Protein 2YX1 (pdb70)

Foldseek 3Di:
DKWKKAQCVCPVVVVVLCVQQVFFPQFFDFDDDDRITITRTDFADPVQVVVSDVGDIDIDDDDTHTPVPLLVVCCVPVVVVCVPQQFDSDWADAAQEIEGAGPPPDDPVVQLVSQVSCPVRPRHQFYWYAPVQGAIDTRDGDPFQWHWGDAPHAIFTDRSNQWDDGPLCSSVLLVLVVAAAAWAEEECQQLNSNNLSNLSYQAYEHEHQRVVSLVRVVVRCVRSVNVNHYDYYHDDLLPDDEATQEYEDDADCVLVCVVVVVNRHDAQGKYKDKYKALHCVVVVVSVVVVAPKDWDDKHFRAADDRSMTIIITIIHGHGD/DKWKKAFQVCVVVVVVQLVQQVWQDQFFDWDDDPRMIITDTHDADPVQVVVRDVGDIDTDDDDDDGDLLPCPQFWDSDWADAAQEIETRHAAPPDDLPCLPSQVVCPPPPRHQFYWYWNLGAIDGRDGDPAQWHWGDAPHAIFTGRNHQWDDGPLCRVVLLVVVVAAQAWEEEECQQLNSNVLSNLSYVAYEHEHQRPVSLVSVVVRCVRRVPPRHYDGDHDDLLPDDAATQEYEDDADPCLVCVVVSVNRHDAQGKYKDKYKALHCVVVVVSVVVVADWDWPDKHFRAPDDNSMTIIITMIGGHDD

Sequence (627 aa):
PLCLKINKKHGEQTRRILIENNLLNKDYKITSEGNYLYLPIKDVDEDILKSILNIEFELVDKELEEKPSFREIISKKYRKEIDEGLISLSYDVVGDLVILQISDEVDEKIRKEIGELAYKLIPCKGVFRRKRVRELEHLAGENRTLTIHKENGYRLWVDIAKVYFSPRLGGERARIKKVSLNDVVVDFAGVGPFSIACKNAKKIYAIDINPHAIELLKKNIKLNKLEHKIIPILSDVREVDVKGNRVINLPKFAHKFIDKALDIVEEGGVIHYYTIGKDFDKAIKLFEKKCDCEVLEKRIVKSYAPREYILALDFKINKKPLCLKINKKHGEQTRRILIENNLLNKDYKITSEGNYLYLPIKDVDEDILKSILNIEFELVDKELEEKFREIIGLISLSYDVVGDLVILQISDEVDEKIRKEIGELAYKLIPCKGVFRRKVRELEHLAGENRTLTIHKENGYRLWVDIAKVYFSPRLGGERARIKKVSLNDVVVDFAGVGPFSIACKNAKKIYAIDINPHAIELLKKNIKLNKLEHKIIPILSDVREVDVKGNRVINLPKFAHKFIDKALDIVEEGGVIHYYTIGKDFDKAIKLFEKKCDCEVLEKRIVKSYAPREYILALDFKINKK

Secondary structure (DSSP, 8-state):
-EEEEEEGGGHHHHHHHHHHTT-B-TTS--EEETTEEEEEB-S--HHHHTTT--S--EEEE--------SHHHHHHHTHHHHTTSSB-S--EEETTEEEE-B-S-S-HHHHHHHHHHHHHHS--SEEEEE-----EEEEEE----EEEEEETTEEEEEETTTS---GGGHHHHHH-----TT-EEE---TTSHHHHHTTTSSEEEEEES-HHHHHHHHHHHHHTT-TTTEEEEES-GGG----EEEE---TTTGGGGHHHHHHHEEEEEEEEEEEEESSSHHHHHHHHHHSEEEEEEEEEEEEEETTEEEEEEEEEEEE-/-EEEEEEGGGHHHHHHHHHHTT-B-TTS--EEETTEEEEEB-S--HHHHHHH--S--EEEE-------------B-S--EEETTEEEE-B-TT-S-S--HHHHHHHHHHTT-SEEEEE----EEEEEE----EEEEEETTEEEEEETTTS---GGGHHHHHH-----TT-EEE---TTSHHHHHTTTSSEEEEEES-HHHHHHHHHHHHHTT-TTTEEEEES-GGG----EEEE---TTTGGGGHHHHHHHEEEEEEEEEEEEESSSHHHHHHHHHHSEEEEEEEEEEEEEETTEEEEEEEEEEEE-

Structure (mmCIF, N/CA/C/O backbone):
data_2YX1
#
_entry.id   2YX1
#
_cell.length_a   62.000
_cell.length_b   69.790
_cell.length_c   87.150
_cell.angle_alpha   90.00
_cell.angle_beta   96.07
_cell.angle_gamma   90.00
#
_symmetry.space_group_name_H-M   'P 1 21 1'
#
loop_
_entity.id
_entity.type
_entity.pdbx_description
1 polymer 'Hypothetical protein MJ0883'
2 non-polymer 'ZINC ION'
3 non-polymer SINEFUNGIN
4 water water
#
loop_
_atom_site.group_PDB
_atom_site.id
_atom_site.type_symbol
_atom_site.label_atom_id
_atom_site.label_alt_id
_atom_site.label_comp_id
_atom_site.label_asym_id
_atom_site.label_entity_id
_atom_site.label_seq_id
_atom_site.pdbx_PDB_ins_code
_atom_site.Cartn_x
_atom_site.Cartn_y
_atom_site.Cartn_z
_atom_site.occupancy
_atom_site.B_iso_or_equiv
_atom_site.auth_seq_id
_atom_site.auth_comp_id
_atom_site.auth_asym_id
_atom_site.auth_atom_id
_atom_site.pdbx_PDB_model_num
ATOM 1 N N . PRO A 1 2 ? 35.026 54.822 19.266 1.00 69.54 2 PRO A N 1
ATOM 2 C CA . PRO A 1 2 ? 35.882 53.782 19.887 1.00 63.38 2 PRO A CA 1
ATOM 3 C C . PRO A 1 2 ? 37.105 54.407 20.557 1.00 59.08 2 PRO A C 1
ATOM 4 O O . PRO A 1 2 ? 37.009 55.468 21.178 1.00 58.49 2 PRO A O 1
ATOM 8 N N . LEU A 1 3 ? 38.249 53.734 20.447 1.00 48.76 3 LEU A N 1
ATOM 9 C CA . LEU A 1 3 ? 39.491 54.246 21.020 1.00 41.97 3 LEU A CA 1
ATOM 10 C C . LEU A 1 3 ? 39.975 55.346 20.069 1.00 38.71 3 LEU A C 1
ATOM 11 O O . LEU A 1 3 ? 39.995 55.165 18.849 1.00 37.86 3 LEU A O 1
ATOM 16 N N . CYS A 1 4 ? 40.319 56.496 20.635 1.00 42.18 4 CYS A N 1
ATOM 17 C CA . CYS A 1 4 ? 40.781 57.652 19.873 1.00 34.47 4 CYS A CA 1
ATOM 18 C C . CYS A 1 4 ? 42.027 58.290 20.489 1.00 35.47 4 CYS A C 1
ATOM 19 O O . CYS A 1 4 ? 42.258 58.194 21.695 1.00 44.60 4 CYS A O 1
ATOM 22 N N . LEU A 1 5 ? 42.843 58.929 19.655 1.00 37.45 5 LEU A N 1
ATOM 23 C CA . LEU A 1 5 ? 44.012 59.631 20.154 1.00 31.83 5 LEU A CA 1
ATOM 24 C C . LEU A 1 5 ? 43.590 61.088 20.172 1.00 36.33 5 LEU A C 1
ATOM 25 O O . LEU A 1 5 ? 43.260 61.667 19.123 1.00 29.75 5 LEU A O 1
ATOM 30 N N . LYS A 1 6 ? 43.570 61.675 21.360 1.00 36.68 6 LYS A N 1
ATOM 31 C CA . LYS A 1 6 ? 43.176 63.070 21.494 1.00 37.34 6 LYS A CA 1
ATOM 32 C C . LYS A 1 6 ? 44.418 63.962 21.535 1.00 30.75 6 LYS A C 1
ATOM 33 O O . LYS A 1 6 ? 45.342 63.745 22.327 1.00 39.98 6 LYS A O 1
ATOM 39 N N . ILE A 1 7 ? 44.433 64.956 20.654 1.00 25.53 7 ILE A N 1
ATOM 40 C CA . ILE A 1 7 ? 45.557 65.881 20.534 1.00 32.98 7 ILE A CA 1
ATOM 41 C C . ILE A 1 7 ? 45.060 67.290 20.189 1.00 37.55 7 ILE A C 1
ATOM 42 O O . ILE A 1 7 ? 43.921 67.472 19.710 1.00 34.35 7 ILE A O 1
ATOM 47 N N . ASN A 1 8 ? 45.911 68.291 20.423 1.00 38.67 8 ASN A N 1
ATOM 48 C CA . ASN A 1 8 ? 45.532 69.663 20.074 1.00 38.05 8 ASN A CA 1
ATOM 49 C C . ASN A 1 8 ? 45.541 69.676 18.545 1.00 38.66 8 ASN A C 1
ATOM 50 O O . ASN A 1 8 ? 46.504 69.215 17.921 1.00 34.65 8 ASN A O 1
ATOM 55 N N . LYS A 1 9 ? 44.490 70.215 17.937 1.00 38.21 9 LYS A N 1
ATOM 56 C CA . LYS A 1 9 ? 44.391 70.183 16.488 1.00 36.85 9 LYS A CA 1
ATOM 57 C C . LYS A 1 9 ? 45.442 70.920 15.663 1.00 41.99 9 LYS A C 1
ATOM 58 O O . LYS A 1 9 ? 45.421 70.853 14.420 1.00 37.72 9 LYS A O 1
ATOM 64 N N . LYS A 1 10 ? 46.356 71.628 16.321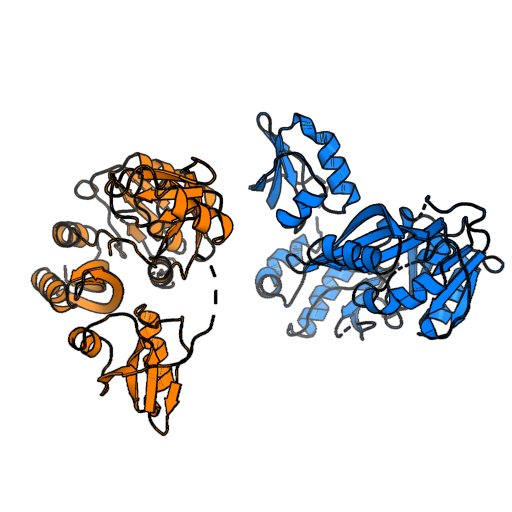 1.00 36.87 10 LYS A N 1
ATOM 65 C CA . LYS A 1 10 ? 47.398 72.322 15.571 1.00 38.06 10 LYS A CA 1
ATOM 66 C C . LYS A 1 10 ? 48.381 71.284 15.015 1.00 32.07 10 LYS A C 1
ATOM 67 O O . LYS A 1 10 ? 49.063 71.524 14.020 1.00 37.84 10 LYS A O 1
ATOM 73 N N . HIS A 1 11 ? 48.419 70.118 15.653 1.00 28.77 11 HIS A N 1
ATOM 74 C CA . HIS A 1 11 ? 49.296 69.026 15.244 1.00 31.55 11 HIS A CA 1
ATOM 75 C C . HIS A 1 11 ? 48.614 68.014 14.321 1.00 30.67 11 HIS A C 1
ATOM 76 O O . HIS A 1 11 ? 49.237 67.032 13.903 1.00 29.08 11 HIS A O 1
ATOM 83 N N . GLY A 1 12 ? 47.345 68.265 14.005 1.00 32.64 12 GLY A N 1
ATOM 84 C CA . GLY A 1 12 ? 46.548 67.386 13.159 1.00 30.39 12 GLY A CA 1
ATOM 85 C C . GLY A 1 12 ? 47.150 66.551 12.037 1.00 32.62 12 GLY A C 1
ATOM 86 O O . GLY A 1 12 ? 47.274 65.341 12.159 1.00 34.19 12 GLY A O 1
ATOM 87 N N . GLU A 1 13 ? 47.489 67.205 10.932 1.00 31.76 13 GLU A N 1
ATOM 88 C CA . GLU A 1 13 ? 48.056 66.560 9.756 1.00 26.47 13 GLU A CA 1
ATOM 89 C C . GLU A 1 13 ? 49.371 65.833 10.015 1.00 27.88 13 GLU A C 1
ATOM 90 O O . GLU A 1 13 ? 49.673 64.826 9.380 1.00 27.81 13 GLU A O 1
ATOM 96 N N . GLN A 1 14 ? 50.165 66.358 10.934 1.00 24.12 14 GLN A N 1
ATOM 97 C CA . GLN A 1 14 ? 51.438 65.745 11.243 1.00 32.92 14 GLN A CA 1
ATOM 98 C C . GLN A 1 14 ? 51.212 64.413 11.967 1.00 35.08 14 GLN A C 1
ATOM 99 O O . GLN A 1 14 ? 51.840 63.414 11.633 1.00 23.50 14 GLN A O 1
ATOM 105 N N . THR A 1 15 ? 50.312 64.422 12.953 1.00 31.49 15 THR A N 1
ATOM 106 C CA . THR A 1 15 ? 49.987 63.227 13.731 1.00 28.73 15 THR A CA 1
ATOM 107 C C . THR A 1 15 ? 49.305 62.164 12.852 1.00 28.30 15 THR A C 1
ATOM 108 O O . THR A 1 15 ? 49.587 60.980 12.978 1.00 20.88 15 THR A O 1
ATOM 112 N N . ARG A 1 16 ? 48.403 62.591 11.978 1.00 24.16 16 ARG A N 1
ATOM 113 C CA . ARG A 1 16 ? 47.699 61.673 11.093 1.00 23.08 16 ARG A CA 1
ATOM 114 C C . ARG A 1 16 ? 48.705 60.895 10.237 1.00 30.65 16 ARG A C 1
ATOM 115 O O . ARG A 1 16 ? 48.632 59.664 10.118 1.00 30.88 16 ARG A O 1
ATOM 123 N N . ARG A 1 17 ? 49.649 61.626 9.646 1.00 27.63 17 ARG A N 1
ATOM 124 C CA . ARG A 1 17 ? 50.683 61.025 8.821 1.00 22.74 17 ARG A CA 1
ATOM 125 C C . ARG A 1 17 ? 51.474 60.019 9.637 1.00 23.51 17 ARG A C 1
ATOM 126 O O . ARG A 1 17 ? 51.738 58.921 9.175 1.00 25.26 17 ARG A O 1
ATOM 134 N N . ILE A 1 18 ? 51.886 60.407 10.845 1.00 22.52 18 ILE A N 1
ATOM 135 C CA . ILE A 1 18 ? 52.661 59.478 11.671 1.00 20.32 18 ILE A CA 1
ATOM 136 C C . ILE A 1 18 ? 51.841 58.245 12.040 1.00 26.32 18 ILE A C 1
ATOM 137 O O . ILE A 1 18 ? 52.412 57.171 12.179 1.00 22.89 18 ILE A O 1
ATOM 142 N N . LEU A 1 19 ? 50.515 58.379 12.186 1.00 19.49 19 LEU A N 1
ATOM 143 C CA . LEU A 1 19 ? 49.705 57.202 12.545 1.00 27.02 19 LEU A CA 1
ATOM 144 C C . LEU A 1 19 ? 49.528 56.287 11.337 1.00 30.99 19 LEU A C 1
ATOM 145 O O . LEU A 1 19 ? 49.516 55.051 11.457 1.00 30.26 19 LEU A O 1
ATOM 150 N N . ILE A 1 20 ? 49.387 56.892 10.169 1.00 26.41 20 ILE A N 1
ATOM 151 C CA . ILE A 1 20 ? 49.251 56.111 8.962 1.00 27.80 20 ILE A CA 1
ATOM 152 C C . ILE A 1 20 ? 50.537 55.322 8.703 1.00 28.29 20 ILE A C 1
ATOM 153 O O . ILE A 1 20 ? 50.485 54.122 8.487 1.00 28.83 20 ILE A O 1
ATOM 158 N N . GLU A 1 21 ? 51.701 55.953 8.755 1.00 28.04 21 GLU A N 1
ATOM 159 C CA . GLU A 1 21 ? 52.885 55.158 8.499 1.00 30.31 21 GLU A CA 1
ATOM 160 C C . GLU A 1 21 ? 53.081 54.016 9.471 1.00 32.91 21 GLU A C 1
ATOM 161 O O . GLU A 1 21 ? 53.721 53.011 9.131 1.00 26.18 21 GLU A O 1
ATOM 167 N N . ASN A 1 22 ? 52.534 54.144 10.678 1.00 27.47 22 ASN A N 1
ATOM 168 C CA . ASN A 1 22 ? 52.678 53.065 11.646 1.00 30.56 22 ASN A CA 1
ATOM 169 C C . ASN A 1 22 ? 51.485 52.132 11.714 1.00 26.64 22 ASN A C 1
ATOM 170 O O . ASN A 1 22 ? 51.331 51.394 12.686 1.00 17.60 22 ASN A O 1
ATOM 175 N N . ASN A 1 23 ? 50.644 52.161 10.683 1.00 22.06 23 ASN A N 1
ATOM 176 C CA . ASN A 1 23 ? 49.482 51.279 10.622 1.00 22.68 23 ASN A CA 1
ATOM 177 C C . ASN A 1 23 ? 48.615 51.385 11.886 1.00 22.86 23 ASN A C 1
ATOM 178 O O . ASN A 1 23 ? 48.096 50.392 12.372 1.00 25.88 23 ASN A O 1
ATOM 183 N N . LEU A 1 24 ? 48.453 52.597 12.403 1.00 27.62 24 LEU A N 1
ATOM 184 C CA . LEU A 1 24 ? 47.676 52.815 13.623 1.00 22.25 24 LEU A CA 1
ATOM 185 C C . LEU A 1 24 ? 46.340 53.521 13.399 1.00 28.11 24 LEU A C 1
ATOM 186 O O . LEU A 1 24 ? 45.456 53.464 14.253 1.00 29.96 24 LEU A O 1
ATOM 191 N N . LEU A 1 25 ? 46.185 54.174 12.252 1.00 27.58 25 LEU A N 1
ATOM 192 C CA . LEU A 1 25 ? 44.944 54.877 11.945 1.00 33.84 25 LEU A CA 1
ATOM 193 C C . LEU A 1 25 ? 43.840 53.896 11.621 1.00 38.70 25 LEU A C 1
ATOM 194 O O . LEU A 1 25 ? 43.978 53.088 10.695 1.00 43.13 25 LEU A O 1
ATOM 199 N N . ASN A 1 26 ? 42.755 53.952 12.395 1.00 40.43 26 ASN A N 1
ATOM 200 C CA . ASN A 1 26 ? 41.593 53.093 12.164 1.00 45.05 26 ASN A CA 1
ATOM 201 C C . ASN A 1 26 ? 40.767 53.835 11.114 1.00 51.82 26 ASN A C 1
ATOM 202 O O . ASN A 1 26 ? 40.021 54.763 11.437 1.00 53.55 26 ASN A O 1
ATOM 207 N N . LYS A 1 27 ? 40.926 53.424 9.856 1.00 60.15 27 LYS A N 1
ATOM 208 C CA . LYS A 1 27 ? 40.265 54.057 8.715 1.00 63.03 27 LYS A CA 1
ATOM 209 C C . LYS A 1 27 ? 38.766 53.816 8.585 1.00 64.12 27 LYS A C 1
ATOM 210 O O . LYS A 1 27 ? 38.148 54.240 7.604 1.00 67.20 27 LYS A O 1
ATOM 216 N N . ASP A 1 28 ? 38.171 53.155 9.570 1.00 66.23 28 ASP A N 1
ATOM 217 C CA . ASP A 1 28 ? 36.740 52.885 9.514 1.00 67.67 28 ASP A CA 1
ATOM 218 C C . ASP A 1 28 ? 35.934 53.939 10.258 1.00 69.55 28 ASP A C 1
ATOM 219 O O . ASP A 1 28 ? 34.729 53.791 10.476 1.00 73.01 28 ASP A O 1
ATOM 224 N N . TYR A 1 29 ? 36.605 55.010 10.651 1.00 66.48 29 TYR A N 1
ATOM 225 C CA . TYR A 1 29 ? 35.936 56.083 11.351 1.00 64.48 29 TYR A CA 1
ATOM 226 C C . TYR A 1 29 ? 36.365 57.427 10.817 1.00 63.90 29 TYR A C 1
ATOM 227 O O . TYR A 1 29 ? 37.309 57.523 10.039 1.00 63.31 29 TYR A O 1
ATOM 236 N N . LYS A 1 30 ? 35.649 58.469 11.214 1.00 61.24 30 LYS A N 1
ATOM 237 C CA . LYS A 1 30 ? 35.976 59.795 10.749 1.00 60.67 30 LYS A CA 1
ATOM 238 C C . LYS A 1 30 ? 36.736 60.572 11.797 1.00 61.25 30 LYS A C 1
ATOM 239 O O . LYS A 1 30 ? 36.255 60.774 12.914 1.00 62.19 30 LYS A O 1
ATOM 245 N N . ILE A 1 31 ? 37.946 60.976 11.440 1.00 56.77 31 ILE A N 1
ATOM 246 C CA . ILE A 1 31 ? 38.745 61.793 12.325 1.00 48.83 31 ILE A CA 1
ATOM 247 C C . ILE A 1 31 ? 37.811 62.968 12.553 1.00 54.61 31 ILE A C 1
ATOM 248 O O . ILE A 1 31 ? 37.345 63.577 11.590 1.00 55.62 31 ILE A O 1
ATOM 253 N N . THR A 1 32 ? 37.515 63.275 13.812 1.00 53.70 32 THR A N 1
ATOM 254 C CA . THR A 1 32 ? 36.616 64.375 14.113 1.00 53.41 32 THR A CA 1
ATOM 255 C C . THR A 1 32 ? 37.247 65.473 14.955 1.00 55.48 32 THR A C 1
ATOM 256 O O . THR A 1 32 ? 38.035 65.224 15.868 1.00 53.35 32 THR A O 1
ATOM 260 N N . SER A 1 33 ? 36.883 66.703 14.620 1.00 56.93 33 SER A N 1
ATOM 261 C CA . SER A 1 33 ? 37.390 67.875 15.302 1.00 58.65 33 SER A CA 1
ATOM 262 C C . SER A 1 33 ? 36.296 68.505 16.127 1.00 60.64 33 SER A C 1
ATOM 263 O O . SER A 1 33 ? 35.221 68.832 15.621 1.00 65.51 33 SER A O 1
ATOM 266 N N . GLU A 1 34 ? 36.579 68.654 17.409 1.00 58.79 34 GLU A N 1
ATOM 267 C CA . GLU A 1 34 ? 35.645 69.262 18.326 1.00 62.63 34 GLU A CA 1
ATOM 268 C C . GLU A 1 34 ? 36.389 70.277 19.174 1.00 61.41 34 GLU A C 1
ATOM 269 O O . GLU A 1 34 ? 37.301 69.937 19.930 1.00 57.79 34 GLU A O 1
ATOM 275 N N . GLY A 1 35 ? 35.986 71.535 19.045 1.00 61.52 35 GLY A N 1
ATOM 276 C CA . GLY A 1 35 ? 36.645 72.580 19.794 1.00 61.18 35 GLY A CA 1
ATOM 277 C C . GLY A 1 35 ? 37.995 72.715 19.151 1.00 59.10 35 GLY A C 1
ATOM 278 O O . GLY A 1 35 ? 38.086 72.781 17.919 1.00 64.42 35 GLY A O 1
ATOM 279 N N . ASN A 1 36 ? 39.044 72.752 19.959 1.00 50.14 36 ASN A N 1
ATOM 280 C CA . ASN A 1 36 ? 40.376 72.865 19.395 1.00 57.90 36 ASN A CA 1
ATOM 281 C C . ASN A 1 36 ? 41.125 71.540 19.594 1.00 56.31 36 ASN A C 1
ATOM 282 O O . ASN A 1 36 ? 42.338 71.500 19.802 1.00 50.75 36 ASN A O 1
ATOM 287 N N . TYR A 1 37 ? 40.370 70.449 19.530 1.00 52.45 37 TYR A N 1
ATOM 288 C CA . TYR A 1 37 ? 40.939 69.125 19.668 1.00 46.66 37 TYR A CA 1
ATOM 289 C C . TYR A 1 37 ? 40.561 68.269 18.500 1.00 41.08 37 TYR A C 1
ATOM 290 O O . TYR A 1 37 ? 39.481 68.413 17.917 1.00 35.54 37 TYR A O 1
ATOM 299 N N . LEU A 1 38 ? 41.491 67.392 18.148 1.00 40.79 38 LEU A N 1
ATOM 300 C CA . LEU A 1 38 ? 41.310 66.481 17.054 1.00 38.61 38 LEU A CA 1
ATOM 301 C C . LEU A 1 38 ? 41.229 65.109 17.680 1.00 32.14 38 LEU A C 1
ATOM 302 O O . LEU A 1 38 ? 41.999 64.794 18.591 1.00 38.33 38 LEU A O 1
ATOM 307 N N . TYR A 1 39 ? 40.310 64.293 17.180 1.00 35.20 39 TYR A N 1
ATOM 308 C CA . TYR A 1 39 ? 40.142 62.943 17.688 1.00 41.44 39 TYR A CA 1
ATOM 309 C C . TYR A 1 39 ? 40.393 61.947 16.568 1.00 44.84 39 TYR A C 1
ATOM 310 O O . TYR A 1 39 ? 39.610 61.865 15.613 1.00 42.08 39 TYR A O 1
ATOM 319 N N . LEU A 1 40 ? 41.482 61.190 16.679 1.00 34.62 40 LEU A N 1
ATOM 320 C CA . LEU A 1 40 ? 41.792 60.223 15.635 1.00 31.49 40 LEU A CA 1
ATOM 321 C C . LEU A 1 40 ? 41.544 58.802 16.101 1.00 31.10 40 LEU A C 1
ATOM 322 O O . LEU A 1 40 ? 42.084 58.358 17.099 1.00 40.58 40 LEU A O 1
ATOM 327 N N . PRO A 1 41 ? 40.671 58.078 15.395 1.00 31.85 41 PRO A N 1
ATOM 328 C CA . PRO A 1 41 ? 40.361 56.691 15.753 1.00 28.93 41 PRO A CA 1
ATOM 329 C C . PRO A 1 41 ? 41.625 55.879 15.508 1.00 29.76 41 PRO A C 1
ATOM 330 O O . PRO A 1 41 ? 42.179 55.891 14.415 1.00 28.69 41 PRO A O 1
ATOM 334 N N . ILE A 1 42 ? 42.069 55.182 16.538 1.00 34.17 42 ILE A N 1
ATOM 335 C CA . ILE A 1 42 ? 43.302 54.442 16.490 1.00 34.40 42 ILE A CA 1
ATOM 336 C C . ILE A 1 42 ? 43.131 52.960 16.809 1.00 40.82 42 ILE A C 1
ATOM 337 O O . ILE A 1 42 ? 42.21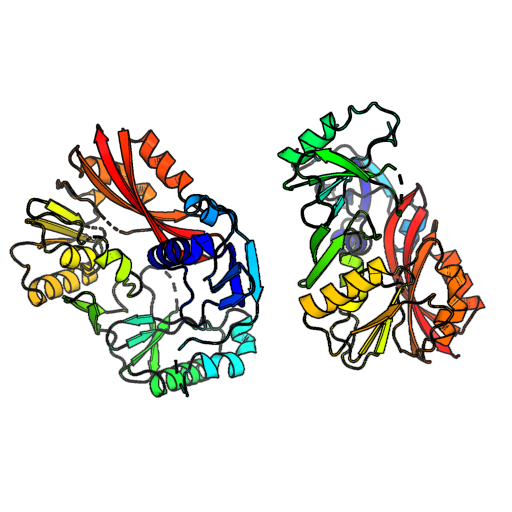6 52.568 17.535 1.00 44.23 42 ILE A O 1
ATOM 342 N N . LYS A 1 43 ? 44.009 52.141 16.239 1.00 38.05 43 LYS A N 1
ATOM 343 C CA . LYS A 1 43 ? 43.977 50.706 16.470 1.00 42.14 43 LYS A CA 1
ATOM 344 C C . LYS A 1 43 ? 44.555 50.411 17.853 1.00 48.57 43 LYS A C 1
ATOM 345 O O . LYS A 1 43 ? 45.059 51.310 18.538 1.00 47.89 43 LYS A O 1
ATOM 351 N N . ASP A 1 44 ? 44.474 49.151 18.259 1.00 53.06 44 ASP A N 1
ATOM 352 C CA . ASP A 1 44 ? 44.969 48.715 19.564 1.00 56.94 44 ASP A CA 1
ATOM 353 C C . ASP A 1 44 ? 46.400 49.152 19.793 1.00 50.50 44 ASP A C 1
ATOM 354 O O . ASP A 1 44 ? 47.305 48.688 19.107 1.00 56.42 44 ASP A O 1
ATOM 359 N N . VAL A 1 45 ? 46.609 50.037 20.759 1.00 42.11 45 VAL A N 1
ATOM 360 C CA . VAL A 1 45 ? 47.950 50.514 21.054 1.00 45.25 45 VAL A CA 1
ATOM 361 C C . VAL A 1 45 ? 47.996 51.150 22.451 1.00 38.91 45 VAL A C 1
ATOM 362 O O . VAL A 1 45 ? 46.996 51.664 22.943 1.00 46.74 45 VAL A O 1
ATOM 366 N N . ASP A 1 46 ? 49.161 51.112 23.083 1.00 40.21 46 ASP A N 1
ATOM 367 C CA . ASP A 1 46 ? 49.315 51.679 24.414 1.00 42.46 46 ASP A CA 1
ATOM 368 C C . ASP A 1 46 ? 50.057 53.011 24.379 1.00 42.47 46 ASP A C 1
ATOM 369 O O . ASP A 1 46 ? 50.793 53.308 23.438 1.00 47.07 46 ASP A O 1
ATOM 374 N N . GLU A 1 47 ? 49.857 53.808 25.423 1.00 51.59 47 GLU A N 1
ATOM 375 C CA . GLU A 1 47 ? 50.469 55.120 25.537 1.00 44.07 47 GLU A CA 1
ATOM 376 C C . GLU A 1 47 ? 51.986 55.093 25.581 1.00 39.41 47 GLU A C 1
ATOM 377 O O . GLU A 1 47 ? 52.635 56.006 25.074 1.00 40.71 47 GLU A O 1
ATOM 383 N N . ASP A 1 48 ? 52.566 54.054 26.166 1.00 30.48 48 ASP A N 1
ATOM 384 C CA . ASP A 1 48 ? 54.014 54.026 26.274 1.00 41.75 48 ASP A CA 1
ATOM 385 C C . ASP A 1 48 ? 54.756 54.008 24.947 1.00 44.18 48 ASP A C 1
ATOM 386 O O . ASP A 1 48 ? 55.666 54.826 24.742 1.00 41.50 48 ASP A O 1
ATOM 391 N N . ILE A 1 49 ? 54.363 53.114 24.036 1.00 38.93 49 ILE A N 1
ATOM 392 C CA . ILE A 1 49 ? 55.041 53.049 22.757 1.00 32.91 49 ILE A CA 1
ATOM 393 C C . ILE A 1 49 ? 54.767 54.280 21.897 1.00 36.61 49 ILE A C 1
ATOM 394 O O . ILE A 1 49 ? 55.622 54.689 21.115 1.00 34.33 49 ILE A O 1
ATOM 399 N N . LEU A 1 50 ? 53.586 54.879 22.040 1.00 36.38 50 LEU A N 1
ATOM 400 C CA . LEU A 1 50 ? 53.270 56.079 21.264 1.00 41.21 50 LEU A CA 1
ATOM 401 C C . LEU A 1 50 ? 54.294 57.174 21.574 1.00 46.17 50 LEU A C 1
ATOM 402 O O . LEU A 1 50 ? 54.649 57.968 20.706 1.00 48.75 50 LEU A O 1
ATOM 407 N N . LYS A 1 51 ? 54.760 57.216 22.818 1.00 48.26 51 LYS A N 1
ATOM 408 C CA . LYS A 1 51 ? 55.746 58.210 23.226 1.00 49.41 51 LYS A CA 1
ATOM 409 C C . LYS A 1 51 ? 57.034 58.077 22.423 1.00 46.14 51 LYS A C 1
ATOM 410 O O . LYS A 1 51 ? 57.794 59.033 22.307 1.00 50.03 51 LYS A O 1
ATOM 416 N N . SER A 1 52 ? 57.286 56.897 21.864 1.00 46.81 52 SER A N 1
ATOM 417 C CA . SER A 1 52 ? 58.497 56.715 21.074 1.00 43.74 52 SER A CA 1
ATOM 418 C C . SER A 1 52 ? 58.304 57.139 19.603 1.00 46.27 52 SER A C 1
ATOM 419 O O . SER A 1 52 ? 59.240 57.048 18.803 1.00 50.20 52 SER A O 1
ATOM 422 N N . ILE A 1 53 ? 57.096 57.576 19.236 1.00 42.78 53 ILE A N 1
ATOM 423 C CA . ILE A 1 53 ? 56.863 58.059 17.871 1.00 44.24 53 ILE A CA 1
ATOM 424 C C . ILE A 1 53 ? 56.177 59.427 17.859 1.00 42.67 53 ILE A C 1
ATOM 425 O O . ILE A 1 53 ? 55.853 59.946 16.794 1.00 41.31 53 ILE A O 1
ATOM 430 N N . LEU A 1 54 ? 55.957 60.006 19.043 1.00 39.17 54 LEU A N 1
ATOM 431 C CA . LEU A 1 54 ? 55.323 61.325 19.168 1.00 38.35 54 LEU A CA 1
ATOM 432 C C . LEU A 1 54 ? 55.996 62.097 20.298 1.00 42.08 54 LEU A C 1
ATOM 433 O O . LEU A 1 54 ? 56.330 61.519 21.333 1.00 52.64 54 LEU A O 1
ATOM 438 N N . ASN A 1 55 ? 56.191 63.399 20.099 1.00 40.58 55 ASN A N 1
ATOM 439 C CA . ASN A 1 55 ? 56.826 64.256 21.104 1.00 41.29 55 ASN A CA 1
ATOM 440 C C . ASN A 1 55 ? 55.828 65.253 21.677 1.00 43.85 55 ASN A C 1
ATOM 441 O O . ASN A 1 55 ? 56.127 65.970 22.633 1.00 46.03 55 ASN A O 1
ATOM 446 N N . ILE A 1 56 ? 54.645 65.301 21.074 1.00 38.40 56 ILE A N 1
ATOM 447 C CA . ILE A 1 56 ? 53.587 66.198 21.514 1.00 38.36 56 ILE A CA 1
ATOM 448 C C . ILE A 1 56 ? 52.810 65.492 22.619 1.00 42.52 56 ILE A C 1
ATOM 449 O O . ILE A 1 56 ? 52.989 64.293 22.832 1.00 41.21 56 ILE A O 1
ATOM 454 N N . GLU A 1 57 ? 51.958 66.227 23.329 1.00 37.68 57 GLU A N 1
ATOM 455 C CA . GLU A 1 57 ? 51.175 65.614 24.391 1.00 47.12 57 GLU A CA 1
ATOM 456 C C . GLU A 1 57 ? 49.882 65.048 23.815 1.00 42.01 57 GLU A C 1
ATOM 457 O O . GLU A 1 57 ? 49.299 65.622 22.897 1.00 38.44 57 GLU A O 1
ATOM 463 N N . PHE A 1 58 ? 49.441 63.916 24.354 1.00 39.87 58 PHE A N 1
ATOM 464 C CA . PHE A 1 58 ? 48.222 63.276 23.876 1.00 43.91 58 PHE A CA 1
ATOM 465 C C . PHE A 1 58 ? 47.481 62.491 24.960 1.00 48.26 58 PHE A C 1
ATOM 466 O O . PHE A 1 58 ? 47.990 62.237 26.057 1.00 38.41 58 PHE A O 1
ATOM 474 N N . GLU A 1 59 ? 46.284 62.061 24.601 1.00 49.74 59 GLU A N 1
ATOM 475 C CA . GLU A 1 59 ? 45.434 61.319 25.496 1.00 51.78 59 GLU A CA 1
ATOM 476 C C . GLU A 1 59 ? 44.684 60.262 24.690 1.00 45.54 59 GLU A C 1
ATOM 477 O O . GLU A 1 59 ? 44.144 60.554 23.622 1.00 40.31 59 GLU A O 1
ATOM 483 N N . LEU A 1 60 ? 44.666 59.032 25.185 1.00 45.17 60 LEU A N 1
ATOM 484 C CA . LEU A 1 60 ? 43.929 57.958 24.527 1.00 50.49 60 LEU A CA 1
ATOM 485 C C . LEU A 1 60 ? 42.567 57.971 25.224 1.00 52.13 60 LEU A C 1
ATOM 486 O O . LEU A 1 60 ? 42.506 58.068 26.444 1.00 54.93 60 LEU A O 1
ATOM 491 N N . VAL A 1 61 ? 41.478 57.895 24.465 1.00 51.05 61 VAL A N 1
ATOM 492 C CA . VAL A 1 61 ? 40.144 57.950 25.063 1.00 52.49 61 VAL A CA 1
ATOM 493 C C . VAL A 1 61 ? 39.093 57.187 24.260 1.00 57.19 61 VAL A C 1
ATOM 494 O O . VAL A 1 61 ? 39.350 56.767 23.136 1.00 49.84 61 VAL A O 1
ATOM 498 N N . ASP A 1 62 ? 37.910 57.018 24.852 1.00 60.63 62 ASP A N 1
ATOM 499 C CA . ASP A 1 62 ? 36.796 56.323 24.210 1.00 61.98 62 ASP A CA 1
ATOM 500 C C . ASP A 1 62 ? 35.831 57.378 23.670 1.00 61.60 62 ASP A C 1
ATOM 501 O O . ASP A 1 62 ? 35.652 58.414 24.300 1.00 67.40 62 ASP A O 1
ATOM 506 N N . LYS A 1 63 ? 35.221 57.141 22.510 1.00 62.05 63 LYS A N 1
ATOM 507 C CA . LYS A 1 63 ? 34.291 58.128 21.962 1.00 68.55 63 LYS A CA 1
ATOM 508 C C . LYS A 1 63 ? 33.562 57.675 20.708 1.00 74.53 63 LYS A C 1
ATOM 509 O O . LYS A 1 63 ? 34.168 57.125 19.789 1.00 80.11 63 LYS A O 1
ATOM 515 N N . GLU A 1 64 ? 32.256 57.918 20.668 1.00 77.74 64 GLU A N 1
ATOM 516 C CA . GLU A 1 64 ? 31.469 57.549 19.501 1.00 77.20 64 GLU A CA 1
ATOM 517 C C . GLU A 1 64 ? 31.940 58.446 18.372 1.00 76.28 64 GLU A C 1
ATOM 518 O O . GLU A 1 64 ? 32.252 59.617 18.590 1.00 76.33 64 GLU A O 1
ATOM 524 N N . LEU A 1 65 ? 32.010 57.886 17.174 1.00 74.48 65 LEU A N 1
ATOM 525 C CA . LEU A 1 65 ? 32.429 58.632 15.998 1.00 70.80 65 LEU A CA 1
ATOM 526 C C . LEU A 1 65 ? 31.680 57.985 14.852 1.00 73.14 65 LEU A C 1
ATOM 527 O O . LEU A 1 65 ? 31.311 56.818 14.947 1.00 73.76 65 LEU A O 1
ATOM 532 N N . GLU A 1 66 ? 31.443 58.725 13.777 1.00 76.32 66 GLU A N 1
ATOM 533 C CA . GLU A 1 66 ? 30.752 58.149 12.633 1.00 82.49 66 GLU A CA 1
ATOM 534 C C . GLU A 1 66 ? 31.771 57.462 11.732 1.00 85.04 66 GLU A C 1
ATOM 535 O O . GLU A 1 66 ? 32.974 57.660 11.893 1.00 87.73 66 GLU A O 1
ATOM 541 N N . GLU A 1 67 ? 31.291 56.657 10.789 1.00 86.22 67 GLU A N 1
ATOM 542 C CA . GLU A 1 67 ? 32.169 55.918 9.886 1.00 87.40 67 GLU A CA 1
ATOM 543 C C . GLU A 1 67 ? 32.515 56.660 8.603 1.00 87.16 67 GLU A C 1
ATOM 544 O O . GLU A 1 67 ? 31.799 57.572 8.189 1.00 84.88 67 GLU A O 1
ATOM 550 N N . LYS A 1 68 ? 33.620 56.262 7.978 1.00 86.04 68 LYS A N 1
ATOM 551 C CA . LYS A 1 68 ? 34.051 56.884 6.735 1.00 87.70 68 LYS A CA 1
ATOM 552 C C . LYS A 1 68 ? 33.091 56.509 5.621 1.00 88.48 68 LYS A C 1
ATOM 553 O O . LYS A 1 68 ? 32.478 55.442 5.663 1.00 92.73 68 LYS A O 1
ATOM 559 N N . PRO A 1 74 ? 24.845 44.923 3.567 1.00 88.99 74 PRO A N 1
ATOM 560 C CA . PRO A 1 74 ? 25.540 43.657 3.849 1.00 89.07 74 PRO A CA 1
ATOM 561 C C . PRO A 1 74 ? 26.983 43.920 4.297 1.00 90.59 74 PRO A C 1
ATOM 562 O O . PRO A 1 74 ? 27.436 45.070 4.273 1.00 94.99 74 PRO A O 1
ATOM 566 N N . SER A 1 75 ? 27.706 42.873 4.695 1.00 83.76 75 SER A N 1
ATOM 567 C CA . SER A 1 75 ? 29.094 43.049 5.130 1.00 81.26 75 SER A CA 1
ATOM 568 C C . SER A 1 75 ? 29.856 41.760 5.450 1.00 77.24 75 SER A C 1
ATOM 569 O O . SER A 1 75 ? 30.710 41.323 4.671 1.00 76.73 75 SER A O 1
ATOM 572 N N . PHE A 1 76 ? 29.544 41.192 6.613 1.00 69.92 76 PHE A N 1
ATOM 573 C CA . PHE A 1 76 ? 30.124 39.952 7.153 1.00 63.18 76 PHE A CA 1
ATOM 574 C C . PHE A 1 76 ? 30.550 40.206 8.580 1.00 60.11 76 PHE A C 1
ATOM 575 O O . PHE A 1 76 ? 30.072 39.562 9.517 1.00 52.09 76 PHE A O 1
ATOM 583 N N . ARG A 1 77 ? 31.489 41.134 8.712 1.00 64.43 77 ARG A N 1
ATOM 584 C CA . ARG A 1 77 ? 32.033 41.576 9.992 1.00 70.93 77 ARG A CA 1
ATOM 585 C C . ARG A 1 77 ? 30.851 42.170 10.743 1.00 74.84 77 ARG A C 1
ATOM 586 O O . ARG A 1 77 ? 30.719 42.047 11.964 1.00 75.93 77 ARG A O 1
ATOM 594 N N . GLU A 1 78 ? 29.997 42.816 9.962 1.00 77.39 78 GLU A N 1
ATOM 595 C CA . GLU A 1 78 ? 28.778 43.457 10.423 1.00 77.47 78 GLU A CA 1
ATOM 596 C C . GLU A 1 78 ? 27.897 42.378 11.061 1.00 74.58 78 GLU A C 1
ATOM 597 O O . GLU A 1 78 ? 27.644 42.382 12.268 1.00 72.38 78 GLU A O 1
ATOM 603 N N . ILE A 1 79 ? 27.470 41.433 10.232 1.00 71.53 79 ILE A N 1
ATOM 604 C CA . ILE A 1 79 ? 26.606 40.342 10.656 1.00 69.55 79 ILE A CA 1
ATOM 605 C C . ILE A 1 79 ? 27.188 39.401 11.713 1.00 75.55 79 ILE A C 1
ATOM 606 O O . ILE A 1 79 ? 26.572 39.171 12.751 1.00 82.43 79 ILE A O 1
ATOM 611 N N . ILE A 1 80 ? 28.361 38.844 11.463 1.00 76.30 80 ILE A N 1
ATOM 612 C CA . ILE A 1 80 ? 28.949 37.927 12.427 1.00 71.85 80 ILE A CA 1
ATOM 613 C C . ILE A 1 80 ? 29.069 38.574 13.803 1.00 70.02 80 ILE A C 1
ATOM 614 O O . ILE A 1 80 ? 28.799 37.945 14.826 1.00 69.61 80 ILE A O 1
ATOM 619 N N . SER A 1 81 ? 29.455 39.844 13.810 1.00 70.71 81 SER A N 1
ATOM 620 C CA . SER A 1 81 ? 29.644 40.599 15.042 1.00 71.19 81 SER A CA 1
ATOM 621 C C . SER A 1 81 ? 28.465 40.566 16.006 1.00 69.19 81 SER A C 1
ATOM 622 O O . SER A 1 81 ? 28.652 40.609 17.219 1.00 68.23 81 SER A O 1
ATOM 625 N N . LYS A 1 82 ? 27.251 40.500 15.480 1.00 71.30 82 LYS A N 1
ATOM 626 C CA . LYS A 1 82 ? 26.077 40.478 16.344 1.00 75.90 82 LYS A CA 1
ATOM 627 C C . LYS A 1 82 ? 25.628 39.050 16.631 1.00 75.65 82 LYS A C 1
ATOM 628 O O . LYS A 1 82 ? 25.482 38.654 17.791 1.00 75.97 82 LYS A O 1
ATOM 634 N N . LYS A 1 83 ? 25.426 38.282 15.565 1.00 76.45 83 LYS A N 1
ATOM 635 C CA . LYS A 1 83 ? 24.976 36.902 15.670 1.00 78.81 83 LYS A CA 1
ATOM 636 C C . LYS A 1 83 ? 25.817 36.061 16.628 1.00 78.28 83 LYS A C 1
ATOM 637 O O . LYS A 1 83 ? 25.281 35.428 17.540 1.00 81.51 83 LYS A O 1
ATOM 643 N N . TYR A 1 84 ? 27.131 36.068 16.436 1.00 78.42 84 TYR A N 1
ATOM 644 C CA . TYR A 1 84 ? 28.015 35.265 17.276 1.00 81.11 84 TYR A CA 1
ATOM 645 C C . TYR A 1 84 ? 28.763 36.052 18.350 1.00 82.60 84 TYR A C 1
ATOM 646 O O . TYR A 1 84 ? 29.663 35.518 19.005 1.00 80.91 84 TYR A O 1
ATOM 655 N N . ARG A 1 85 ? 28.376 37.312 18.539 1.00 85.11 85 ARG A N 1
ATOM 656 C CA . ARG A 1 85 ? 29.009 38.170 19.536 1.00 85.59 85 ARG A CA 1
ATOM 657 C C . ARG A 1 85 ? 29.236 37.414 20.831 1.00 86.37 85 ARG A C 1
ATOM 658 O O . ARG A 1 85 ? 30.143 37.728 21.589 1.00 86.42 85 ARG A O 1
ATOM 666 N N . LYS A 1 86 ? 28.402 36.416 21.081 1.00 86.08 86 LYS A N 1
ATOM 667 C CA . LYS A 1 86 ? 28.528 35.612 22.284 1.00 84.91 86 LYS A CA 1
ATOM 668 C C . LYS A 1 86 ? 29.950 35.064 22.350 1.00 84.46 86 LYS A C 1
ATOM 669 O O . LYS A 1 86 ? 30.761 35.486 23.177 1.00 82.90 86 LYS A O 1
ATOM 675 N N . GLU A 1 87 ? 30.248 34.138 21.444 1.00 85.00 87 GLU A N 1
ATOM 676 C CA . GLU A 1 87 ? 31.556 33.503 21.382 1.00 84.78 87 GLU A CA 1
ATOM 677 C C . GLU A 1 87 ? 32.647 34.433 20.880 1.00 87.84 87 GLU A C 1
ATOM 678 O O . GLU A 1 87 ? 33.777 34.384 21.366 1.00 89.32 87 GLU A O 1
ATOM 684 N N . ILE A 1 88 ? 32.324 35.267 19.896 1.00 88.21 88 ILE A N 1
ATOM 685 C CA . ILE A 1 88 ? 33.310 36.210 19.377 1.00 87.88 88 ILE A CA 1
ATOM 686 C C . ILE A 1 88 ? 33.837 36.956 20.588 1.00 89.33 88 ILE A C 1
ATOM 687 O O . ILE A 1 88 ? 35.041 37.038 20.831 1.00 88.75 88 ILE A O 1
ATOM 692 N N . ASP A 1 89 ? 32.889 37.486 21.348 1.00 90.82 89 ASP A N 1
ATOM 693 C CA . ASP A 1 89 ? 33.164 38.262 22.541 1.00 90.60 89 ASP A CA 1
ATOM 694 C C . ASP A 1 89 ? 34.159 37.572 23.451 1.00 90.24 89 ASP A C 1
ATOM 695 O O . ASP A 1 89 ? 34.822 38.217 24.262 1.00 87.49 89 ASP A O 1
ATOM 700 N N . GLU A 1 90 ? 34.279 36.260 23.307 1.00 88.60 90 GLU A N 1
ATOM 701 C CA . GLU A 1 90 ? 35.182 35.513 24.164 1.00 87.89 90 GLU A CA 1
ATOM 702 C C . GLU A 1 90 ? 36.270 34.705 23.465 1.00 86.90 90 GLU A C 1
ATOM 703 O O . GLU A 1 90 ? 36.725 33.692 23.999 1.00 84.96 90 GLU A O 1
ATOM 709 N N . GLY A 1 91 ? 36.689 35.145 22.281 1.00 84.19 91 GLY A N 1
ATOM 710 C CA . GLY A 1 91 ? 37.747 34.435 21.580 1.00 83.76 91 GLY A CA 1
ATOM 711 C C . GLY A 1 91 ? 37.307 33.578 20.411 1.00 83.25 91 GLY A C 1
ATOM 712 O O . GLY A 1 91 ? 37.488 33.978 19.260 1.00 88.04 91 GLY A O 1
ATOM 713 N N . LEU A 1 92 ? 36.751 32.403 20.714 1.00 79.07 92 LEU A N 1
ATOM 714 C CA . LEU A 1 92 ? 36.258 31.433 19.722 1.00 78.39 92 LEU A CA 1
ATOM 715 C C . LEU A 1 92 ? 36.290 31.899 18.275 1.00 72.97 92 LEU A C 1
ATOM 716 O O . LEU A 1 92 ? 36.751 31.186 17.377 1.00 67.67 92 LEU A O 1
ATOM 721 N N . ILE A 1 93 ? 35.759 33.095 18.061 1.00 67.17 93 ILE A N 1
ATOM 722 C CA . ILE A 1 93 ? 35.712 33.679 16.745 1.00 61.16 93 ILE A CA 1
ATOM 723 C C . ILE A 1 93 ? 36.330 35.064 16.796 1.00 61.94 93 ILE A C 1
ATOM 724 O O . ILE A 1 93 ? 36.197 35.785 17.785 1.00 62.88 93 ILE A O 1
ATOM 729 N N . SER A 1 94 ? 37.031 35.415 15.724 1.00 60.51 94 SER A N 1
ATOM 730 C CA . SER A 1 94 ? 37.664 36.717 15.603 1.00 58.37 94 SER A CA 1
ATOM 731 C C . SER A 1 94 ? 37.005 37.427 14.434 1.00 56.36 94 SER A C 1
ATOM 732 O O . SER A 1 94 ? 36.530 36.781 13.510 1.00 57.17 94 SER A O 1
ATOM 735 N N . LEU A 1 95 ? 36.965 38.752 14.470 1.00 57.57 95 LEU A N 1
ATOM 736 C CA . LEU A 1 95 ? 36.363 39.497 13.373 1.00 62.07 95 LEU A CA 1
ATOM 737 C C . LEU A 1 95 ? 37.401 39.710 12.281 1.00 57.88 95 LEU A C 1
ATOM 738 O O . LEU A 1 95 ? 37.068 40.074 11.155 1.00 63.22 95 LEU A O 1
ATOM 743 N N . SER A 1 96 ? 38.662 39.463 12.620 1.00 56.61 96 SER A N 1
ATOM 744 C CA . SER A 1 96 ? 39.754 39.627 11.673 1.00 53.67 96 SER A CA 1
ATOM 745 C C . SER A 1 96 ? 39.991 38.391 10.818 1.00 51.85 96 SER A C 1
ATOM 746 O O . SER A 1 96 ? 39.986 37.252 11.311 1.00 48.86 96 SER A O 1
ATOM 749 N N . TYR A 1 97 ? 40.199 38.629 9.527 1.00 46.21 97 TYR A N 1
ATOM 750 C CA . TYR A 1 97 ? 40.469 37.558 8.586 1.00 46.22 97 TYR A CA 1
ATOM 751 C C . TYR A 1 97 ? 41.444 38.048 7.516 1.00 38.86 97 TYR A C 1
ATOM 752 O O . TYR A 1 97 ? 41.637 39.246 7.350 1.00 40.15 97 TYR A O 1
ATOM 761 N N . ASP A 1 98 ? 42.049 37.113 6.793 1.00 41.60 98 ASP A N 1
ATOM 762 C CA . ASP A 1 98 ? 42.979 37.451 5.727 1.00 41.93 98 ASP A CA 1
ATOM 763 C C . ASP A 1 98 ? 42.464 37.012 4.377 1.00 36.92 98 ASP A C 1
ATOM 764 O O . ASP A 1 98 ? 41.756 36.011 4.256 1.00 38.91 98 ASP A O 1
ATOM 769 N N . VAL A 1 99 ? 42.837 37.777 3.364 1.00 34.52 99 VAL A N 1
ATOM 770 C CA . VAL A 1 99 ? 42.502 37.448 2.000 1.00 30.14 99 VAL A CA 1
ATOM 771 C C . VAL A 1 99 ? 43.834 37.342 1.258 1.00 31.17 99 VAL A C 1
ATOM 772 O O . VAL A 1 99 ? 44.546 38.343 1.064 1.00 29.37 99 VAL A O 1
ATOM 776 N N . VAL A 1 100 ? 44.185 36.116 0.889 1.00 28.13 100 VAL A N 1
ATOM 777 C CA . VAL A 1 100 ? 45.415 35.857 0.144 1.00 30.97 100 VAL A CA 1
ATOM 778 C C . VAL A 1 100 ? 44.912 35.540 -1.249 1.00 33.56 100 VAL A C 1
ATOM 779 O O . VAL A 1 100 ? 44.207 34.546 -1.452 1.00 31.53 100 VAL A O 1
ATOM 783 N N . GLY A 1 101 ? 45.249 36.400 -2.198 1.00 33.24 101 GLY A N 1
ATOM 784 C CA . GLY A 1 101 ? 44.793 36.192 -3.551 1.00 32.55 101 GLY A CA 1
ATOM 785 C C . GLY A 1 101 ? 43.293 35.939 -3.653 1.00 39.82 101 GLY A C 1
ATOM 786 O O . GLY A 1 101 ? 42.462 36.816 -3.411 1.00 39.48 101 GLY A O 1
ATOM 787 N N . ASP A 1 102 ? 42.981 34.689 -3.967 1.00 42.40 102 ASP A N 1
ATOM 788 C CA . ASP A 1 102 ? 41.647 34.159 -4.217 1.00 43.62 102 ASP A CA 1
ATOM 789 C C . ASP A 1 102 ? 40.931 33.543 -2.997 1.00 41.80 102 ASP A C 1
ATOM 790 O O . ASP A 1 102 ? 39.729 33.285 -3.019 1.00 37.51 102 ASP A O 1
ATOM 795 N N . LEU A 1 103 ? 41.676 33.293 -1.936 1.00 35.86 103 LEU A N 1
ATOM 796 C CA . LEU A 1 103 ? 41.106 32.639 -0.776 1.00 31.41 103 LEU A CA 1
ATOM 797 C C . LEU A 1 103 ? 40.965 33.496 0.457 1.00 31.49 103 LEU A C 1
ATOM 798 O O . LEU A 1 103 ? 41.690 34.466 0.643 1.00 34.95 103 LEU A O 1
ATOM 803 N N . VAL A 1 104 ? 40.023 33.111 1.310 1.00 36.14 104 VAL A N 1
ATOM 804 C CA . VAL A 1 104 ? 39.750 33.811 2.546 1.00 37.22 104 VAL A CA 1
ATOM 805 C C . VAL A 1 104 ? 40.106 32.866 3.665 1.00 36.07 104 VAL A C 1
ATOM 806 O O . VAL A 1 104 ? 39.841 31.676 3.573 1.00 34.69 104 VAL A O 1
ATOM 810 N N . ILE A 1 105 ? 40.717 33.389 4.718 1.00 37.65 105 ILE A N 1
ATOM 811 C CA . ILE A 1 105 ? 41.089 32.556 5.852 1.00 38.92 105 ILE A CA 1
ATOM 812 C C . ILE A 1 105 ? 40.529 33.173 7.108 1.00 37.50 105 ILE A C 1
ATOM 813 O O . ILE A 1 105 ? 41.021 34.197 7.573 1.00 38.03 105 ILE A O 1
ATOM 818 N N . LEU A 1 106 ? 39.501 32.545 7.663 1.00 41.43 106 LEU A N 1
ATOM 819 C CA . LEU A 1 106 ? 38.891 33.075 8.864 1.00 43.27 106 LEU A CA 1
ATOM 820 C C . LEU A 1 106 ? 39.701 32.643 10.056 1.00 47.41 106 LEU A C 1
ATOM 821 O O . LEU A 1 106 ? 40.527 31.723 9.979 1.00 47.44 106 LEU A O 1
ATOM 826 N N . GLN A 1 107 ? 39.442 33.316 11.163 1.00 50.81 107 GLN A N 1
ATOM 827 C CA . GLN A 1 107 ? 40.119 33.041 12.400 1.00 54.51 107 GLN A CA 1
ATOM 828 C C . GLN A 1 107 ? 39.051 32.473 13.333 1.00 56.88 107 GLN A C 1
ATOM 829 O O . GLN A 1 107 ? 38.439 33.187 14.129 1.00 52.22 107 GLN A O 1
ATOM 835 N N . ILE A 1 108 ? 38.803 31.180 13.193 1.00 60.14 108 ILE A N 1
ATOM 836 C CA . ILE A 1 108 ? 37.822 30.518 14.025 1.00 64.08 108 ILE A CA 1
ATOM 837 C C . ILE A 1 108 ? 38.567 29.519 14.874 1.00 69.64 108 ILE A C 1
ATOM 838 O O . ILE A 1 108 ? 38.899 28.422 14.426 1.00 71.73 108 ILE A O 1
ATOM 843 N N . SER A 1 109 ? 38.862 29.922 16.096 1.00 78.49 109 SER A N 1
ATOM 844 C CA . SER A 1 109 ? 39.564 29.050 17.011 1.00 87.42 109 SER A CA 1
ATOM 845 C C . SER A 1 109 ? 38.516 28.018 17.403 1.00 89.43 109 SER A C 1
ATOM 846 O O . SER A 1 109 ? 37.854 28.134 18.431 1.00 92.39 109 SER A O 1
ATOM 849 N N . ASP A 1 110 ? 38.365 27.014 16.547 1.00 92.92 110 ASP A N 1
ATOM 850 C CA . ASP A 1 110 ? 37.377 25.969 16.745 1.00 94.74 110 ASP A CA 1
ATOM 851 C C . ASP A 1 110 ? 37.216 25.458 18.166 1.00 95.40 110 ASP A C 1
ATOM 852 O O . ASP A 1 110 ? 38.176 25.239 18.901 1.00 94.28 110 ASP A O 1
ATOM 857 N N . GLU A 1 111 ? 35.949 25.282 18.504 1.00 95.32 111 GLU A N 1
ATOM 858 C CA . GLU A 1 111 ? 35.420 24.802 19.774 1.00 93.19 111 GLU A CA 1
ATOM 859 C C . GLU A 1 111 ? 33.981 25.061 19.406 1.00 90.07 111 GLU A C 1
ATOM 860 O O . GLU A 1 111 ? 33.041 24.600 20.053 1.00 92.61 111 GLU A O 1
ATOM 866 N N . VAL A 1 112 ? 33.847 25.855 18.349 1.00 82.13 112 VAL A N 1
ATOM 867 C CA . VAL A 1 112 ? 32.559 26.201 17.800 1.00 78.71 112 VAL A CA 1
ATOM 868 C C . VAL A 1 112 ? 32.238 24.951 16.988 1.00 77.42 112 VAL A C 1
ATOM 869 O O . VAL A 1 112 ? 33.133 24.368 16.375 1.00 74.82 112 VAL A O 1
ATOM 873 N N . ASP A 1 113 ? 30.982 24.518 17.012 1.00 78.37 113 ASP A N 1
ATOM 874 C CA . ASP A 1 113 ? 30.586 23.312 16.290 1.00 79.08 113 ASP A CA 1
ATOM 875 C C . ASP A 1 113 ? 31.143 23.291 14.881 1.00 75.99 113 ASP A C 1
ATOM 876 O O . ASP A 1 113 ? 31.633 24.298 14.387 1.00 73.06 113 ASP A O 1
ATOM 881 N N . GLU A 1 114 ? 31.075 22.139 14.229 1.00 74.84 114 GLU A N 1
ATOM 882 C CA . GLU A 1 114 ? 31.603 22.052 12.887 1.00 77.22 114 GLU A CA 1
ATOM 883 C C . GLU A 1 114 ? 30.641 22.683 11.896 1.00 74.11 114 GLU A C 1
ATOM 884 O O . GLU A 1 114 ? 31.054 23.459 11.036 1.00 70.93 114 GLU A O 1
ATOM 890 N N . LYS A 1 115 ? 29.359 22.362 12.010 1.00 72.31 115 LYS A N 1
ATOM 891 C CA . LYS A 1 115 ? 28.401 22.929 11.078 1.00 71.86 115 LYS A CA 1
ATOM 892 C C . LYS A 1 115 ? 28.222 24.415 11.357 1.00 67.72 115 LYS A C 1
ATOM 893 O O . LYS A 1 115 ? 27.678 25.146 10.533 1.00 68.97 115 LYS A O 1
ATOM 899 N N . ILE A 1 116 ? 28.694 24.861 12.517 1.00 61.18 116 ILE A N 1
ATOM 900 C CA . ILE A 1 116 ? 28.604 26.271 12.865 1.00 62.32 116 ILE A CA 1
ATOM 901 C C . ILE A 1 116 ? 29.752 26.951 12.106 1.00 68.93 116 ILE A C 1
ATOM 902 O O . ILE A 1 116 ? 29.624 28.079 11.616 1.00 69.84 116 ILE A O 1
ATOM 907 N N . ARG A 1 117 ? 30.871 26.236 12.002 1.00 70.55 117 ARG A N 1
ATOM 908 C CA . ARG A 1 117 ? 32.042 26.718 11.278 1.00 67.17 117 ARG A CA 1
ATOM 909 C C . ARG A 1 117 ? 31.748 26.758 9.778 1.00 60.76 117 ARG A C 1
ATOM 910 O O . ARG A 1 117 ? 32.226 27.645 9.074 1.00 59.99 117 ARG A O 1
ATOM 918 N N . LYS A 1 118 ? 30.958 25.806 9.287 1.00 55.76 118 LYS A N 1
ATOM 919 C CA . LYS A 1 118 ? 30.622 25.789 7.869 1.00 61.21 118 LYS A CA 1
ATOM 920 C C . LYS A 1 118 ? 29.660 26.926 7.553 1.00 59.11 118 LYS A C 1
ATOM 921 O O . LYS A 1 118 ? 29.640 27.450 6.435 1.00 59.34 118 LYS A O 1
ATOM 927 N N . GLU A 1 119 ? 28.868 27.312 8.547 1.00 61.22 119 GLU A N 1
ATOM 928 C CA . GLU A 1 119 ? 27.909 28.397 8.372 1.00 61.68 119 GLU A CA 1
ATOM 929 C C . GLU A 1 119 ? 28.634 29.717 8.231 1.00 58.15 119 GLU A C 1
ATOM 930 O O . GLU A 1 119 ? 28.344 30.510 7.335 1.00 54.27 119 GLU A O 1
ATOM 936 N N . ILE A 1 120 ? 29.568 29.961 9.137 1.00 55.96 120 ILE A N 1
ATOM 937 C CA . ILE A 1 120 ? 30.351 31.181 9.069 1.00 56.67 120 ILE A CA 1
ATOM 938 C C . ILE A 1 120 ? 31.112 31.199 7.737 1.00 55.78 120 ILE A C 1
ATOM 939 O O . ILE A 1 120 ? 31.030 32.160 6.974 1.00 55.77 120 ILE A O 1
ATOM 944 N N . GLY A 1 121 ? 31.835 30.119 7.453 1.00 54.74 121 GLY A N 1
ATOM 945 C CA . GLY A 1 121 ? 32.572 30.050 6.207 1.00 50.32 121 GLY A CA 1
ATOM 946 C C . GLY A 1 121 ? 31.653 30.304 5.034 1.00 51.05 121 GLY A C 1
ATOM 947 O O . GLY A 1 121 ? 32.023 31.001 4.072 1.00 47.69 121 GLY A O 1
ATOM 948 N N . GLU A 1 122 ? 30.447 29.738 5.113 1.00 55.49 122 GLU A N 1
ATOM 949 C CA . GLU A 1 122 ? 29.446 29.891 4.050 1.00 53.39 122 GLU A CA 1
ATOM 950 C C . GLU A 1 122 ? 29.015 31.339 3.922 1.00 43.30 122 GLU A C 1
ATOM 951 O O . GLU A 1 122 ? 28.827 31.864 2.819 1.00 46.23 122 GLU A O 1
ATOM 957 N N . LEU A 1 123 ? 28.854 31.988 5.062 1.00 34.64 123 LEU A N 1
ATOM 958 C CA . LEU A 1 123 ? 28.465 33.386 5.060 1.00 44.52 123 LEU A CA 1
ATOM 959 C C . LEU A 1 123 ? 29.587 34.178 4.376 1.00 46.77 123 LEU A C 1
ATOM 960 O O . LEU A 1 123 ? 29.342 34.975 3.459 1.00 48.66 123 LEU A O 1
ATOM 965 N N . ALA A 1 124 ? 30.813 33.936 4.841 1.00 46.78 124 ALA A N 1
ATOM 966 C CA . ALA A 1 124 ? 32.019 34.580 4.312 1.00 48.38 124 ALA A CA 1
ATOM 967 C C . ALA A 1 124 ? 32.101 34.370 2.809 1.00 44.76 124 ALA A C 1
ATOM 968 O O . ALA A 1 124 ? 32.348 35.314 2.047 1.00 43.92 124 ALA A O 1
ATOM 970 N N . TYR A 1 125 ? 31.901 33.115 2.403 1.00 43.28 125 TYR A N 1
ATOM 971 C CA . TYR A 1 125 ? 31.933 32.734 0.999 1.00 50.29 125 TYR A CA 1
ATOM 972 C C . TYR A 1 125 ? 30.894 33.518 0.208 1.00 55.89 125 TYR A C 1
ATOM 973 O O . TYR A 1 125 ? 31.106 33.882 -0.950 1.00 55.13 125 TYR A O 1
ATOM 982 N N . LYS A 1 126 ? 29.777 33.796 0.862 1.00 57.19 126 LYS A N 1
ATOM 983 C CA . LYS A 1 126 ? 28.687 34.517 0.237 1.00 60.34 126 LYS A CA 1
ATOM 984 C C . LYS A 1 126 ? 28.890 36.021 0.172 1.00 56.62 126 LYS A C 1
ATOM 985 O O . LYS A 1 126 ? 28.627 36.640 -0.854 1.00 55.38 126 LYS A O 1
ATOM 991 N N . LEU A 1 127 ? 29.370 36.607 1.261 1.00 50.15 127 LEU A N 1
ATOM 992 C CA . LEU A 1 127 ? 29.550 38.048 1.311 1.00 50.02 127 LEU A CA 1
ATOM 993 C C . LEU A 1 127 ? 30.917 38.564 0.873 1.00 55.87 127 LEU A C 1
ATOM 994 O O . LEU A 1 127 ? 31.062 39.752 0.556 1.00 53.42 127 LEU A O 1
ATOM 999 N N . ILE A 1 128 ? 31.914 37.681 0.848 1.00 52.17 128 ILE A N 1
ATOM 1000 C CA . ILE A 1 128 ? 33.264 38.078 0.451 1.00 49.07 128 ILE A CA 1
ATOM 1001 C C . ILE A 1 128 ? 33.677 37.465 -0.874 1.00 47.98 128 ILE A C 1
ATOM 1002 O O . ILE A 1 128 ? 33.717 36.243 -1.010 1.00 56.33 128 ILE A O 1
ATOM 1007 N N . PRO A 1 129 ? 34.000 38.311 -1.869 1.00 46.99 129 PRO A N 1
ATOM 1008 C CA . PRO A 1 129 ? 34.412 37.816 -3.188 1.00 46.17 129 PRO A CA 1
ATOM 1009 C C . PRO A 1 129 ? 35.653 36.956 -3.034 1.00 47.12 129 PRO A C 1
ATOM 1010 O O . PRO A 1 129 ? 36.715 37.449 -2.679 1.00 51.44 129 PRO A O 1
ATOM 1014 N N . CYS A 1 130 ? 35.494 35.663 -3.283 1.00 47.40 130 CYS A N 1
ATOM 1015 C CA . CYS A 1 130 ? 36.578 34.702 -3.162 1.00 47.10 130 CYS A CA 1
ATOM 1016 C C . CYS A 1 130 ? 36.106 33.405 -3.782 1.00 40.66 130 CYS A C 1
ATOM 1017 O O . CYS A 1 130 ? 34.941 33.266 -4.116 1.00 50.66 130 CYS A O 1
ATOM 1020 N N . LYS A 1 131 ? 37.004 32.448 -3.927 1.00 43.65 131 LYS A N 1
ATOM 1021 C CA . LYS A 1 131 ? 36.641 31.174 -4.509 1.00 39.94 131 LYS A CA 1
ATOM 1022 C C . LYS A 1 131 ? 36.726 30.074 -3.471 1.00 42.35 131 LYS A C 1
ATOM 1023 O O . LYS A 1 131 ? 36.234 28.967 -3.690 1.00 42.00 131 LYS A O 1
ATOM 1029 N N . GLY A 1 132 ? 37.345 30.381 -2.339 1.00 31.77 132 GLY A N 1
ATOM 1030 C CA . GLY A 1 132 ? 37.479 29.395 -1.290 1.00 37.64 132 GLY A CA 1
ATOM 1031 C C . GLY A 1 132 ? 37.599 30.051 0.075 1.00 42.21 132 GLY A C 1
ATOM 1032 O O . GLY A 1 132 ? 38.057 31.191 0.175 1.00 38.61 132 GLY A O 1
ATOM 1033 N N . VAL A 1 133 ? 37.192 29.330 1.119 1.00 40.15 133 VAL A N 1
ATOM 1034 C CA . VAL A 1 133 ? 37.248 29.837 2.482 1.00 37.06 133 VAL A CA 1
ATOM 1035 C C . VAL A 1 133 ? 37.762 28.738 3.370 1.00 42.11 133 VAL A C 1
ATOM 1036 O O . VAL A 1 133 ? 37.348 27.590 3.238 1.00 44.91 133 VAL A O 1
ATOM 1040 N N . PHE A 1 134 ? 38.663 29.102 4.277 1.00 40.83 134 PHE A N 1
ATOM 1041 C CA . PHE A 1 134 ? 39.266 28.156 5.207 1.00 40.75 134 PHE A CA 1
ATOM 1042 C C . PHE A 1 134 ? 39.406 28.850 6.542 1.00 36.14 134 PHE A C 1
ATOM 1043 O O . PHE A 1 134 ? 39.104 30.035 6.685 1.00 36.60 134 PHE A O 1
ATOM 1051 N N . ARG A 1 135 ? 39.873 28.103 7.522 1.00 36.35 135 ARG A N 1
ATOM 1052 C CA . ARG A 1 135 ? 40.122 28.664 8.835 1.00 47.11 135 ARG A CA 1
ATOM 1053 C C . ARG A 1 135 ? 41.326 27.840 9.270 1.00 56.80 135 ARG A C 1
ATOM 1054 O O . ARG A 1 135 ? 41.649 26.852 8.603 1.00 56.01 135 ARG A O 1
ATOM 1062 N N . ARG A 1 136 ? 42.017 28.228 10.339 1.00 65.88 136 ARG A N 1
ATOM 1063 C CA . ARG A 1 136 ? 43.193 27.459 10.745 1.00 73.31 136 ARG A CA 1
ATOM 1064 C C . ARG A 1 136 ? 43.080 26.672 12.053 1.00 77.26 136 ARG A C 1
ATOM 1065 O O . ARG A 1 136 ? 42.143 26.858 12.832 1.00 83.86 136 ARG A O 1
ATOM 1073 N N . LYS A 1 137 ? 44.070 25.802 12.267 1.00 79.87 137 LYS A N 1
ATOM 1074 C CA . LYS A 1 137 ? 44.215 24.928 13.439 1.00 77.03 137 LYS A CA 1
ATOM 1075 C C . LYS A 1 137 ? 42.985 24.144 13.863 1.00 78.12 137 LYS A C 1
ATOM 1076 O O . LYS A 1 137 ? 43.110 23.149 14.581 1.00 79.26 137 LYS A O 1
ATOM 1082 N N . ARG A 1 145 ? 54.602 29.967 11.811 1.00 77.21 145 ARG A N 1
ATOM 1083 C CA . ARG A 1 145 ? 54.455 28.529 11.620 1.00 78.96 145 ARG A CA 1
ATOM 1084 C C . ARG A 1 145 ? 53.356 28.210 10.609 1.00 77.00 145 ARG A C 1
ATOM 1085 O O . ARG A 1 145 ? 52.284 28.821 10.623 1.00 76.67 145 ARG A O 1
ATOM 1093 N N . VAL A 1 146 ? 53.620 27.252 9.730 1.00 73.49 146 VAL A N 1
ATOM 1094 C CA . VAL A 1 146 ? 52.625 26.870 8.742 1.00 72.03 146 VAL A CA 1
ATOM 1095 C C . VAL A 1 146 ? 51.699 25.834 9.375 1.00 73.33 146 VAL A C 1
ATOM 1096 O O . VAL A 1 146 ? 52.135 24.738 9.735 1.00 74.28 146 VAL A O 1
ATOM 1100 N N . ARG A 1 147 ? 50.424 26.192 9.531 1.00 73.54 147 ARG A N 1
ATOM 1101 C CA . ARG A 1 147 ? 49.445 25.286 10.132 1.00 72.46 147 ARG A CA 1
ATOM 1102 C C . ARG A 1 147 ? 48.424 24.716 9.160 1.00 72.36 147 ARG A C 1
ATOM 1103 O O . ARG A 1 147 ? 48.142 25.304 8.114 1.00 74.35 147 ARG A O 1
ATOM 1111 N N . GLU A 1 148 ? 47.889 23.551 9.526 1.00 70.22 148 GLU A N 1
ATOM 1112 C CA . GLU A 1 148 ? 46.893 22.840 8.734 1.00 67.04 148 GLU A CA 1
ATOM 1113 C C . GLU A 1 148 ? 45.599 23.640 8.626 1.00 62.10 148 GLU A C 1
ATOM 1114 O O . GLU A 1 148 ? 45.176 24.323 9.562 1.00 55.36 148 GLU A O 1
ATOM 1120 N N . LEU A 1 149 ? 44.971 23.542 7.465 1.00 58.12 149 LEU A N 1
ATOM 1121 C CA . LEU A 1 149 ? 43.760 24.287 7.206 1.00 54.59 149 LEU A CA 1
ATOM 1122 C C . LEU A 1 149 ? 42.509 23.446 7.148 1.00 54.89 149 LEU A C 1
ATOM 1123 O O . LEU A 1 149 ? 42.549 22.285 6.734 1.00 46.58 149 LEU A O 1
ATOM 1128 N N . GLU A 1 150 ? 41.393 24.045 7.555 1.00 52.10 150 GLU A N 1
ATOM 1129 C CA . GLU A 1 150 ? 40.127 23.353 7.462 1.00 53.04 150 GLU A CA 1
ATOM 1130 C C . GLU A 1 150 ? 39.312 24.077 6.420 1.00 43.59 150 GLU A C 1
ATOM 1131 O O . GLU A 1 150 ? 39.073 25.283 6.520 1.00 48.73 150 GLU A O 1
ATOM 1137 N N . HIS A 1 151 ? 38.918 23.337 5.398 1.00 42.27 151 HIS A N 1
ATOM 1138 C CA . HIS A 1 151 ? 38.101 23.893 4.342 1.00 47.03 151 HIS A CA 1
ATOM 1139 C C . HIS A 1 151 ? 36.693 24.155 4.906 1.00 49.20 151 HIS A C 1
ATOM 1140 O O . HIS A 1 151 ? 36.206 23.401 5.754 1.00 49.41 151 HIS A O 1
ATOM 1147 N N . LEU A 1 152 ? 36.047 25.220 4.429 1.00 51.06 152 LEU A N 1
ATOM 1148 C CA . LEU A 1 152 ? 34.719 25.586 4.911 1.00 50.06 152 LEU A CA 1
ATOM 1149 C C . LEU A 1 152 ? 33.742 26.065 3.826 1.00 54.72 152 LEU A C 1
ATOM 1150 O O . LEU A 1 152 ? 32.565 26.277 4.120 1.00 62.55 152 LEU A O 1
ATOM 1155 N N . ALA A 1 153 ? 34.199 26.252 2.589 1.00 52.39 153 ALA A N 1
ATOM 1156 C CA . ALA A 1 153 ? 33.283 26.692 1.527 1.00 54.35 153 ALA A CA 1
ATOM 1157 C C . ALA A 1 153 ? 33.983 27.043 0.226 1.00 54.75 153 ALA A C 1
ATOM 1158 O O . ALA A 1 153 ? 35.167 27.349 0.218 1.00 55.51 153 ALA A O 1
ATOM 1160 N N . GLY A 1 154 ? 33.231 27.016 -0.871 1.00 56.32 154 GLY A N 1
ATOM 1161 C CA . GLY A 1 154 ? 33.797 27.338 -2.169 1.00 52.95 154 GLY A CA 1
ATOM 1162 C C . GLY A 1 154 ? 34.837 26.326 -2.611 1.00 57.39 154 GLY A C 1
ATOM 1163 O O . GLY A 1 154 ? 34.892 25.214 -2.077 1.00 46.03 154 GLY A O 1
ATOM 1164 N N . GLU A 1 155 ? 35.659 26.705 -3.591 1.00 60.40 155 GLU A N 1
ATOM 1165 C CA . GLU A 1 155 ? 36.704 25.826 -4.105 1.00 61.35 155 GLU A CA 1
ATOM 1166 C C . GLU A 1 155 ? 37.599 25.396 -2.949 1.00 61.96 155 GLU A C 1
ATOM 1167 O O . GLU A 1 155 ? 37.829 26.154 -2.005 1.00 60.76 155 GLU A O 1
ATOM 1173 N N . ASN A 1 156 ? 38.098 24.171 -3.021 1.00 58.57 156 ASN A N 1
ATOM 1174 C CA . ASN A 1 156 ? 38.959 23.660 -1.972 1.00 60.91 156 ASN A CA 1
ATOM 1175 C C . ASN A 1 156 ? 40.442 23.733 -2.360 1.00 60.30 156 ASN A C 1
ATOM 1176 O O . ASN A 1 156 ? 41.245 22.930 -1.898 1.00 65.87 156 ASN A O 1
ATOM 1181 N N . ARG A 1 157 ? 40.812 24.689 -3.203 1.00 50.96 157 ARG A N 1
ATOM 1182 C CA . ARG A 1 157 ? 42.203 24.798 -3.601 1.00 49.44 157 ARG A CA 1
ATOM 1183 C C . ARG A 1 157 ? 42.918 25.803 -2.712 1.00 48.24 157 ARG A C 1
ATOM 1184 O O . ARG A 1 157 ? 42.396 26.877 -2.447 1.00 50.17 157 ARG A O 1
ATOM 1192 N N . THR A 1 158 ? 44.101 25.430 -2.233 1.00 41.03 158 THR A N 1
ATOM 1193 C CA . THR A 1 158 ? 44.874 26.298 -1.363 1.00 43.32 158 THR A CA 1
ATOM 1194 C C . THR A 1 158 ? 45.965 27.066 -2.122 1.00 46.38 158 THR A C 1
ATOM 1195 O O . THR A 1 158 ? 46.610 27.957 -1.577 1.00 45.12 158 THR A O 1
ATOM 1199 N N . LEU A 1 159 ? 46.153 26.727 -3.391 1.00 37.59 159 LEU A N 1
ATOM 1200 C CA . LEU A 1 159 ? 47.143 27.391 -4.212 1.00 39.81 159 LEU A CA 1
ATOM 1201 C C . LEU A 1 159 ? 46.464 28.546 -4.957 1.00 42.56 159 LEU A C 1
ATOM 1202 O O . LEU A 1 159 ? 45.412 28.368 -5.582 1.00 43.78 159 LEU A O 1
ATOM 1207 N N . THR A 1 160 ? 47.058 29.733 -4.890 1.00 37.60 160 THR A N 1
ATOM 1208 C CA . THR A 1 160 ? 46.476 30.907 -5.537 1.00 28.94 160 THR A CA 1
ATOM 1209 C C . THR A 1 160 ? 47.556 31.921 -5.856 1.00 27.03 160 THR A C 1
ATOM 1210 O O . THR A 1 160 ? 48.704 31.755 -5.470 1.00 40.28 160 THR A O 1
ATOM 1214 N N . ILE A 1 161 ? 47.184 32.980 -6.558 1.00 30.16 161 ILE A N 1
ATOM 1215 C CA . ILE A 1 161 ? 48.124 34.038 -6.847 1.00 27.36 161 ILE A CA 1
ATOM 1216 C C . ILE A 1 161 ? 47.628 35.305 -6.170 1.00 30.60 161 ILE A C 1
ATOM 1217 O O . ILE A 1 161 ? 46.452 35.652 -6.254 1.00 35.59 161 ILE A O 1
ATOM 1222 N N . HIS A 1 162 ? 48.547 35.992 -5.501 1.00 31.30 162 HIS A N 1
ATOM 1223 C CA . HIS A 1 162 ? 48.246 37.210 -4.771 1.00 23.67 162 HIS A CA 1
ATOM 1224 C C . HIS A 1 162 ? 48.931 38.384 -5.466 1.00 30.38 162 HIS A C 1
ATOM 1225 O O . HIS A 1 162 ? 50.098 38.294 -5.848 1.00 30.41 162 HIS A O 1
ATOM 1232 N N . LYS A 1 163 ? 48.197 39.478 -5.633 1.00 30.28 163 LYS A N 1
ATOM 1233 C CA . LYS A 1 163 ? 48.734 40.650 -6.283 1.00 33.75 163 LYS A CA 1
ATOM 1234 C C . LYS A 1 163 ? 49.025 41.683 -5.208 1.00 28.58 163 LYS A C 1
ATOM 1235 O O . LYS A 1 163 ? 48.270 41.803 -4.270 1.00 32.57 163 LYS A O 1
ATOM 1241 N N . GLU A 1 164 ? 50.141 42.398 -5.335 1.00 28.24 164 GLU A N 1
ATOM 1242 C CA . GLU A 1 164 ? 50.495 43.458 -4.385 1.00 25.03 164 GLU A CA 1
ATOM 1243 C C . GLU A 1 164 ? 51.640 44.265 -4.983 1.00 23.49 164 GLU A C 1
ATOM 1244 O O . GLU A 1 164 ? 52.553 43.711 -5.614 1.00 27.71 164 GLU A O 1
ATOM 1250 N N . ASN A 1 165 ? 51.556 45.581 -4.808 1.00 22.23 165 ASN A N 1
ATOM 1251 C CA . ASN A 1 165 ? 52.588 46.508 -5.254 1.00 26.11 165 ASN A CA 1
ATOM 1252 C C . ASN A 1 165 ? 53.058 46.327 -6.692 1.00 30.74 165 ASN A C 1
ATOM 1253 O O . ASN A 1 165 ? 54.249 46.539 -6.997 1.00 32.67 165 ASN A O 1
ATOM 1258 N N . GLY A 1 166 ? 52.148 45.915 -7.572 1.00 26.21 166 GLY A N 1
ATOM 1259 C CA . GLY A 1 166 ? 52.518 45.759 -8.968 1.00 29.86 166 GLY A CA 1
ATOM 1260 C C . GLY A 1 166 ? 53.188 44.456 -9.358 1.00 26.91 166 GLY A C 1
ATOM 1261 O O . GLY A 1 166 ? 53.708 44.344 -10.470 1.00 26.50 166 GLY A O 1
ATOM 1262 N N . TYR A 1 167 ? 53.222 43.475 -8.460 1.00 26.30 167 TYR A N 1
ATOM 1263 C CA . TYR A 1 167 ? 53.823 42.201 -8.828 1.00 16.23 167 TYR A CA 1
ATOM 1264 C C . TYR A 1 167 ? 52.895 41.084 -8.448 1.00 18.12 167 TYR A C 1
ATOM 1265 O O . TYR A 1 167 ? 51.894 41.320 -7.791 1.00 21.76 167 TYR A O 1
ATOM 1274 N N . ARG A 1 168 ? 53.222 39.864 -8.857 1.00 24.17 168 ARG A N 1
ATOM 1275 C CA . ARG A 1 168 ? 52.357 38.724 -8.574 1.00 22.06 168 ARG A CA 1
ATOM 1276 C C . ARG A 1 168 ? 53.092 37.627 -7.819 1.00 22.47 168 ARG A C 1
ATOM 1277 O O . ARG A 1 168 ? 54.281 37.388 -8.052 1.00 27.52 168 ARG A O 1
ATOM 1285 N N . LEU A 1 169 ? 52.378 36.952 -6.915 1.00 24.28 169 LEU A N 1
ATOM 1286 C CA . LEU A 1 169 ? 52.973 35.915 -6.070 1.00 20.60 169 LEU A CA 1
ATOM 1287 C C . LEU A 1 169 ? 52.175 34.643 -5.917 1.00 28.11 169 LEU A C 1
ATOM 1288 O O . LEU A 1 169 ? 51.074 34.688 -5.371 1.00 25.56 169 LEU A O 1
ATOM 1293 N N . TRP A 1 170 ? 52.716 33.511 -6.369 1.00 30.27 170 TRP A N 1
ATOM 1294 C CA . TRP A 1 170 ? 52.030 32.243 -6.187 1.00 27.22 170 TRP A CA 1
ATOM 1295 C C . TRP A 1 170 ? 52.204 31.950 -4.703 1.00 24.65 170 TRP A C 1
ATOM 1296 O O . TRP A 1 170 ? 53.280 32.178 -4.133 1.00 29.76 170 TRP A O 1
ATOM 1307 N N . VAL A 1 171 ? 51.143 31.457 -4.079 1.00 25.98 171 VAL A N 1
ATOM 1308 C CA . VAL A 1 171 ? 51.180 31.113 -2.667 1.00 20.36 171 VAL A CA 1
ATOM 1309 C C . VAL A 1 171 ? 50.282 29.899 -2.459 1.00 31.42 171 VAL A C 1
ATOM 1310 O O . VAL A 1 171 ? 49.202 29.804 -3.024 1.00 37.40 171 VAL A O 1
ATOM 1314 N N . ASP A 1 172 ? 50.752 28.964 -1.656 1.00 27.58 172 ASP A N 1
ATOM 1315 C CA . ASP A 1 172 ? 49.956 27.816 -1.318 1.00 31.88 172 ASP A CA 1
ATOM 1316 C C . ASP A 1 172 ? 49.894 27.994 0.169 1.00 29.48 172 ASP A C 1
ATOM 1317 O O . ASP A 1 172 ? 50.873 27.740 0.869 1.00 32.32 172 ASP A O 1
ATOM 1322 N N . ILE A 1 173 ? 48.730 28.426 0.641 1.00 27.33 173 ILE A N 1
ATOM 1323 C CA . ILE A 1 173 ? 48.500 28.720 2.058 1.00 31.49 173 ILE A CA 1
ATOM 1324 C C . ILE A 1 173 ? 48.562 27.569 3.017 1.00 32.21 173 ILE A C 1
ATOM 1325 O O . ILE A 1 173 ? 48.556 27.774 4.219 1.00 32.99 173 ILE A O 1
ATOM 1330 N N . ALA A 1 174 ? 48.597 26.352 2.493 1.00 29.77 174 ALA A N 1
ATOM 1331 C CA . ALA A 1 174 ? 48.692 25.192 3.355 1.00 34.90 174 ALA A CA 1
ATOM 1332 C C . ALA A 1 174 ? 50.154 24.790 3.483 1.00 38.56 174 ALA A C 1
ATOM 1333 O O . ALA A 1 174 ? 50.524 24.070 4.402 1.00 39.28 174 ALA A O 1
ATOM 1335 N N . LYS A 1 175 ? 50.982 25.261 2.554 1.00 39.72 175 LYS A N 1
ATOM 1336 C CA . LYS A 1 175 ? 52.393 24.887 2.529 1.00 42.90 175 LYS A CA 1
ATOM 1337 C C . LYS A 1 175 ? 53.413 25.856 3.122 1.00 41.65 175 LYS A C 1
ATOM 1338 O O . LYS A 1 175 ? 54.380 25.432 3.759 1.00 45.06 175 LYS A O 1
ATOM 1344 N N . VAL A 1 176 ? 53.199 27.151 2.931 1.00 31.75 176 VAL A N 1
ATOM 1345 C CA . VAL A 1 176 ? 54.158 28.136 3.411 1.00 38.52 176 VAL A CA 1
ATOM 1346 C C . VAL A 1 176 ? 53.493 29.260 4.178 1.00 41.84 176 VAL A C 1
ATOM 1347 O O . VAL A 1 176 ? 52.283 29.442 4.102 1.00 46.16 176 VAL A O 1
ATOM 1351 N N . TYR A 1 177 ? 54.286 30.035 4.903 1.00 36.22 177 TYR A N 1
ATOM 1352 C CA . TYR A 1 177 ? 53.704 31.154 5.620 1.00 41.33 177 TYR A CA 1
ATOM 1353 C C . TYR A 1 177 ? 53.682 32.403 4.729 1.00 33.28 177 TYR A C 1
ATOM 1354 O O . TYR A 1 177 ? 54.637 32.690 4.001 1.00 37.31 177 TYR A O 1
ATOM 1363 N N . PHE A 1 178 ? 52.583 33.132 4.762 1.00 23.33 178 PHE A N 1
ATOM 1364 C CA . PHE A 1 178 ? 52.492 34.350 3.976 1.00 32.78 178 PHE A CA 1
ATOM 1365 C C . PHE A 1 178 ? 51.458 35.286 4.573 1.00 36.31 178 PHE A C 1
ATOM 1366 O O . PHE A 1 178 ? 50.322 34.891 4.787 1.00 34.62 178 PHE A O 1
ATOM 1374 N N . SER A 1 179 ? 51.852 36.535 4.827 1.00 29.70 179 SER A N 1
ATOM 1375 C CA . SER A 1 179 ? 50.929 37.527 5.366 1.00 30.23 179 SER A CA 1
ATOM 1376 C C . SER A 1 179 ? 50.663 38.663 4.354 1.00 32.02 179 SER A C 1
ATOM 1377 O O . SER A 1 179 ? 51.555 39.418 3.996 1.00 32.68 179 SER A O 1
ATOM 1380 N N . PRO A 1 180 ? 49.428 38.787 3.872 1.00 31.60 180 PRO A N 1
ATOM 1381 C CA . PRO A 1 180 ? 49.182 39.871 2.915 1.00 29.12 180 PRO A CA 1
ATOM 1382 C C . PRO A 1 180 ? 49.257 41.237 3.600 1.00 27.23 180 PRO A C 1
ATOM 1383 O O . PRO A 1 180 ? 49.390 42.267 2.949 1.00 24.84 180 PRO A O 1
ATOM 1387 N N . ARG A 1 181 ? 49.171 41.237 4.917 1.00 27.58 181 ARG A N 1
ATOM 1388 C CA . ARG A 1 181 ? 49.221 42.480 5.669 1.00 27.99 181 ARG A CA 1
ATOM 1389 C C . ARG A 1 181 ? 50.555 43.200 5.608 1.00 28.40 181 ARG A C 1
ATOM 1390 O O . ARG A 1 181 ? 50.619 44.391 5.903 1.00 29.99 181 ARG A O 1
ATOM 1398 N N . LEU A 1 182 ? 51.604 42.480 5.204 1.00 27.39 182 LEU A N 1
ATOM 1399 C CA . LEU A 1 182 ? 52.947 43.033 5.085 1.00 30.18 182 LEU A CA 1
ATOM 1400 C C . LEU A 1 182 ? 53.233 43.699 3.733 1.00 29.90 182 LEU A C 1
ATOM 1401 O O . LEU A 1 182 ? 54.374 44.075 3.442 1.00 31.32 182 LEU A O 1
ATOM 1406 N N . GLY A 1 183 ? 52.202 43.849 2.910 1.00 20.09 183 GLY A N 1
ATOM 1407 C CA . GLY A 1 183 ? 52.395 44.471 1.612 1.00 23.90 183 GLY A CA 1
ATOM 1408 C C . GLY A 1 183 ? 52.910 45.884 1.766 1.00 18.78 183 GLY A C 1
ATOM 1409 O O . GLY A 1 183 ? 53.782 46.324 1.015 1.00 31.88 183 GLY A O 1
ATOM 1410 N N . GLY A 1 184 ? 52.363 46.597 2.746 1.00 19.84 184 GLY A N 1
ATOM 1411 C CA . GLY A 1 184 ? 52.780 47.980 2.990 1.00 23.79 184 GLY A CA 1
ATOM 1412 C C . GLY A 1 184 ? 54.250 48.077 3.387 1.00 20.97 184 GLY A C 1
ATOM 1413 O O . GLY A 1 184 ? 54.994 48.906 2.888 1.00 21.69 184 GLY A O 1
ATOM 1414 N N . GLU A 1 185 ? 54.663 47.224 4.311 1.00 16.77 185 GLU A N 1
ATOM 1415 C CA . GLU A 1 185 ? 56.043 47.192 4.739 1.00 24.42 185 GLU A CA 1
ATOM 1416 C C . GLU A 1 185 ? 56.931 46.809 3.525 1.00 24.69 185 GLU A C 1
ATOM 1417 O O . GLU A 1 185 ? 58.022 47.361 3.343 1.00 26.15 185 GLU A O 1
ATOM 1423 N N . ARG A 1 186 ? 56.469 45.881 2.680 1.00 20.26 186 ARG A N 1
ATOM 1424 C CA . ARG A 1 186 ? 57.278 45.499 1.519 1.00 23.10 186 ARG A CA 1
ATOM 1425 C C . ARG A 1 186 ? 57.408 46.635 0.524 1.00 19.44 186 ARG A C 1
ATOM 1426 O O . ARG A 1 186 ? 58.432 46.762 -0.139 1.00 23.75 186 ARG A O 1
ATOM 1434 N N . ALA A 1 187 ? 56.352 47.439 0.391 1.00 20.67 187 ALA A N 1
ATOM 1435 C CA . ALA A 1 187 ? 56.397 48.552 -0.537 1.00 23.78 187 ALA A CA 1
ATOM 1436 C C . ALA A 1 187 ? 57.367 49.601 0.016 1.00 22.25 187 ALA A C 1
ATOM 1437 O O . ALA A 1 187 ? 58.035 50.291 -0.744 1.00 29.60 187 ALA A O 1
ATOM 1439 N N . ARG A 1 188 ? 57.452 49.710 1.337 1.00 25.54 188 ARG A N 1
ATOM 1440 C CA . ARG A 1 188 ? 58.342 50.701 1.958 1.00 23.93 188 ARG A CA 1
ATOM 1441 C C . ARG A 1 188 ? 59.786 50.368 1.601 1.00 32.43 188 ARG A C 1
ATOM 1442 O O . ARG A 1 188 ? 60.576 51.235 1.216 1.00 33.63 188 ARG A O 1
ATOM 1450 N N . ILE A 1 189 ? 60.132 49.097 1.735 1.00 33.39 189 ILE A N 1
ATOM 1451 C CA . ILE A 1 189 ? 61.476 48.657 1.437 1.00 26.44 189 ILE A CA 1
ATOM 1452 C C . ILE A 1 189 ? 61.781 48.727 -0.051 1.00 27.76 189 ILE A C 1
ATOM 1453 O O . ILE A 1 189 ? 62.846 49.181 -0.463 1.00 23.98 189 ILE A O 1
ATOM 1466 N N . LYS A 1 191 ? 61.005 50.737 -2.316 1.00 20.92 191 LYS A N 1
ATOM 1467 C CA . LYS A 1 191 ? 61.410 52.056 -2.787 1.00 24.93 191 LYS A CA 1
ATOM 1468 C C . LYS A 1 191 ? 62.791 52.515 -2.319 1.00 27.81 191 LYS A C 1
ATOM 1469 O O . LYS A 1 191 ? 63.378 53.406 -2.921 1.00 23.07 191 LYS A O 1
ATOM 1475 N N . LYS A 1 192 ? 63.311 51.911 -1.254 1.00 26.67 192 LYS A N 1
ATOM 1476 C CA . LYS A 1 192 ? 64.613 52.318 -0.732 1.00 17.90 192 LYS A CA 1
ATOM 1477 C C . LYS A 1 192 ? 65.740 51.625 -1.448 1.00 18.38 192 LYS A C 1
ATOM 1478 O O . LYS A 1 192 ? 66.891 52.030 -1.335 1.00 22.80 192 LYS A O 1
ATOM 1484 N N . VAL A 1 193 ? 65.414 50.592 -2.218 1.00 20.05 193 VAL A N 1
ATOM 1485 C CA . VAL A 1 193 ? 66.442 49.806 -2.888 1.00 20.96 193 VAL A CA 1
ATOM 1486 C C . VAL A 1 193 ? 67.146 50.504 -4.048 1.00 22.70 193 VAL A C 1
ATOM 1487 O O . VAL A 1 193 ? 66.493 51.007 -4.953 1.00 29.22 193 VAL A O 1
ATOM 1491 N N . SER A 1 194 ? 68.480 50.513 -4.025 1.00 23.89 194 SER A N 1
ATOM 1492 C CA . SER A 1 194 ? 69.246 51.162 -5.092 1.00 26.47 194 SER A CA 1
ATOM 1493 C C . SER A 1 194 ? 69.763 50.162 -6.128 1.00 27.42 194 SER A C 1
ATOM 1494 O O . SER A 1 194 ? 69.938 48.972 -5.845 1.00 19.42 194 SER A O 1
ATOM 1497 N N . LEU A 1 195 ? 69.983 50.666 -7.338 1.00 32.93 195 LEU A N 1
ATOM 1498 C CA . LEU A 1 195 ? 70.420 49.855 -8.465 1.00 32.27 195 LEU A CA 1
ATOM 1499 C C . LEU A 1 195 ? 71.649 48.995 -8.254 1.00 31.54 195 LEU A C 1
ATOM 1500 O O . LEU A 1 195 ? 71.758 47.905 -8.804 1.00 29.58 195 LEU A O 1
ATOM 1505 N N . ASN A 1 196 ? 72.575 49.463 -7.440 1.00 26.20 196 ASN A N 1
ATOM 1506 C CA . ASN A 1 196 ? 73.784 48.691 -7.255 1.00 31.40 196 ASN A CA 1
ATOM 1507 C C . ASN A 1 196 ? 73.720 47.769 -6.050 1.00 28.35 196 ASN A C 1
ATOM 1508 O O . ASN A 1 196 ? 74.690 47.078 -5.745 1.00 31.59 196 ASN A O 1
ATOM 1513 N N . ASP A 1 197 ? 72.585 47.759 -5.358 1.00 26.13 197 ASP A N 1
ATOM 1514 C CA . ASP A 1 197 ? 72.461 46.898 -4.188 1.00 24.17 197 ASP A CA 1
ATOM 1515 C C . ASP A 1 197 ? 72.501 45.405 -4.529 1.00 22.65 197 ASP A C 1
ATOM 1516 O O . ASP A 1 197 ? 72.105 44.983 -5.630 1.00 21.94 197 ASP A O 1
ATOM 1521 N N . VAL A 1 198 ? 73.027 44.632 -3.581 1.00 22.14 198 VAL A N 1
ATOM 1522 C CA . VAL A 1 198 ? 73.019 43.180 -3.632 1.00 19.84 198 VAL A CA 1
ATOM 1523 C C . VAL A 1 198 ? 72.282 42.879 -2.317 1.00 18.84 198 VAL A C 1
ATOM 1524 O O . VAL A 1 198 ? 72.777 43.195 -1.240 1.00 24.76 198 VAL A O 1
ATOM 1528 N N . VAL A 1 199 ? 71.095 42.286 -2.434 1.00 21.18 199 VAL A N 1
ATOM 1529 C CA . VAL A 1 199 ? 70.224 41.961 -1.320 1.00 15.54 199 VAL A CA 1
ATOM 1530 C C . VAL A 1 199 ? 70.264 40.503 -0.881 1.00 21.83 199 VAL A C 1
ATOM 1531 O O . VAL A 1 199 ? 70.306 39.594 -1.709 1.00 22.71 199 VAL A O 1
ATOM 1535 N N . VAL A 1 200 ? 70.234 40.287 0.437 1.00 23.16 200 VAL A N 1
ATOM 1536 C CA . VAL A 1 200 ? 70.179 38.941 0.979 1.00 22.28 200 VAL A CA 1
ATOM 1537 C C . VAL A 1 200 ? 68.884 38.865 1.782 1.00 17.81 200 VAL A C 1
ATOM 1538 O O . VAL A 1 200 ? 68.724 39.532 2.807 1.00 24.79 200 VAL A O 1
ATOM 1542 N N . ASP A 1 201 ? 67.934 38.090 1.271 1.00 17.54 201 ASP A N 1
ATOM 1543 C CA . ASP A 1 201 ? 66.624 37.912 1.898 1.00 18.89 201 ASP A CA 1
ATOM 1544 C C . ASP A 1 201 ? 66.810 36.634 2.703 1.00 26.46 201 ASP A C 1
ATOM 1545 O O . ASP A 1 201 ? 66.643 35.523 2.179 1.00 22.51 201 ASP A O 1
ATOM 1558 N N . PHE A 1 203 ? 65.122 35.039 5.137 1.00 17.62 203 PHE A N 1
ATOM 1559 C CA . PHE A 1 203 ? 63.962 34.141 5.333 1.00 25.02 203 PHE A CA 1
ATOM 1560 C C . PHE A 1 203 ? 62.944 34.551 4.281 1.00 27.70 203 PHE A C 1
ATOM 1561 O O . PHE A 1 203 ? 61.956 35.223 4.583 1.00 26.25 203 PHE A O 1
ATOM 1569 N N . ALA A 1 204 ? 63.171 34.110 3.049 1.00 22.16 204 ALA A N 1
ATOM 1570 C CA . ALA A 1 204 ? 62.344 34.548 1.934 1.00 21.82 204 ALA A CA 1
ATOM 1571 C C . ALA A 1 204 ? 60.930 34.043 1.698 1.00 23.95 204 ALA A C 1
ATOM 1572 O O . ALA A 1 204 ? 60.180 34.686 0.942 1.00 15.87 204 ALA A O 1
ATOM 1574 N N . GLY A 1 205 ? 60.540 32.937 2.331 1.00 19.73 205 GLY A N 1
ATOM 1575 C CA . GLY A 1 205 ? 59.211 32.393 2.049 1.00 22.64 205 GLY A CA 1
ATOM 1576 C C . GLY A 1 205 ? 59.102 32.195 0.527 1.00 22.01 205 GLY A C 1
ATOM 1577 O O . GLY A 1 205 ? 60.042 31.719 -0.144 1.00 21.80 205 GLY A O 1
ATOM 1578 N N . VAL A 1 206 ? 57.991 32.609 -0.053 1.00 20.57 206 VAL A N 1
ATOM 1579 C CA . VAL A 1 206 ? 57.831 32.448 -1.490 1.00 21.35 206 VAL A CA 1
ATOM 1580 C C . VAL A 1 206 ? 58.458 33.612 -2.262 1.00 31.42 206 VAL A C 1
ATOM 1581 O O . VAL A 1 206 ? 58.234 33.774 -3.474 1.00 23.85 206 VAL A O 1
ATOM 1585 N N . GLY A 1 207 ? 59.237 34.432 -1.554 1.00 24.80 207 GLY A N 1
ATOM 1586 C CA . GLY A 1 207 ? 59.919 35.552 -2.204 1.00 22.25 207 GLY A CA 1
ATOM 1587 C C . GLY A 1 207 ? 59.319 36.967 -2.211 1.00 15.81 207 GLY A C 1
ATOM 1588 O O . GLY A 1 207 ? 59.774 37.789 -3.014 1.00 22.77 207 GLY A O 1
ATOM 1589 N N . PRO A 1 208 ? 58.353 37.314 -1.336 1.00 18.83 208 PRO A N 1
ATOM 1590 C CA . PRO A 1 208 ? 57.777 38.672 -1.359 1.00 19.21 208 PRO A CA 1
ATOM 1591 C C . PRO A 1 208 ? 58.774 39.850 -1.268 1.00 22.82 208 PRO A C 1
ATOM 1592 O O . PRO A 1 208 ? 58.687 40.788 -2.064 1.00 20.94 208 PRO A O 1
ATOM 1596 N N . PHE A 1 209 ? 59.721 39.811 -0.320 1.00 12.48 209 PHE A N 1
ATOM 1597 C CA . PHE A 1 209 ? 60.674 40.912 -0.208 1.00 14.59 209 PHE A CA 1
ATOM 1598 C C . PHE A 1 209 ? 61.642 40.884 -1.377 1.00 18.99 209 PHE A C 1
ATOM 1599 O O . PHE A 1 209 ? 62.066 41.930 -1.901 1.00 20.09 209 PHE A O 1
ATOM 1607 N N . SER A 1 210 ? 61.965 39.673 -1.818 1.00 18.56 210 SER A N 1
ATOM 1608 C CA . SER A 1 210 ? 62.877 39.515 -2.933 1.00 16.22 210 SER A CA 1
ATOM 1609 C C . SER A 1 210 ? 62.316 40.100 -4.233 1.00 24.19 210 SER A C 1
ATOM 1610 O O . SER A 1 210 ? 63.041 40.802 -4.933 1.00 20.83 210 SER A O 1
ATOM 1613 N N . ILE A 1 211 ? 61.043 39.822 -4.549 1.00 18.96 211 ILE A N 1
ATOM 1614 C CA . ILE A 1 211 ? 60.438 40.356 -5.759 1.00 18.93 211 ILE A CA 1
ATOM 1615 C C . ILE A 1 211 ? 60.380 41.879 -5.556 1.00 25.58 211 ILE A C 1
ATOM 1616 O O . ILE A 1 211 ? 60.727 42.655 -6.452 1.00 25.31 211 ILE A O 1
ATOM 1621 N N . ALA A 1 212 ? 59.967 42.296 -4.365 1.00 23.91 212 ALA A N 1
ATOM 1622 C CA . ALA A 1 212 ? 59.870 43.727 -4.036 1.00 29.86 212 ALA A CA 1
ATOM 1623 C C . ALA A 1 212 ? 61.167 44.495 -4.242 1.00 28.17 212 ALA A C 1
ATOM 1624 O O . ALA A 1 212 ? 61.140 45.686 -4.582 1.00 23.15 212 ALA A O 1
ATOM 1626 N N . CYS A 1 213 ? 62.293 43.827 -4.000 1.00 18.79 213 CYS A N 1
ATOM 1627 C CA . CYS A 1 213 ? 63.632 44.423 -4.149 1.00 29.09 213 CYS A CA 1
ATOM 1628 C C . CYS A 1 213 ? 64.197 44.329 -5.572 1.00 24.53 213 CYS A C 1
ATOM 1629 O O . CYS A 1 213 ? 65.411 44.447 -5.762 1.00 22.77 213 CYS A O 1
ATOM 1632 N N . LYS A 1 214 ? 63.325 44.136 -6.563 1.00 27.23 214 LYS A N 1
ATOM 1633 C CA . LYS A 1 214 ? 63.743 43.988 -7.956 1.00 31.82 214 LYS A CA 1
ATOM 1634 C C . LYS A 1 214 ? 64.633 45.085 -8.553 1.00 33.76 214 LYS A C 1
ATOM 1635 O O . LYS A 1 214 ? 65.206 44.900 -9.616 1.00 35.16 214 LYS A O 1
ATOM 1641 N N . ASN A 1 215 ? 64.753 46.221 -7.887 1.00 32.62 215 ASN A N 1
ATOM 1642 C CA . ASN A 1 215 ? 65.604 47.305 -8.391 1.00 28.99 215 ASN A CA 1
ATOM 1643 C C . ASN A 1 215 ? 67.095 46.998 -8.191 1.00 25.66 215 ASN A C 1
ATOM 1644 O O . ASN A 1 215 ? 67.964 47.629 -8.817 1.00 26.48 215 ASN A O 1
ATOM 1649 N N . ALA A 1 216 ? 67.387 46.040 -7.309 1.00 20.89 216 ALA A N 1
ATOM 1650 C CA . ALA A 1 216 ? 68.764 45.666 -7.023 1.00 19.96 216 ALA A CA 1
ATOM 1651 C C . ALA A 1 216 ? 69.357 44.891 -8.185 1.00 22.07 216 ALA A C 1
ATOM 1652 O O . ALA A 1 216 ? 68.639 44.389 -9.042 1.00 31.13 216 ALA A O 1
ATOM 1654 N N . LYS A 1 217 ? 70.672 44.774 -8.216 1.00 21.71 217 LYS A N 1
ATOM 1655 C CA . LYS A 1 217 ? 71.278 44.069 -9.327 1.00 26.44 217 LYS A CA 1
ATOM 1656 C C . LYS A 1 217 ? 71.360 42.595 -9.056 1.00 20.66 217 LYS A C 1
ATOM 1657 O O . LYS A 1 217 ? 71.434 41.809 -9.980 1.00 23.28 217 LYS A O 1
ATOM 1663 N N . LYS A 1 218 ? 71.350 42.209 -7.789 1.00 28.42 218 LYS A N 1
ATOM 1664 C CA . LYS A 1 218 ? 71.383 40.793 -7.453 1.00 23.02 218 LYS A CA 1
ATOM 1665 C C . LYS A 1 218 ? 70.705 40.594 -6.121 1.00 21.90 218 LYS A C 1
ATOM 1666 O O . LYS A 1 218 ? 70.848 41.423 -5.216 1.00 21.18 218 LYS A O 1
ATOM 1672 N N . ILE A 1 219 ? 69.946 39.509 -6.010 1.00 22.63 219 ILE A N 1
ATOM 1673 C CA . ILE A 1 219 ? 69.242 39.172 -4.779 1.00 16.98 219 ILE A CA 1
ATOM 1674 C C . ILE A 1 219 ? 69.413 37.674 -4.464 1.00 24.74 219 ILE A C 1
ATOM 1675 O O . ILE A 1 219 ? 69.256 36.833 -5.356 1.00 23.61 219 ILE A O 1
ATOM 1680 N N . TYR A 1 220 ? 69.743 37.358 -3.208 1.00 19.20 220 TYR A N 1
ATOM 1681 C CA . TYR A 1 220 ? 69.856 35.963 -2.749 1.00 21.64 220 TYR A CA 1
ATOM 1682 C C . TYR A 1 220 ? 68.610 35.696 -1.886 1.00 24.64 220 TYR A C 1
ATOM 1683 O O . TYR A 1 220 ? 68.450 36.313 -0.828 1.00 23.89 220 TYR A O 1
ATOM 1692 N N . ALA A 1 221 ? 67.731 34.797 -2.326 1.00 23.78 221 ALA A N 1
ATOM 1693 C CA . ALA A 1 221 ? 66.506 34.496 -1.567 1.00 21.89 221 ALA A CA 1
ATOM 1694 C C . ALA A 1 221 ? 66.680 33.128 -0.945 1.00 21.39 221 ALA A C 1
ATOM 1695 O O . ALA A 1 221 ? 66.718 32.108 -1.633 1.00 21.65 221 ALA A O 1
ATOM 1697 N N . ILE A 1 222 ? 66.748 33.112 0.375 1.00 25.32 222 ILE A N 1
ATOM 1698 C CA . ILE A 1 222 ? 66.992 31.888 1.121 1.00 20.60 222 ILE A CA 1
ATOM 1699 C C . ILE A 1 222 ? 65.847 31.402 2.000 1.00 19.01 222 ILE A C 1
ATOM 1700 O O . ILE A 1 222 ? 65.188 32.183 2.692 1.00 20.12 222 ILE A O 1
ATOM 1705 N N . ASP A 1 223 ? 65.603 30.106 1.995 1.00 18.46 223 ASP A N 1
ATOM 1706 C CA . ASP A 1 223 ? 64.579 29.599 2.880 1.00 21.68 223 ASP A CA 1
ATOM 1707 C C . ASP A 1 223 ? 64.867 28.136 3.072 1.00 26.44 223 ASP A C 1
ATOM 1708 O O . ASP A 1 223 ? 65.383 27.478 2.163 1.00 24.92 223 ASP A O 1
ATOM 1713 N N . ILE A 1 224 ? 64.519 27.641 4.252 1.00 26.52 224 ILE A N 1
ATOM 1714 C CA . ILE A 1 224 ? 64.716 26.240 4.641 1.00 33.75 224 ILE A CA 1
ATOM 1715 C C . ILE A 1 224 ? 63.536 25.295 4.258 1.00 34.59 224 ILE A C 1
ATOM 1716 O O . ILE A 1 224 ? 63.657 24.069 4.312 1.00 44.83 224 ILE A O 1
ATOM 1721 N N . ASN A 1 225 ? 62.406 25.868 3.863 1.00 27.96 225 ASN A N 1
ATOM 1722 C CA . ASN A 1 225 ? 61.233 25.091 3.489 1.00 21.72 225 ASN A CA 1
ATOM 1723 C C . ASN A 1 225 ? 61.269 24.930 1.966 1.00 22.20 225 ASN A C 1
ATOM 1724 O O . ASN A 1 225 ? 61.200 25.895 1.236 1.00 23.93 225 ASN A O 1
ATOM 1729 N N . PRO A 1 226 ? 61.382 23.686 1.476 1.00 21.08 226 PRO A N 1
ATOM 1730 C CA . PRO A 1 226 ? 61.444 23.393 0.043 1.00 23.01 226 PRO A CA 1
ATOM 1731 C C . PRO A 1 226 ? 60.235 23.756 -0.802 1.00 24.54 226 PRO A C 1
ATOM 1732 O O . PRO A 1 226 ? 60.371 24.033 -1.997 1.00 28.73 226 PRO A O 1
ATOM 1736 N N . HIS A 1 227 ? 59.049 23.742 -0.210 1.00 26.20 227 HIS A N 1
ATOM 1737 C CA . HIS A 1 227 ? 57.863 24.079 -0.977 1.00 28.13 227 HIS A CA 1
ATOM 1738 C C . HIS A 1 227 ? 57.919 25.602 -1.173 1.00 33.78 227 HIS A C 1
ATOM 1739 O O . HIS A 1 227 ? 57.556 26.127 -2.228 1.00 25.82 227 HIS A O 1
ATOM 1746 N N . ALA A 1 228 ? 58.413 26.287 -0.147 1.00 18.36 228 ALA A N 1
ATOM 1747 C CA . ALA A 1 228 ? 58.570 27.744 -0.191 1.00 29.22 228 ALA A CA 1
ATOM 1748 C C . ALA A 1 228 ? 59.496 28.035 -1.356 1.00 21.51 228 ALA A C 1
ATOM 1749 O O . ALA A 1 228 ? 59.208 28.892 -2.183 1.00 25.69 228 ALA A O 1
ATOM 1751 N N . ILE A 1 229 ? 60.594 27.288 -1.440 1.00 25.79 229 ILE A N 1
ATOM 1752 C CA . ILE A 1 229 ? 61.547 27.476 -2.526 1.00 19.35 229 ILE A CA 1
ATOM 1753 C C . ILE A 1 229 ? 60.917 27.145 -3.870 1.00 25.31 229 ILE A C 1
ATOM 1754 O O . ILE A 1 229 ? 61.259 27.743 -4.888 1.00 25.33 229 ILE A O 1
ATOM 1759 N N . GLU A 1 230 ? 59.979 26.206 -3.886 1.00 24.87 230 GLU A N 1
ATOM 1760 C CA . GLU A 1 230 ? 59.334 25.875 -5.146 1.00 30.45 230 GLU A CA 1
ATOM 1761 C C . GLU A 1 230 ? 58.467 27.040 -5.617 1.00 22.69 230 GLU A C 1
ATOM 1762 O O . GLU A 1 230 ? 58.443 27.370 -6.816 1.00 26.14 230 GLU A O 1
ATOM 1768 N N . LEU A 1 231 ? 57.743 27.664 -4.688 1.00 24.36 231 LEU A N 1
ATOM 1769 C CA . LEU A 1 231 ? 56.903 28.808 -5.049 1.00 16.64 231 LEU A CA 1
ATOM 1770 C C . LEU A 1 231 ? 57.801 29.998 -5.435 1.00 18.61 231 LEU A C 1
ATOM 1771 O O . LEU A 1 231 ? 57.516 30.741 -6.394 1.00 25.02 231 LEU A O 1
ATOM 1776 N N . LEU A 1 232 ? 58.895 30.174 -4.698 1.00 19.62 232 LEU A N 1
ATOM 1777 C CA . LEU A 1 232 ? 59.860 31.248 -4.981 1.00 19.81 232 LEU A CA 1
ATOM 1778 C C . LEU A 1 232 ? 60.287 31.192 -6.461 1.00 2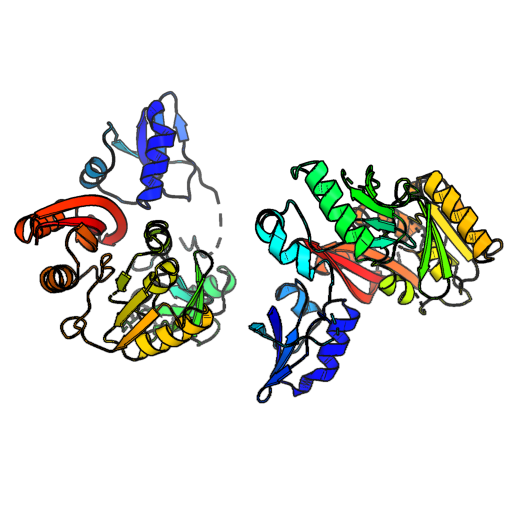6.24 232 LEU A C 1
ATOM 1779 O O . LEU A 1 232 ? 60.229 32.207 -7.195 1.00 25.21 232 LEU A O 1
ATOM 1784 N N . LYS A 1 233 ? 60.702 29.994 -6.898 1.00 23.23 233 LYS A N 1
ATOM 1785 C CA . LYS A 1 233 ? 61.161 29.793 -8.278 1.00 25.51 233 LYS A CA 1
ATOM 1786 C C . LYS A 1 233 ? 60.074 30.123 -9.286 1.00 23.50 233 LYS A C 1
ATOM 1787 O O . LYS A 1 233 ? 60.335 30.786 -10.287 1.00 27.30 233 LYS A O 1
ATOM 1793 N N . LYS A 1 234 ? 58.855 29.662 -9.024 1.00 20.58 234 LYS A N 1
ATOM 1794 C CA . LYS A 1 234 ? 57.724 29.986 -9.891 1.00 27.77 234 LYS A CA 1
ATOM 1795 C C . LYS A 1 234 ? 57.532 31.518 -9.926 1.00 24.39 234 LYS A C 1
ATOM 1796 O O . LYS A 1 234 ? 57.172 32.106 -10.957 1.00 31.34 234 LYS A O 1
ATOM 1802 N N . ASN A 1 235 ? 57.748 32.159 -8.782 1.00 24.16 235 ASN A N 1
ATOM 1803 C CA . ASN A 1 235 ? 57.563 33.598 -8.705 1.00 23.96 235 ASN A CA 1
ATOM 1804 C C . ASN A 1 235 ? 58.688 34.347 -9.364 1.00 20.66 235 ASN A C 1
ATOM 1805 O O . ASN A 1 235 ? 58.461 35.381 -9.980 1.00 21.85 235 ASN A O 1
ATOM 1810 N N . ILE A 1 236 ? 59.905 33.824 -9.271 1.00 21.83 236 ILE A N 1
ATOM 1811 C CA . ILE A 1 236 ? 61.019 34.476 -9.952 1.00 18.37 236 ILE A CA 1
ATOM 1812 C C . ILE A 1 236 ? 60.739 34.497 -11.472 1.00 25.99 236 ILE A C 1
ATOM 1813 O O . ILE A 1 236 ? 60.989 35.507 -12.167 1.00 23.80 236 ILE A O 1
ATOM 1818 N N . LYS A 1 237 ? 60.201 33.391 -11.992 1.00 23.70 237 LYS A N 1
ATOM 1819 C CA . LYS A 1 237 ? 59.917 33.323 -13.426 1.00 31.61 237 LYS A CA 1
ATOM 1820 C C . LYS A 1 237 ? 58.756 34.199 -13.815 1.00 24.47 237 LYS A C 1
ATOM 1821 O O . LYS A 1 237 ? 58.833 34.978 -14.766 1.00 26.36 237 LYS A O 1
ATOM 1827 N N . LEU A 1 238 ? 57.673 34.085 -13.072 1.00 20.81 238 LEU A N 1
ATOM 1828 C CA . LEU A 1 238 ? 56.499 34.895 -13.366 1.00 18.76 238 LEU A CA 1
ATOM 1829 C C . LEU A 1 238 ? 56.795 36.382 -13.450 1.00 29.23 238 LEU A C 1
ATOM 1830 O O . LEU A 1 238 ? 56.237 37.099 -14.287 1.00 35.20 238 LEU A O 1
ATOM 1835 N N . ASN A 1 239 ? 57.684 36.856 -12.590 1.00 29.08 239 ASN A N 1
ATOM 1836 C CA . ASN A 1 239 ? 58.015 38.281 -12.564 1.00 27.69 239 ASN A CA 1
ATOM 1837 C C . ASN A 1 239 ? 59.232 38.588 -13.412 1.00 24.62 239 ASN A C 1
ATOM 1838 O O . ASN A 1 239 ? 59.741 39.700 -13.402 1.00 32.12 239 ASN A O 1
ATOM 1843 N N . LYS A 1 240 ? 59.699 37.572 -14.130 1.00 30.99 240 LYS A N 1
ATOM 1844 C CA . LYS A 1 240 ? 60.852 37.676 -15.025 1.00 23.92 240 LYS A CA 1
ATOM 1845 C C . LYS A 1 240 ? 62.106 38.200 -14.349 1.00 27.43 240 LYS A C 1
ATOM 1846 O O . LYS A 1 240 ? 62.738 39.124 -14.837 1.00 34.91 240 LYS A O 1
ATOM 1852 N N . LEU A 1 241 ? 62.487 37.577 -13.241 1.00 31.86 241 LEU A N 1
ATOM 1853 C CA . LEU A 1 241 ? 63.667 37.996 -12.488 1.00 28.48 241 LEU A CA 1
ATOM 1854 C C . LEU A 1 241 ? 64.683 36.854 -12.305 1.00 30.42 241 LEU A C 1
ATOM 1855 O O . LEU A 1 241 ? 65.452 36.834 -11.332 1.00 25.87 241 LEU A O 1
ATOM 1860 N N . GLU A 1 242 ? 64.697 35.925 -13.266 1.00 24.29 242 GLU A N 1
ATOM 1861 C CA . GLU A 1 242 ? 65.590 34.767 -13.252 1.00 23.07 242 GLU A CA 1
ATOM 1862 C C . GLU A 1 242 ? 67.068 35.096 -13.351 1.00 24.99 242 GLU A C 1
ATOM 1863 O O . GLU A 1 242 ? 67.902 34.267 -13.001 1.00 21.25 242 GLU A O 1
ATOM 1869 N N . HIS A 1 243 ? 67.412 36.263 -13.874 1.00 21.76 243 HIS A N 1
ATOM 1870 C CA . HIS A 1 243 ? 68.825 36.614 -13.950 1.00 25.24 243 HIS A CA 1
ATOM 1871 C C . HIS A 1 243 ? 69.172 37.690 -12.922 1.00 29.70 243 HIS A C 1
ATOM 1872 O O . HIS A 1 243 ? 70.180 38.376 -13.025 1.00 30.85 243 HIS A O 1
ATOM 1879 N N . LYS A 1 244 ? 68.355 37.737 -11.876 1.00 22.48 244 LYS A N 1
ATOM 1880 C CA . LYS A 1 244 ? 68.474 38.710 -10.795 1.00 26.57 244 LYS A CA 1
ATOM 1881 C C . LYS A 1 244 ? 68.490 38.022 -9.419 1.00 24.75 244 LYS A C 1
ATOM 1882 O O . LYS A 1 244 ? 69.384 38.252 -8.605 1.00 26.69 244 LYS A O 1
ATOM 1888 N N . ILE A 1 245 ? 67.477 37.185 -9.184 1.00 20.82 245 ILE A N 1
ATOM 1889 C CA . ILE A 1 245 ? 67.274 36.481 -7.917 1.00 21.09 245 ILE A CA 1
ATOM 1890 C C . ILE A 1 245 ? 67.755 35.040 -7.906 1.00 29.71 245 ILE A C 1
ATOM 1891 O O . ILE A 1 245 ? 67.341 34.204 -8.746 1.00 20.09 245 ILE A O 1
ATOM 1896 N N . ILE A 1 246 ? 68.610 34.738 -6.930 1.00 20.16 246 ILE A N 1
ATOM 1897 C CA . ILE A 1 246 ? 69.116 33.377 -6.781 1.00 20.98 246 ILE A CA 1
ATOM 1898 C C . ILE A 1 246 ? 68.445 32.672 -5.614 1.00 22.51 246 ILE A C 1
ATOM 1899 O O . ILE A 1 246 ? 68.662 33.006 -4.454 1.00 18.33 246 ILE A O 1
ATOM 1904 N N . PRO A 1 247 ? 67.616 31.667 -5.914 1.00 22.53 247 PRO A N 1
ATOM 1905 C CA . PRO A 1 247 ? 66.901 30.904 -4.894 1.00 25.47 247 PRO A CA 1
ATOM 1906 C C . PRO A 1 247 ? 67.828 29.924 -4.177 1.00 27.96 247 PRO A C 1
ATOM 1907 O O . PRO A 1 247 ? 68.627 29.232 -4.803 1.00 37.58 247 PRO A O 1
ATOM 1911 N N . ILE A 1 248 ? 67.719 29.865 -2.860 1.00 25.66 248 ILE A N 1
ATOM 1912 C CA . ILE A 1 248 ? 68.570 28.987 -2.080 1.00 25.97 248 ILE A CA 1
ATOM 1913 C C . ILE A 1 248 ? 67.859 28.179 -0.995 1.00 29.08 248 ILE A C 1
ATOM 1914 O O . ILE A 1 248 ? 67.364 28.725 0.003 1.00 30.43 248 ILE A O 1
ATOM 1919 N N . LEU A 1 249 ? 67.835 26.863 -1.196 1.00 29.43 249 LEU A N 1
ATOM 1920 C CA . LEU A 1 249 ? 67.224 25.940 -0.243 1.00 27.18 249 LEU A CA 1
ATOM 1921 C C . LEU A 1 249 ? 68.265 25.570 0.805 1.00 28.19 249 LEU A C 1
ATOM 1922 O O . LEU A 1 249 ? 69.211 24.830 0.517 1.00 28.99 249 LEU A O 1
ATOM 1927 N N . SER A 1 250 ? 68.089 26.069 2.021 1.00 21.01 250 SER A N 1
ATOM 1928 C CA . SER A 1 250 ? 69.035 25.796 3.088 1.00 29.95 250 SER A CA 1
ATOM 1929 C C . SER A 1 250 ? 68.681 26.553 4.344 1.00 31.00 250 SER A C 1
ATOM 1930 O O . SER A 1 250 ? 67.837 27.454 4.318 1.00 35.76 250 SER A O 1
ATOM 1933 N N . ASP A 1 251 ? 69.320 26.171 5.449 1.00 27.83 251 ASP A N 1
ATOM 1934 C CA . ASP A 1 251 ? 69.158 26.886 6.703 1.00 27.67 251 ASP A CA 1
ATOM 1935 C C . ASP A 1 251 ? 70.065 28.065 6.399 1.00 22.37 251 ASP A C 1
ATOM 1936 O O . ASP A 1 251 ? 71.201 27.866 5.948 1.00 29.40 251 ASP A O 1
ATOM 1941 N N . VAL A 1 252 ? 69.593 29.282 6.629 1.00 30.06 252 VAL A N 1
ATOM 1942 C CA . VAL A 1 252 ? 70.410 30.454 6.342 1.00 22.23 252 VAL A CA 1
ATOM 1943 C C . VAL A 1 252 ? 71.756 30.463 7.082 1.00 17.46 252 VAL A C 1
ATOM 1944 O O . VAL A 1 252 ? 72.716 31.079 6.618 1.00 27.15 252 VAL A O 1
ATOM 1948 N N . ARG A 1 253 ? 71.842 29.770 8.210 1.00 30.95 253 ARG A N 1
ATOM 1949 C CA . ARG A 1 253 ? 73.100 29.736 8.954 1.00 36.15 253 ARG A CA 1
ATOM 1950 C C . ARG A 1 253 ? 74.229 29.086 8.173 1.00 34.00 253 ARG A C 1
ATOM 1951 O O . ARG A 1 253 ? 75.399 29.421 8.370 1.00 37.72 253 ARG A O 1
ATOM 1959 N N . GLU A 1 254 ? 73.885 28.185 7.261 1.00 29.11 254 GLU A N 1
ATOM 1960 C CA . GLU A 1 254 ? 74.910 27.504 6.475 1.00 37.17 254 GLU A CA 1
ATOM 1961 C C . GLU A 1 254 ? 75.252 28.182 5.150 1.00 33.34 254 GLU A C 1
ATOM 1962 O O . GLU A 1 254 ? 76.111 27.712 4.423 1.00 32.89 254 GLU A O 1
ATOM 1968 N N . VAL A 1 255 ? 74.599 29.295 4.839 1.00 29.66 255 VAL A N 1
ATOM 1969 C CA . VAL A 1 255 ? 74.868 29.949 3.584 1.00 30.51 255 VAL A CA 1
ATOM 1970 C C . VAL A 1 255 ? 75.956 31.002 3.679 1.00 32.54 255 VAL A C 1
ATOM 1971 O O . VAL A 1 255 ? 75.998 31.793 4.611 1.00 34.55 255 VAL A O 1
ATOM 1975 N N . ASP A 1 256 ? 76.852 30.995 2.708 1.00 34.97 256 ASP A N 1
ATOM 1976 C CA . ASP A 1 256 ? 77.920 31.973 2.688 1.00 38.41 256 ASP A CA 1
ATOM 1977 C C . ASP A 1 256 ? 77.742 32.926 1.517 1.00 35.39 256 ASP A C 1
ATOM 1978 O O . ASP A 1 256 ? 78.144 32.628 0.390 1.00 37.33 256 ASP A O 1
ATOM 1983 N N . VAL A 1 257 ? 77.112 34.061 1.777 1.00 31.46 257 VAL A N 1
ATOM 1984 C CA . VAL A 1 257 ? 76.922 35.065 0.741 1.00 29.77 257 VAL A CA 1
ATOM 1985 C C . VAL A 1 257 ? 77.170 36.402 1.393 1.00 35.16 257 VAL A C 1
ATOM 1986 O O . VAL A 1 257 ? 77.232 36.509 2.624 1.00 23.67 257 VAL A O 1
ATOM 1990 N N . LYS A 1 258 ? 77.293 37.424 0.562 1.00 30.19 258 LYS A N 1
ATOM 1991 C CA . LYS A 1 258 ? 77.528 38.767 1.054 1.00 30.16 258 LYS A CA 1
ATOM 1992 C C . LYS A 1 258 ? 76.565 39.752 0.390 1.00 27.24 258 LYS A C 1
ATOM 1993 O O . LYS A 1 258 ? 76.179 39.566 -0.756 1.00 26.26 258 LYS A O 1
ATOM 1999 N N . GLY A 1 259 ? 76.188 40.803 1.108 1.00 23.47 259 GLY A N 1
ATOM 2000 C CA . GLY A 1 259 ? 75.316 41.798 0.527 1.00 25.43 259 GLY A CA 1
ATOM 2001 C C . GLY A 1 259 ? 75.356 43.092 1.315 1.00 25.75 259 GLY A C 1
ATOM 2002 O O . GLY A 1 259 ? 75.872 43.122 2.438 1.00 29.05 259 GLY A O 1
ATOM 2003 N N . ASN A 1 260 ? 74.819 44.167 0.739 1.00 18.29 260 ASN A N 1
ATOM 2004 C CA . ASN A 1 260 ? 74.789 45.445 1.423 1.00 17.13 260 ASN A CA 1
ATOM 2005 C C . ASN A 1 260 ? 73.389 45.739 1.977 1.00 22.01 260 ASN A C 1
ATOM 2006 O O . ASN A 1 260 ? 73.200 46.686 2.754 1.00 29.84 260 ASN A O 1
ATOM 2011 N N . ARG A 1 261 ? 72.407 44.916 1.605 1.00 21.67 261 ARG A N 1
ATOM 2012 C CA . ARG A 1 261 ? 71.053 45.082 2.124 1.00 20.59 261 ARG A CA 1
ATOM 2013 C C . ARG A 1 261 ? 70.599 43.692 2.566 1.00 18.71 261 ARG A C 1
ATOM 2014 O O . ARG A 1 261 ? 70.441 42.761 1.762 1.00 19.23 261 ARG A O 1
ATOM 2022 N N . VAL A 1 262 ? 70.371 43.568 3.855 1.00 19.81 262 VAL A N 1
ATOM 2023 C CA . VAL A 1 262 ? 70.008 42.293 4.426 1.00 20.12 262 VAL A CA 1
ATOM 2024 C C . VAL A 1 262 ? 68.651 42.384 5.127 1.00 22.68 262 VAL A C 1
ATOM 2025 O O . VAL A 1 262 ? 68.442 43.244 6.002 1.00 22.74 262 VAL A O 1
ATOM 2029 N N . ILE A 1 263 ? 67.752 41.474 4.749 1.00 19.05 263 ILE A N 1
ATOM 2030 C CA . ILE A 1 263 ? 66.394 41.413 5.285 1.00 13.64 263 ILE A CA 1
ATOM 2031 C C . ILE A 1 263 ? 66.184 40.267 6.257 1.00 20.61 263 ILE A C 1
ATOM 2032 O O . ILE A 1 263 ? 66.480 39.105 5.939 1.00 23.37 263 ILE A O 1
ATOM 2045 N N . ASN A 1 265 ? 63.106 39.045 7.946 1.00 29.77 265 ASN A N 1
ATOM 2046 C CA . ASN A 1 265 ? 61.682 38.922 8.200 1.00 23.12 265 ASN A CA 1
ATOM 2047 C C . ASN A 1 265 ? 61.274 37.640 8.961 1.00 19.93 265 ASN A C 1
ATOM 2048 O O . ASN A 1 265 ? 60.584 36.809 8.413 1.00 18.36 265 ASN A O 1
ATOM 2053 N N . LEU A 1 266 ? 61.683 37.512 10.221 1.00 29.83 266 LEU A N 1
ATOM 2054 C CA . LEU A 1 266 ? 61.372 36.348 11.080 1.00 30.11 266 LEU A CA 1
ATOM 2055 C C . LEU A 1 266 ? 61.223 36.968 12.486 1.00 26.69 266 LEU A C 1
ATOM 2056 O O . LEU A 1 266 ? 62.072 36.781 13.363 1.00 30.92 266 LEU A O 1
ATOM 2061 N N . PRO A 1 267 ? 60.129 37.711 12.711 1.00 26.50 267 PRO A N 1
ATOM 2062 C CA . PRO A 1 267 ? 59.823 38.409 13.959 1.00 32.42 267 PRO A CA 1
ATOM 2063 C C . PRO A 1 267 ? 60.083 37.743 15.298 1.00 33.18 267 PRO A C 1
ATOM 2064 O O . PRO A 1 267 ? 60.738 38.326 16.158 1.00 33.70 267 PRO A O 1
ATOM 2068 N N . LYS A 1 268 ? 59.584 36.530 15.484 1.00 30.49 268 LYS A N 1
ATOM 2069 C CA . LYS A 1 268 ? 59.752 35.886 16.770 1.00 31.74 268 LYS A CA 1
ATOM 2070 C C . LYS A 1 268 ? 61.162 35.430 17.087 1.00 33.30 268 LYS A C 1
ATOM 2071 O O . LYS A 1 268 ? 61.534 35.363 18.257 1.00 37.04 268 LYS A O 1
ATOM 2077 N N . PHE A 1 269 ? 61.963 35.152 16.063 1.00 32.29 269 PHE A N 1
ATOM 2078 C CA . PHE A 1 269 ? 63.312 34.662 16.306 1.00 34.88 269 PHE A CA 1
ATOM 2079 C C . PHE A 1 269 ? 64.465 35.395 15.650 1.00 36.68 269 PHE A C 1
ATOM 2080 O O . PHE A 1 269 ? 65.612 34.954 15.771 1.00 33.85 269 PHE A O 1
ATOM 2088 N N . ALA A 1 270 ? 64.192 36.500 14.958 1.00 36.59 270 ALA A N 1
ATOM 2089 C CA . ALA A 1 270 ? 65.271 37.224 14.287 1.00 31.21 270 ALA A CA 1
ATOM 2090 C C . ALA A 1 270 ? 66.414 37.497 15.243 1.00 24.49 270 ALA A C 1
ATOM 2091 O O . ALA A 1 270 ? 67.563 37.369 14.863 1.00 29.42 270 ALA A O 1
ATOM 2093 N N . HIS A 1 271 ? 66.106 37.868 16.482 1.00 30.24 271 HIS A N 1
ATOM 2094 C CA . HIS A 1 271 ? 67.165 38.161 17.459 1.00 32.17 271 HIS A CA 1
ATOM 2095 C C . HIS A 1 271 ? 68.223 37.073 17.572 1.00 26.75 271 HIS A C 1
ATOM 2096 O O . HIS A 1 271 ? 69.355 37.374 17.899 1.00 38.05 271 HIS A O 1
ATOM 2103 N N . LYS A 1 272 ? 67.881 35.824 17.263 1.00 24.44 272 LYS A N 1
ATOM 2104 C CA . LYS A 1 272 ? 68.854 34.738 17.357 1.00 30.78 272 LYS A CA 1
ATOM 2105 C C . LYS A 1 272 ? 69.736 34.610 16.123 1.00 38.93 272 LYS A C 1
ATOM 2106 O O . LYS A 1 272 ? 70.636 33.777 16.083 1.00 37.48 272 LYS A O 1
ATOM 2112 N N . PHE A 1 273 ? 69.495 35.446 15.119 1.00 37.78 273 PHE A N 1
ATOM 2113 C CA . PHE A 1 273 ? 70.263 35.359 13.890 1.00 34.44 273 PHE A CA 1
ATOM 2114 C C . PHE A 1 273 ? 71.092 36.598 13.572 1.00 30.09 273 PHE A C 1
ATOM 2115 O O . PHE A 1 273 ? 71.675 36.689 12.495 1.00 29.11 273 PHE A O 1
ATOM 2123 N N . ILE A 1 274 ? 71.151 37.549 14.497 1.00 30.54 274 ILE A N 1
ATOM 2124 C CA . ILE A 1 274 ? 71.892 38.790 14.275 1.00 26.06 274 ILE A CA 1
ATOM 2125 C C . ILE A 1 274 ? 73.368 38.589 13.979 1.00 30.62 274 ILE A C 1
ATOM 2126 O O . ILE A 1 274 ? 73.925 39.288 13.141 1.00 31.33 274 ILE A O 1
ATOM 2131 N N . ASP A 1 275 ? 74.011 37.628 14.638 1.00 34.45 275 ASP A N 1
ATOM 2132 C CA . ASP A 1 275 ? 75.435 37.418 14.389 1.00 31.68 275 ASP A CA 1
ATOM 2133 C C . ASP A 1 275 ? 75.621 36.982 12.944 1.00 31.59 275 ASP A C 1
ATOM 2134 O O . ASP A 1 275 ? 76.519 37.463 12.263 1.00 32.98 275 ASP A O 1
ATOM 2139 N N . LYS A 1 276 ? 74.782 36.064 12.470 1.00 32.18 276 LYS A N 1
ATOM 2140 C CA . LYS A 1 276 ? 74.887 35.617 11.081 1.00 23.56 276 LYS A CA 1
ATOM 2141 C C . LYS A 1 276 ? 74.639 36.815 10.146 1.00 26.05 276 LYS A C 1
ATOM 2142 O O . LYS A 1 276 ? 75.359 37.029 9.174 1.00 29.32 276 LYS A O 1
ATOM 2148 N N . ALA A 1 277 ? 73.616 37.603 10.449 1.00 30.13 277 ALA A N 1
ATOM 2149 C CA . ALA A 1 277 ? 73.303 38.766 9.623 1.00 32.45 277 ALA A CA 1
ATOM 2150 C C . ALA A 1 277 ? 74.488 39.748 9.510 1.00 32.49 277 ALA A C 1
ATOM 2151 O O . ALA A 1 277 ? 74.782 40.237 8.414 1.00 27.02 277 ALA A O 1
ATOM 2153 N N . LEU A 1 278 ? 75.149 40.043 10.635 1.00 31.62 278 LEU A N 1
ATOM 2154 C CA . LEU A 1 278 ? 76.296 40.957 10.627 1.00 30.61 278 LEU A CA 1
ATOM 2155 C C . LEU A 1 278 ? 77.457 40.372 9.830 1.00 33.29 278 LEU A C 1
ATOM 2156 O O . LEU A 1 278 ? 78.305 41.104 9.320 1.00 33.39 278 LEU A O 1
ATOM 2161 N N . ASP A 1 279 ? 77.485 39.049 9.706 1.00 31.44 279 ASP A N 1
ATOM 2162 C CA . ASP A 1 279 ? 78.535 38.401 8.939 1.00 32.06 279 ASP A CA 1
ATOM 2163 C C . ASP A 1 279 ? 78.235 38.541 7.438 1.00 34.64 279 ASP A C 1
ATOM 2164 O O . ASP A 1 279 ? 79.141 38.633 6.608 1.00 35.67 279 ASP A O 1
ATOM 2169 N N . ILE A 1 280 ? 76.957 38.565 7.086 1.00 28.84 280 ILE A N 1
ATOM 2170 C CA . ILE A 1 280 ? 76.583 38.694 5.686 1.00 27.97 280 ILE A CA 1
ATOM 2171 C C . ILE A 1 280 ? 76.716 40.126 5.190 1.00 20.28 280 ILE A C 1
ATOM 2172 O O . ILE A 1 280 ? 77.251 40.393 4.105 1.00 24.71 280 ILE A O 1
ATOM 2177 N N . VAL A 1 281 ? 76.257 41.050 6.015 1.00 25.66 281 VAL A N 1
ATOM 2178 C CA . VAL A 1 281 ? 76.263 42.467 5.670 1.00 28.29 281 VAL A CA 1
ATOM 2179 C C . VAL A 1 281 ? 77.655 43.081 5.538 1.00 32.44 281 VAL A C 1
ATOM 2180 O O . VAL A 1 281 ? 78.566 42.778 6.314 1.00 38.42 281 VAL A O 1
ATOM 2184 N N . GLU A 1 282 ? 77.814 43.921 4.521 1.00 32.18 282 GLU A N 1
ATOM 2185 C CA . GLU A 1 282 ? 79.075 44.618 4.271 1.00 37.19 282 GLU A CA 1
ATOM 2186 C C . GLU A 1 282 ? 78.983 45.905 5.072 1.00 37.07 282 GLU A C 1
ATOM 2187 O O . GLU A 1 282 ? 77.890 46.425 5.258 1.00 32.67 282 GLU A O 1
ATOM 2193 N N . GLU A 1 283 ? 80.108 46.411 5.569 1.00 38.55 283 GLU A N 1
ATOM 2194 C CA . GLU A 1 283 ? 80.070 47.638 6.355 1.00 36.62 283 GLU A CA 1
ATOM 2195 C C . GLU A 1 283 ? 79.500 48.764 5.517 1.00 27.48 283 GLU A C 1
ATOM 2196 O O . GLU A 1 283 ? 79.768 48.856 4.327 1.00 27.87 283 GLU A O 1
ATOM 2202 N N . GLY A 1 284 ? 78.702 49.611 6.148 1.00 30.80 284 GLY A N 1
ATOM 2203 C CA . GLY A 1 284 ? 78.076 50.711 5.437 1.00 30.61 284 GLY A CA 1
ATOM 2204 C C . GLY A 1 284 ? 76.757 50.244 4.850 1.00 31.97 284 GLY A C 1
ATOM 2205 O O . GLY A 1 284 ? 75.999 51.016 4.267 1.00 42.85 284 GLY A O 1
ATOM 2206 N N . GLY A 1 285 ? 76.481 48.958 5.020 1.00 22.32 285 GLY A N 1
ATOM 2207 C CA . GLY A 1 285 ? 75.259 48.405 4.495 1.00 30.07 285 GLY A CA 1
ATOM 2208 C C . GLY A 1 285 ? 74.121 48.535 5.462 1.00 30.96 285 GLY A C 1
ATOM 2209 O O . GLY A 1 285 ? 74.278 49.089 6.559 1.00 29.89 285 GLY A O 1
ATOM 2210 N N . VAL A 1 286 ? 72.971 47.991 5.068 1.00 28.72 286 VAL A N 1
ATOM 2211 C CA . VAL A 1 286 ? 71.776 48.061 5.901 1.00 20.31 286 VAL A CA 1
ATOM 2212 C C . VAL A 1 286 ? 71.128 46.709 6.218 1.00 23.98 286 VAL A C 1
ATOM 2213 O O . VAL A 1 286 ? 71.094 45.817 5.372 1.00 21.60 286 VAL A O 1
ATOM 2217 N N . ILE A 1 287 ? 70.613 46.592 7.443 1.00 19.46 287 ILE A N 1
ATOM 2218 C CA . ILE A 1 287 ? 69.878 45.418 7.884 1.00 22.39 287 ILE A CA 1
ATOM 2219 C C . ILE A 1 287 ? 68.451 45.851 8.243 1.00 25.81 287 ILE A C 1
ATOM 2220 O O . ILE A 1 287 ? 68.261 46.769 9.042 1.00 19.98 287 ILE A O 1
ATOM 2225 N N . HIS A 1 288 ? 67.460 45.207 7.623 1.00 22.07 288 HIS A N 1
ATOM 2226 C CA . HIS A 1 288 ? 66.053 45.489 7.894 1.00 16.25 288 HIS A CA 1
ATOM 2227 C C . HIS A 1 288 ? 65.642 44.397 8.879 1.00 24.12 288 HIS A C 1
ATOM 2228 O O . HIS A 1 288 ? 65.411 43.255 8.509 1.00 21.02 288 HIS A O 1
ATOM 2235 N N . TYR A 1 289 ? 65.558 44.770 10.143 1.00 22.76 289 TYR A N 1
ATOM 2236 C CA . TYR A 1 289 ? 65.237 43.849 11.223 1.00 19.32 289 TYR A CA 1
ATOM 2237 C C . TYR A 1 289 ? 63.765 43.862 11.588 1.00 23.42 289 TYR A C 1
ATOM 2238 O O . TYR A 1 289 ? 63.158 44.928 11.689 1.00 20.30 289 TYR A O 1
ATOM 2247 N N . TYR A 1 290 ? 63.200 42.673 11.783 1.00 23.54 290 TYR A N 1
ATOM 2248 C CA . TYR A 1 290 ? 61.812 42.524 12.195 1.00 24.07 290 TYR A CA 1
ATOM 2249 C C . TYR A 1 290 ? 61.815 41.752 13.520 1.00 23.92 290 TYR A C 1
ATOM 2250 O O . TYR A 1 290 ? 62.507 40.745 13.674 1.00 32.85 290 TYR A O 1
ATOM 2259 N N . THR A 1 291 ? 61.031 42.235 14.471 1.00 17.56 291 THR A N 1
ATOM 2260 C CA . THR A 1 291 ? 60.981 41.652 15.797 1.00 27.40 291 THR A CA 1
ATOM 2261 C C . THR A 1 291 ? 59.623 41.910 16.450 1.00 29.58 291 THR A C 1
ATOM 2262 O O . THR A 1 291 ? 58.791 42.678 15.938 1.00 28.19 291 THR A O 1
ATOM 2266 N N . ILE A 1 292 ? 59.415 41.254 17.587 1.00 29.16 292 ILE A N 1
ATOM 2267 C CA . ILE A 1 292 ? 58.208 41.429 18.371 1.00 28.48 292 ILE A CA 1
ATOM 2268 C C . ILE A 1 292 ? 58.669 42.175 19.627 1.00 33.25 292 ILE A C 1
ATOM 2269 O O . ILE A 1 292 ? 59.751 41.881 20.157 1.00 32.33 292 ILE A O 1
ATOM 2274 N N . GLY A 1 293 ? 57.877 43.140 20.098 1.00 37.54 293 GLY A N 1
ATOM 2275 C CA . GLY A 1 293 ? 58.264 43.880 21.293 1.00 39.28 293 GLY A CA 1
ATOM 2276 C C . GLY A 1 293 ? 57.199 44.826 21.830 1.00 40.20 293 GLY A C 1
ATOM 2277 O O . GLY A 1 293 ? 56.175 45.044 21.175 1.00 35.93 293 GLY A O 1
ATOM 2278 N N . LYS A 1 294 ? 57.415 45.365 23.030 1.00 36.10 294 LYS A N 1
ATOM 2279 C CA . LYS A 1 294 ? 56.460 46.317 23.602 1.00 43.33 294 LYS A CA 1
ATOM 2280 C C . LYS A 1 294 ? 56.870 47.696 23.097 1.00 44.73 294 LYS A C 1
ATOM 2281 O O . LYS A 1 294 ? 56.115 48.670 23.200 1.00 43.17 294 LYS A O 1
ATOM 2287 N N . ASP A 1 295 ? 58.088 47.762 22.558 1.00 40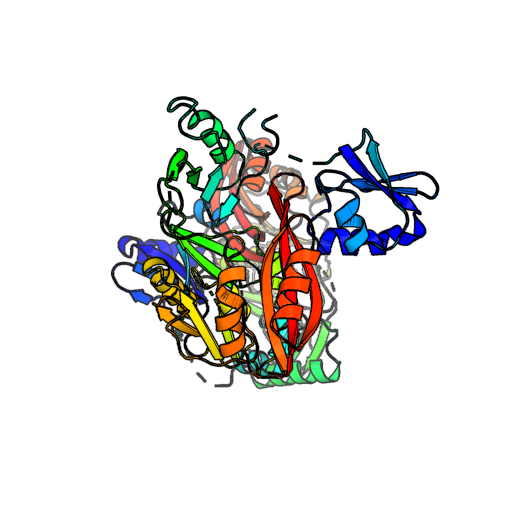.95 295 ASP A N 1
ATOM 2288 C CA . ASP A 1 295 ? 58.621 48.987 21.970 1.00 40.18 295 ASP A CA 1
ATOM 2289 C C . ASP A 1 295 ? 59.948 48.688 21.284 1.00 37.21 295 ASP A C 1
ATOM 2290 O O . ASP A 1 295 ? 60.366 47.532 21.207 1.00 29.32 295 ASP A O 1
ATOM 2295 N N . PHE A 1 296 ? 60.611 49.732 20.802 1.00 30.87 296 PHE A N 1
ATOM 2296 C CA . PHE A 1 296 ? 61.887 49.608 20.074 1.00 32.65 296 PHE A CA 1
ATOM 2297 C C . PHE A 1 296 ? 63.204 49.474 20.872 1.00 29.85 296 PHE A C 1
ATOM 2298 O O . PHE A 1 296 ? 64.244 49.107 20.305 1.00 30.80 296 PHE A O 1
ATOM 2306 N N . ASP A 1 297 ? 63.161 49.785 22.162 1.00 35.26 297 ASP A N 1
ATOM 2307 C CA . ASP A 1 297 ? 64.345 49.757 23.022 1.00 33.37 297 ASP A CA 1
ATOM 2308 C C . ASP A 1 297 ? 65.213 48.506 23.009 1.00 32.52 297 ASP A C 1
ATOM 2309 O O . ASP A 1 297 ? 66.423 48.586 22.781 1.00 40.17 297 ASP A O 1
ATOM 2314 N N . LYS A 1 298 ? 64.600 47.356 23.246 1.00 31.47 298 LYS A N 1
ATOM 2315 C CA . LYS A 1 298 ? 65.318 46.079 23.259 1.00 38.65 298 LYS A CA 1
ATOM 2316 C C . LYS A 1 298 ? 66.135 45.801 21.993 1.00 40.79 298 LYS A C 1
ATOM 2317 O O . LYS A 1 298 ? 67.310 45.413 22.066 1.00 40.20 298 LYS A O 1
ATOM 2323 N N . ALA A 1 299 ? 65.501 45.984 20.835 1.00 35.92 299 ALA A N 1
ATOM 2324 C CA . ALA A 1 299 ? 66.157 45.736 19.549 1.00 26.95 299 ALA A CA 1
ATOM 2325 C C . ALA A 1 299 ? 67.343 46.671 19.347 1.00 28.46 299 ALA A C 1
ATOM 2326 O O . ALA A 1 299 ? 68.414 46.259 18.899 1.00 29.24 299 ALA A O 1
ATOM 2328 N N . ILE A 1 300 ? 67.152 47.939 19.677 1.00 35.95 300 ILE A N 1
ATOM 2329 C CA . ILE A 1 300 ? 68.222 48.917 19.546 1.00 33.48 300 ILE A CA 1
ATOM 2330 C C . ILE A 1 300 ? 69.413 48.496 20.408 1.00 35.73 300 ILE A C 1
ATOM 2331 O O . ILE A 1 300 ? 70.561 48.489 19.955 1.00 39.38 300 ILE A O 1
ATOM 2336 N N . LYS A 1 301 ? 69.139 48.126 21.652 1.00 38.73 301 LYS A N 1
ATOM 2337 C CA . LYS A 1 301 ? 70.202 47.698 22.550 1.00 40.03 301 LYS A CA 1
ATOM 2338 C C . LYS A 1 301 ? 70.954 46.468 22.027 1.00 35.27 301 LYS A C 1
ATOM 2339 O O . LYS A 1 301 ? 72.179 46.417 22.095 1.00 37.62 301 LYS A O 1
ATOM 2345 N N . LEU A 1 302 ? 70.228 45.471 21.518 1.00 39.58 302 LEU A N 1
ATOM 2346 C CA . LEU A 1 302 ? 70.880 44.265 20.995 1.00 35.87 302 LEU A CA 1
ATOM 2347 C C . LEU A 1 302 ? 71.859 44.654 19.905 1.00 31.76 302 LEU A C 1
ATOM 2348 O O . LEU A 1 302 ? 73.004 44.209 19.910 1.00 34.06 302 LEU A O 1
ATOM 2353 N N . PHE A 1 303 ? 71.422 45.512 18.985 1.00 39.86 303 PHE A N 1
ATOM 2354 C CA . PHE A 1 303 ? 72.287 45.958 17.893 1.00 36.81 303 PHE A CA 1
ATOM 2355 C C . PHE A 1 303 ? 73.414 46.869 18.362 1.00 36.68 303 PHE A C 1
ATOM 2356 O O . PHE A 1 303 ? 74.544 46.741 17.892 1.00 44.70 303 PHE A O 1
ATOM 2364 N N . GLU A 1 304 ? 73.135 47.786 19.284 1.00 41.93 304 GLU A N 1
ATOM 2365 C CA . GLU A 1 304 ? 74.205 48.670 19.747 1.00 47.39 304 GLU A CA 1
ATOM 2366 C C . GLU A 1 304 ? 75.361 47.917 20.388 1.00 45.34 304 GLU A C 1
ATOM 2367 O O . GLU A 1 304 ? 76.515 48.311 20.238 1.00 48.29 304 GLU A O 1
ATOM 2373 N N . LYS A 1 305 ? 75.054 46.822 21.073 1.00 44.89 305 LYS A N 1
ATOM 2374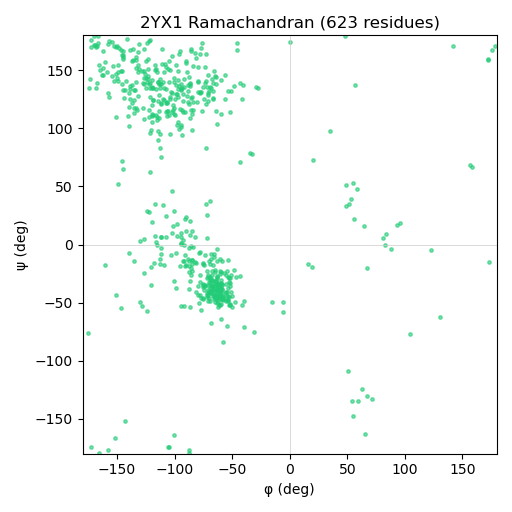 C CA . LYS A 1 305 ? 76.099 46.046 21.714 1.00 49.88 305 LYS A CA 1
ATOM 2375 C C . LYS A 1 305 ? 76.868 45.174 20.719 1.00 47.10 305 LYS A C 1
ATOM 2376 O O . LYS A 1 305 ? 78.042 44.859 20.935 1.00 49.93 305 LYS A O 1
ATOM 2382 N N . LYS A 1 306 ? 76.219 44.804 19.617 1.00 45.86 306 LYS A N 1
ATOM 2383 C CA . LYS A 1 306 ? 76.868 43.953 18.624 1.00 39.82 306 LYS A CA 1
ATOM 2384 C C . LYS A 1 306 ? 77.710 44.686 17.581 1.00 37.43 306 LYS A C 1
ATOM 2385 O O . LYS A 1 306 ? 78.581 44.089 16.960 1.00 35.17 306 LYS A O 1
ATOM 2391 N N . CYS A 1 307 ? 77.479 45.980 17.392 1.00 28.83 307 CYS A N 1
ATOM 2392 C CA . CYS A 1 307 ? 78.247 46.693 16.391 1.00 27.17 307 CYS A CA 1
ATOM 2393 C C . CYS A 1 307 ? 77.944 48.176 16.493 1.00 26.48 307 CYS A C 1
ATOM 2394 O O . CYS A 1 307 ? 77.116 48.587 17.297 1.00 30.82 307 CYS A O 1
ATOM 2397 N N . ASP A 1 308 ? 78.636 48.979 15.697 1.00 32.94 308 ASP A N 1
ATOM 2398 C CA . ASP A 1 308 ? 78.384 50.416 15.679 1.00 42.16 308 ASP A CA 1
ATOM 2399 C C . ASP A 1 308 ? 77.359 50.651 14.564 1.00 44.78 308 ASP A C 1
ATOM 2400 O O . ASP A 1 308 ? 77.652 50.461 13.378 1.00 41.77 308 ASP A O 1
ATOM 2405 N N . CYS A 1 309 ? 76.160 51.077 14.950 1.00 44.85 309 CYS A N 1
ATOM 2406 C CA . CYS A 1 309 ? 75.093 51.275 13.985 1.00 38.98 309 CYS A CA 1
ATOM 2407 C C . CYS A 1 309 ? 74.154 52.442 14.274 1.00 42.38 309 CYS A C 1
ATOM 2408 O O . CYS A 1 309 ? 74.112 52.986 15.370 1.00 40.01 309 CYS A O 1
ATOM 2411 N N . GLU A 1 310 ? 73.366 52.792 13.271 1.00 38.28 310 GLU A N 1
ATOM 2412 C CA . GLU A 1 310 ? 72.413 53.868 13.403 1.00 39.98 310 GLU A CA 1
ATOM 2413 C C . GLU A 1 310 ? 71.061 53.431 12.852 1.00 41.20 310 GLU A C 1
ATOM 2414 O O . GLU A 1 310 ? 70.982 52.747 11.818 1.00 40.09 310 GLU A O 1
ATOM 2420 N N . VAL A 1 311 ? 70.003 53.819 13.553 1.00 36.92 311 VAL A N 1
ATOM 2421 C CA . VAL A 1 311 ? 68.657 53.515 13.124 1.00 33.61 311 VAL A CA 1
ATOM 2422 C C . VAL A 1 311 ? 68.329 54.546 12.038 1.00 38.42 311 VAL A C 1
ATOM 2423 O O . VAL A 1 311 ? 68.542 55.734 12.235 1.00 45.03 311 VAL A O 1
ATOM 2427 N N . LEU A 1 312 ? 67.815 54.106 10.892 1.00 35.19 312 LEU A N 1
ATOM 2428 C CA . LEU A 1 312 ? 67.482 55.047 9.824 1.00 33.45 312 LEU A CA 1
ATOM 2429 C C . LEU A 1 312 ? 65.990 55.370 9.755 1.00 31.87 312 LEU A C 1
ATOM 2430 O O . LEU A 1 312 ? 65.603 56.480 9.403 1.00 33.04 312 LEU A O 1
ATOM 2435 N N . GLU A 1 313 ? 65.165 54.396 10.119 1.00 23.05 313 GLU A N 1
ATOM 2436 C CA . GLU A 1 313 ? 63.716 54.530 10.083 1.00 29.61 313 GLU A CA 1
ATOM 2437 C C . GLU A 1 313 ? 63.235 53.347 10.929 1.00 29.85 313 GLU A C 1
ATOM 2438 O O . GLU A 1 313 ? 63.914 52.332 11.017 1.00 32.75 313 GLU A O 1
ATOM 2444 N N . LYS A 1 314 ? 62.098 53.489 11.592 1.00 24.36 314 LYS A N 1
ATOM 2445 C CA . LYS A 1 314 ? 61.562 52.402 12.403 1.00 28.79 314 LYS A CA 1
ATOM 2446 C C . LYS A 1 314 ? 60.081 52.556 12.246 1.00 23.93 314 LYS A C 1
ATOM 2447 O O . LYS A 1 314 ? 59.601 53.661 12.043 1.00 18.83 314 LYS A O 1
ATOM 2453 N N . ARG A 1 315 ? 59.354 51.454 12.317 1.00 23.88 315 ARG A N 1
ATOM 2454 C CA . ARG A 1 315 ? 57.907 51.485 12.126 1.00 27.41 315 ARG A CA 1
ATOM 2455 C C . ARG A 1 315 ? 57.253 50.399 12.947 1.00 32.07 315 ARG A C 1
ATOM 2456 O O . ARG A 1 315 ? 57.836 49.334 13.139 1.00 26.12 315 ARG A O 1
ATOM 2464 N N . ILE A 1 316 ? 56.033 50.658 13.398 1.00 19.74 316 ILE A N 1
ATOM 2465 C CA . ILE A 1 316 ? 55.272 49.619 14.045 1.00 21.27 316 ILE A CA 1
ATOM 2466 C C . ILE A 1 316 ? 54.602 49.015 12.792 1.00 26.53 316 ILE A C 1
ATOM 2467 O O . ILE A 1 316 ? 54.085 49.760 11.937 1.00 19.03 316 ILE A O 1
ATOM 2472 N N . VAL A 1 317 ? 54.643 47.690 12.666 1.00 27.07 317 VAL A N 1
ATOM 2473 C CA . VAL A 1 317 ? 54.067 46.997 11.515 1.00 24.49 317 VAL A CA 1
ATOM 2474 C C . VAL A 1 317 ? 52.619 46.597 11.772 1.00 23.84 317 VAL A C 1
ATOM 2475 O O . VAL A 1 317 ? 51.733 46.908 10.978 1.00 25.75 317 VAL A O 1
ATOM 2479 N N . LYS A 1 318 ? 52.373 45.903 12.876 1.00 26.77 318 LYS A N 1
ATOM 2480 C CA . LYS A 1 318 ? 51.015 45.499 13.238 1.00 36.02 318 LYS A CA 1
ATOM 2481 C C . LYS A 1 318 ? 51.048 44.993 14.658 1.00 41.88 318 LYS A C 1
ATOM 2482 O O . LYS A 1 318 ? 52.117 44.808 15.232 1.00 36.59 318 LYS A O 1
ATOM 2488 N N . SER A 1 319 ? 49.862 44.782 15.217 1.00 48.65 319 SER A N 1
ATOM 2489 C CA . SER A 1 319 ? 49.720 44.294 16.580 1.00 51.91 319 SER A CA 1
ATOM 2490 C C . SER A 1 319 ? 49.930 42.794 16.637 1.00 52.00 319 SER A C 1
ATOM 2491 O O . SER A 1 319 ? 49.696 42.080 15.660 1.00 45.39 319 SER A O 1
ATOM 2494 N N . TYR A 1 320 ? 50.383 42.322 17.793 1.00 55.34 320 TYR A N 1
ATOM 2495 C CA . TYR A 1 320 ? 50.643 40.904 17.998 1.00 57.48 320 TYR A CA 1
ATOM 2496 C C . TYR A 1 320 ? 49.779 40.400 19.163 1.00 56.37 320 TYR A C 1
ATOM 2497 O O . TYR A 1 320 ? 49.323 39.263 19.176 1.00 63.08 320 TYR A O 1
ATOM 2506 N N . ALA A 1 321 ? 49.577 41.274 20.140 1.00 58.06 321 ALA A N 1
ATOM 2507 C CA . ALA A 1 321 ? 48.793 40.992 21.330 1.00 58.03 321 ALA A CA 1
ATOM 2508 C C . ALA A 1 321 ? 48.909 42.276 22.121 1.00 60.33 321 ALA A C 1
ATOM 2509 O O . ALA A 1 321 ? 49.699 43.153 21.765 1.00 64.09 321 ALA A O 1
ATOM 2511 N N . PRO A 1 322 ? 48.134 42.415 23.205 1.00 59.35 322 PRO A N 1
ATOM 2512 C CA . PRO A 1 322 ? 48.232 43.649 23.987 1.00 59.20 322 PRO A CA 1
ATOM 2513 C C . PRO A 1 322 ? 49.674 44.028 24.374 1.00 56.25 322 PRO A C 1
ATOM 2514 O O . PRO A 1 322 ? 50.455 43.194 24.845 1.00 50.55 322 PRO A O 1
ATOM 2518 N N . ARG A 1 323 ? 50.018 45.294 24.150 1.00 53.97 323 ARG A N 1
ATOM 2519 C CA . ARG A 1 323 ? 51.348 45.803 24.470 1.00 49.62 323 ARG A CA 1
ATOM 2520 C C . ARG A 1 323 ? 52.464 44.999 23.794 1.00 46.71 323 ARG A C 1
ATOM 2521 O O . ARG A 1 323 ? 53.629 45.013 24.236 1.00 42.44 323 ARG A O 1
ATOM 2529 N N . GLU A 1 324 ? 52.094 44.306 22.716 1.00 45.22 324 GLU A N 1
ATOM 2530 C CA . GLU A 1 324 ? 53.040 43.509 21.938 1.00 48.78 324 GLU A CA 1
ATOM 2531 C C . GLU A 1 324 ? 52.829 43.742 20.449 1.00 44.08 324 GLU A C 1
ATOM 2532 O O . GLU A 1 324 ? 51.736 43.556 19.925 1.00 36.41 324 GLU A O 1
ATOM 2538 N N . TYR A 1 325 ? 53.900 44.138 19.772 1.00 34.16 325 TYR A N 1
ATOM 2539 C CA . TYR A 1 325 ? 53.823 44.467 18.357 1.00 36.24 325 TYR A CA 1
ATOM 2540 C C . TYR A 1 325 ? 54.952 43.907 17.522 1.00 35.58 325 TYR A C 1
ATOM 2541 O O . TYR A 1 325 ? 56.027 43.588 18.023 1.00 37.78 325 TYR A O 1
ATOM 2550 N N . ILE A 1 326 ? 54.691 43.805 16.226 1.00 29.54 326 ILE A N 1
ATOM 2551 C CA . ILE A 1 326 ? 55.716 43.383 15.297 1.00 28.23 326 ILE A CA 1
ATOM 2552 C C . ILE A 1 326 ? 56.307 44.719 14.850 1.00 28.86 326 ILE A C 1
ATOM 2553 O O . ILE A 1 326 ? 55.589 45.630 14.411 1.00 21.39 326 ILE A O 1
ATOM 2558 N N . LEU A 1 327 ? 57.613 44.855 15.040 1.00 27.18 327 LEU A N 1
ATOM 2559 C CA . LEU A 1 327 ? 58.301 46.088 14.709 1.00 25.86 327 LEU A CA 1
ATOM 2560 C C . LEU A 1 327 ? 59.348 45.906 13.624 1.00 24.11 327 LEU A C 1
ATOM 2561 O O . LEU A 1 327 ? 59.911 44.826 13.435 1.00 23.44 327 LEU A O 1
ATOM 2566 N N . ALA A 1 328 ? 59.609 46.995 12.925 1.00 20.83 328 ALA A N 1
ATOM 2567 C CA . ALA A 1 328 ? 60.608 47.025 11.875 1.00 25.63 328 ALA A CA 1
ATOM 2568 C C . ALA A 1 328 ? 61.607 48.121 12.228 1.00 22.67 328 ALA A C 1
ATOM 2569 O O . ALA A 1 328 ? 61.234 49.169 12.751 1.00 22.37 328 ALA A O 1
ATOM 2571 N N . LEU A 1 329 ? 62.873 47.869 11.953 1.00 22.59 329 LEU A N 1
ATOM 2572 C CA . LEU A 1 329 ? 63.905 48.864 12.192 1.00 25.80 329 LEU A CA 1
ATOM 2573 C C . LEU A 1 329 ? 64.921 48.705 11.087 1.00 24.50 329 LEU A C 1
ATOM 2574 O O . LEU A 1 329 ? 65.317 47.576 10.793 1.00 24.72 329 LEU A O 1
ATOM 2579 N N . ASP A 1 330 ? 65.333 49.807 10.459 1.00 27.03 330 ASP A N 1
ATOM 2580 C CA . ASP A 1 330 ? 66.379 49.735 9.429 1.00 18.68 330 ASP A CA 1
ATOM 2581 C C . ASP A 1 330 ? 67.661 50.226 10.127 1.00 24.97 330 ASP A C 1
ATOM 2582 O O . ASP A 1 330 ? 67.767 51.391 10.489 1.00 17.43 330 ASP A O 1
ATOM 2587 N N . PHE A 1 331 ? 68.637 49.341 10.298 1.00 19.76 331 PHE A N 1
ATOM 2588 C CA . PHE A 1 331 ? 69.887 49.692 10.955 1.00 25.30 331 PHE A CA 1
ATOM 2589 C C . PHE A 1 331 ? 71.019 49.868 9.973 1.00 22.61 331 PHE A C 1
ATOM 2590 O O . PHE A 1 331 ? 71.298 48.972 9.200 1.00 26.31 331 PHE A O 1
ATOM 2598 N N . LYS A 1 332 ? 71.685 51.011 9.993 1.00 28.86 332 LYS A N 1
ATOM 2599 C CA . LYS A 1 332 ? 72.828 51.166 9.118 1.00 26.84 332 LYS A CA 1
ATOM 2600 C C . LYS A 1 332 ? 74.020 50.651 9.949 1.00 31.60 332 LYS A C 1
ATOM 2601 O O . LYS A 1 332 ? 74.213 51.065 11.101 1.00 28.49 332 LYS A O 1
ATOM 2607 N N . ILE A 1 333 ? 74.784 49.729 9.367 1.00 34.18 333 ILE A N 1
ATOM 2608 C CA . ILE A 1 333 ? 75.929 49.105 10.023 1.00 35.14 333 ILE A CA 1
ATOM 2609 C C . ILE A 1 333 ? 77.223 49.835 9.621 1.00 42.17 333 ILE A C 1
ATOM 2610 O O . ILE A 1 333 ? 77.784 49.608 8.539 1.00 37.63 333 ILE A O 1
ATOM 2615 N N . ASN A 1 334 ? 77.691 50.714 10.501 1.00 40.58 334 ASN A N 1
ATOM 2616 C CA . ASN A 1 334 ? 78.891 51.506 10.233 1.00 43.61 334 ASN A CA 1
ATOM 2617 C C . ASN A 1 334 ? 80.202 50.734 10.365 1.00 42.48 334 ASN A C 1
ATOM 2618 O O . ASN A 1 334 ? 81.067 50.826 9.492 1.00 45.37 334 ASN A O 1
ATOM 2623 N N . LYS A 1 335 ? 80.364 49.977 11.441 1.00 45.56 335 LYS A N 1
ATOM 2624 C CA . LYS A 1 335 ? 81.554 49.143 11.564 1.00 53.60 335 LYS A CA 1
ATOM 2625 C C . LYS A 1 335 ? 81.182 47.917 12.374 1.00 52.27 335 LYS A C 1
ATOM 2626 O O . LYS A 1 335 ? 80.378 47.998 13.300 1.00 47.06 335 LYS A O 1
ATOM 2632 N N . LYS A 1 336 ? 81.752 46.772 12.014 1.00 57.92 336 LYS A N 1
ATOM 2633 C CA . LYS A 1 336 ? 81.441 45.535 12.718 1.00 67.02 336 LYS A CA 1
ATOM 2634 C C . LYS A 1 336 ? 82.451 45.180 13.814 1.00 74.08 336 LYS A C 1
ATOM 2635 O O . LYS A 1 336 ? 83.419 45.954 13.991 1.00 80.28 336 LYS A O 1
ATOM 2642 N N . PRO B 1 2 ? 55.565 36.667 60.747 1.00 59.61 2 PRO B N 1
ATOM 2643 C CA . PRO B 1 2 ? 54.428 37.618 60.890 1.00 52.71 2 PRO B CA 1
ATOM 2644 C C . PRO B 1 2 ? 53.258 36.916 61.575 1.00 49.09 2 PRO B C 1
ATOM 2645 O O . PRO B 1 2 ? 53.345 35.726 61.879 1.00 43.76 2 PRO B O 1
ATOM 2649 N N . LEU B 1 3 ? 52.174 37.652 61.819 1.00 42.35 3 LEU B N 1
ATOM 2650 C CA . LEU B 1 3 ? 51.002 37.067 62.453 1.00 42.86 3 LEU B CA 1
ATOM 2651 C C . LEU B 1 3 ? 50.376 36.042 61.516 1.00 44.96 3 LEU B C 1
ATOM 2652 O O . LEU B 1 3 ? 50.067 36.328 60.364 1.00 34.14 3 LEU B O 1
ATOM 2657 N N . CYS B 1 4 ? 50.191 34.833 62.016 1.00 44.15 4 CYS B N 1
ATOM 2658 C CA . CYS B 1 4 ? 49.618 33.772 61.206 1.00 45.01 4 CYS B CA 1
ATOM 2659 C C . CYS B 1 4 ? 48.401 33.141 61.843 1.00 42.24 4 CYS B C 1
ATOM 2660 O O . CYS B 1 4 ? 48.198 33.214 63.055 1.00 45.09 4 CYS B O 1
ATOM 2663 N N . LEU B 1 5 ? 47.583 32.521 61.004 1.00 43.65 5 LEU B N 1
ATOM 2664 C CA . LEU B 1 5 ? 46.428 31.809 61.498 1.00 43.54 5 LEU B CA 1
ATOM 2665 C C . LEU B 1 5 ? 46.807 30.336 61.343 1.00 38.83 5 LEU B C 1
ATOM 2666 O O . LEU B 1 5 ? 47.141 29.901 60.245 1.00 32.64 5 LEU B O 1
ATOM 2671 N N . LYS B 1 6 ? 46.798 29.585 62.444 1.00 43.03 6 LYS B N 1
ATOM 2672 C CA . LYS B 1 6 ? 47.144 28.164 62.397 1.00 31.83 6 LYS B CA 1
ATOM 2673 C C . LYS B 1 6 ? 45.901 27.293 62.497 1.00 33.17 6 LYS B C 1
ATOM 2674 O O . LYS B 1 6 ? 45.098 27.425 63.420 1.00 32.67 6 LYS B O 1
ATOM 2680 N N . ILE B 1 7 ? 45.759 26.385 61.540 1.00 32.43 7 ILE B N 1
ATOM 2681 C CA . ILE B 1 7 ? 44.599 25.509 61.488 1.00 39.70 7 ILE B CA 1
ATOM 2682 C C . ILE B 1 7 ? 44.992 24.135 60.967 1.00 33.39 7 ILE B C 1
ATOM 2683 O O . ILE B 1 7 ? 46.067 23.962 60.365 1.00 32.47 7 ILE B O 1
ATOM 2688 N N . ASN B 1 8 ? 44.125 23.156 61.186 1.00 29.31 8 ASN B N 1
ATOM 2689 C CA . ASN B 1 8 ? 44.414 21.822 60.653 1.00 40.55 8 ASN B CA 1
ATOM 2690 C C . ASN B 1 8 ? 44.352 21.954 59.121 1.00 39.99 8 ASN B C 1
ATOM 2691 O O . ASN B 1 8 ? 43.421 22.550 58.564 1.00 42.50 8 ASN B O 1
ATOM 2696 N N . LYS B 1 9 ? 45.368 21.411 58.463 1.00 46.73 9 LYS B N 1
ATOM 2697 C CA . LYS B 1 9 ? 45.532 21.425 57.008 1.00 37.54 9 LYS B CA 1
ATOM 2698 C C . LYS B 1 9 ? 44.281 21.047 56.194 1.00 45.58 9 LYS B C 1
ATOM 2699 O O . LYS B 1 9 ? 44.126 21.490 55.048 1.00 34.93 9 LYS B O 1
ATOM 2705 N N . LYS B 1 10 ? 43.403 20.232 56.787 1.00 34.52 10 LYS B N 1
ATOM 2706 C CA . LYS B 1 10 ? 42.182 19.788 56.123 1.00 31.49 10 LYS B CA 1
ATOM 2707 C C . LYS B 1 10 ? 41.136 20.874 55.891 1.00 38.74 10 LYS B C 1
ATOM 2708 O O . LYS B 1 10 ? 40.140 20.629 55.229 1.00 37.03 10 LYS B O 1
ATOM 2714 N N . HIS B 1 11 ? 41.343 22.060 56.450 1.00 37.79 11 HIS B N 1
ATOM 2715 C CA . HIS B 1 11 ? 40.397 23.164 56.256 1.00 28.10 11 HIS B CA 1
ATOM 2716 C C . HIS B 1 11 ? 41.059 24.249 55.404 1.00 38.47 11 HIS B C 1
ATOM 2717 O O . HIS B 1 11 ? 40.487 25.322 55.207 1.00 36.96 11 HIS B O 1
ATOM 2724 N N . GLY B 1 12 ? 42.263 23.948 54.910 1.00 36.87 12 GLY B N 1
ATOM 2725 C CA . GLY B 1 12 ? 43.041 24.888 54.115 1.00 36.44 12 GLY B CA 1
ATOM 2726 C C . GLY B 1 12 ? 42.339 25.765 53.086 1.00 45.30 12 GLY B C 1
ATOM 2727 O O . GLY B 1 12 ? 42.221 26.969 53.271 1.00 41.66 12 GLY B O 1
ATOM 2728 N N . GLU B 1 13 ? 41.879 25.168 51.990 1.00 43.84 13 GLU B N 1
ATOM 2729 C CA . GLU B 1 13 ? 41.220 25.933 50.936 1.00 33.15 13 GLU B CA 1
ATOM 2730 C C . GLU B 1 13 ? 39.945 26.635 51.387 1.00 39.05 13 GLU B C 1
ATOM 2731 O O . GLU B 1 13 ? 39.649 27.730 50.920 1.00 38.13 13 GLU B O 1
ATOM 2737 N N . GLN B 1 14 ? 39.196 26.001 52.285 1.00 27.18 14 GLN B N 1
ATOM 2738 C CA . GLN B 1 14 ? 37.976 26.574 52.810 1.00 29.56 14 GLN B CA 1
ATOM 2739 C C . GLN B 1 14 ? 38.261 27.867 53.593 1.00 35.51 14 GLN B C 1
ATOM 2740 O O . GLN B 1 14 ? 37.563 28.883 53.421 1.00 37.89 14 GLN B O 1
ATOM 2746 N N . THR B 1 15 ? 39.283 27.818 54.454 1.00 31.87 15 THR B N 1
ATOM 2747 C CA . THR B 1 15 ? 39.635 28.964 55.281 1.00 27.72 15 THR B CA 1
ATOM 2748 C C . THR B 1 15 ? 40.221 30.077 54.433 1.00 32.12 15 THR B C 1
ATOM 2749 O O . THR B 1 15 ? 39.920 31.244 54.644 1.00 32.39 15 THR B O 1
ATOM 2753 N N . ARG B 1 16 ? 41.061 29.716 53.475 1.00 34.69 16 ARG B N 1
ATOM 2754 C CA . ARG B 1 16 ? 41.678 30.700 52.599 1.00 36.56 16 ARG B CA 1
ATOM 2755 C C . ARG B 1 16 ? 40.608 31.504 51.848 1.00 43.53 16 ARG B C 1
ATOM 2756 O O . ARG B 1 16 ? 40.680 32.739 51.751 1.00 35.11 16 ARG B O 1
ATOM 2764 N N . ARG B 1 17 ? 39.625 30.788 51.314 1.00 41.32 17 ARG B N 1
ATOM 2765 C CA . ARG B 1 17 ? 38.525 31.404 50.600 1.00 33.07 17 ARG B CA 1
ATOM 2766 C C . ARG B 1 17 ? 37.798 32.374 51.528 1.00 31.80 17 ARG B C 1
ATOM 2767 O O . ARG B 1 17 ? 37.386 33.451 51.102 1.00 33.66 17 ARG B O 1
ATOM 2775 N N . ILE B 1 18 ? 37.639 31.995 52.795 1.00 34.18 18 ILE B N 1
ATOM 2776 C CA . ILE B 1 18 ? 36.946 32.862 53.751 1.00 32.71 18 ILE B CA 1
ATOM 2777 C C . ILE B 1 18 ? 37.795 34.077 54.124 1.00 31.99 18 ILE B C 1
ATOM 2778 O O . ILE B 1 18 ? 37.283 35.185 54.189 1.00 35.96 18 ILE B O 1
ATOM 2783 N N . LEU B 1 19 ? 39.085 33.881 54.365 1.00 32.44 19 LEU B N 1
ATOM 2784 C CA . LEU B 1 19 ? 39.943 35.005 54.702 1.00 32.57 19 LEU B CA 1
ATOM 2785 C C . LEU B 1 19 ? 39.947 36.011 53.569 1.00 35.19 19 LEU B C 1
ATOM 2786 O O . LEU B 1 19 ? 39.953 37.225 53.805 1.00 32.83 19 LEU B O 1
ATOM 2791 N N . ILE B 1 20 ? 39.919 35.514 52.334 1.00 40.08 20 ILE B N 1
ATOM 2792 C CA . ILE B 1 20 ? 39.896 36.400 51.175 1.00 33.56 20 ILE B CA 1
ATOM 2793 C C . ILE B 1 20 ? 38.576 37.186 51.098 1.00 38.38 20 ILE B C 1
ATOM 2794 O O . ILE B 1 20 ? 38.576 38.405 50.875 1.00 32.13 20 ILE B O 1
ATOM 2799 N N . GLU B 1 21 ? 37.455 36.506 51.317 1.00 31.70 21 GLU B N 1
ATOM 2800 C CA . GLU B 1 21 ? 36.157 37.181 51.287 1.00 35.05 21 GLU B CA 1
ATOM 2801 C C . GLU B 1 21 ? 36.082 38.299 52.330 1.00 37.38 21 GLU B C 1
ATOM 2802 O O . GLU B 1 21 ? 35.376 39.300 52.147 1.00 31.76 21 GLU B O 1
ATOM 2808 N N . ASN B 1 22 ? 36.805 38.116 53.434 1.00 39.07 22 ASN B N 1
ATOM 2809 C CA . ASN B 1 22 ? 36.797 39.084 54.521 1.00 37.67 22 ASN B CA 1
ATOM 2810 C C . ASN B 1 22 ? 38.022 39.998 54.559 1.00 34.07 22 ASN B C 1
ATOM 2811 O O . ASN B 1 22 ? 38.276 40.660 55.574 1.00 40.93 22 ASN B O 1
ATOM 2816 N N . ASN B 1 23 ? 38.761 40.030 53.444 1.00 26.13 23 ASN B N 1
ATOM 2817 C CA . ASN B 1 23 ? 39.960 40.872 53.300 1.00 32.82 23 ASN B CA 1
ATOM 2818 C C . ASN B 1 23 ? 40.935 40.729 54.497 1.00 33.41 23 ASN B C 1
ATOM 2819 O O . ASN B 1 23 ? 41.362 41.721 55.080 1.00 33.44 23 ASN B O 1
ATOM 2824 N N . LEU B 1 24 ? 41.292 39.493 54.849 1.00 34.97 24 LEU B N 1
ATOM 2825 C CA . LEU B 1 24 ? 42.182 39.264 55.977 1.00 40.54 24 LEU B CA 1
ATOM 2826 C C . LEU B 1 24 ? 43.494 38.599 55.594 1.00 42.54 24 LEU B C 1
ATOM 2827 O O . LEU B 1 24 ? 44.463 38.604 56.361 1.00 42.28 24 LEU B O 1
ATOM 2832 N N . LEU B 1 25 ? 43.528 38.029 54.402 1.00 35.82 25 LEU B N 1
ATOM 2833 C CA . LEU B 1 25 ? 44.714 37.343 53.957 1.00 43.52 25 LEU B CA 1
ATOM 2834 C C . LEU B 1 25 ? 45.812 38.338 53.669 1.00 43.96 25 LEU B C 1
ATOM 2835 O O . LEU B 1 25 ? 45.614 39.274 52.887 1.00 48.63 25 LEU B O 1
ATOM 2840 N N . ASN B 1 26 ? 46.951 38.154 54.333 1.00 45.57 26 ASN B N 1
ATOM 2841 C CA . ASN B 1 26 ? 48.120 39.005 54.142 1.00 45.15 26 ASN B CA 1
ATOM 2842 C C . ASN B 1 26 ? 48.845 38.404 52.934 1.00 49.27 26 ASN B C 1
ATOM 2843 O O . ASN B 1 26 ? 49.375 37.293 53.002 1.00 53.29 26 ASN B O 1
ATOM 2848 N N . LYS B 1 27 ? 48.862 39.150 51.836 1.00 44.97 27 LYS B N 1
ATOM 2849 C CA . LYS B 1 27 ? 49.450 38.695 50.584 1.00 50.54 27 LYS B CA 1
ATOM 2850 C C . LYS B 1 27 ? 50.974 38.767 50.465 1.00 52.41 27 LYS B C 1
ATOM 2851 O O . LYS B 1 27 ? 51.537 38.262 49.493 1.00 55.95 27 LYS B O 1
ATOM 2857 N N . ASP B 1 28 ? 51.641 39.379 51.438 1.00 50.48 28 ASP B N 1
ATOM 2858 C CA . ASP B 1 28 ? 53.093 39.501 51.391 1.00 47.61 28 ASP B CA 1
ATOM 2859 C C . ASP B 1 28 ? 53.833 38.212 51.719 1.00 52.25 28 ASP B C 1
ATOM 2860 O O . ASP B 1 28 ? 55.022 38.099 51.442 1.00 49.37 28 ASP B O 1
ATOM 2865 N N . TYR B 1 29 ? 53.144 37.245 52.317 1.00 50.42 29 TYR B N 1
ATOM 2866 C CA . TYR B 1 29 ? 53.783 35.974 52.639 1.00 54.24 29 TYR B CA 1
ATOM 2867 C C . TYR B 1 29 ? 53.054 34.802 52.006 1.00 55.62 29 TYR B C 1
ATOM 2868 O O . TYR B 1 29 ? 51.887 34.910 51.635 1.00 52.69 29 TYR B O 1
ATOM 2877 N N . LYS B 1 30 ? 53.761 33.683 51.887 1.00 57.52 30 LYS B N 1
ATOM 2878 C CA . LYS B 1 30 ? 53.204 32.471 51.308 1.00 56.24 30 LYS B CA 1
ATOM 2879 C C . LYS B 1 30 ? 52.606 31.603 52.415 1.00 56.04 30 LYS B C 1
ATOM 2880 O O . LYS B 1 30 ? 53.142 31.539 53.523 1.00 55.65 30 LYS B O 1
ATOM 2886 N N . ILE B 1 31 ? 51.482 30.959 52.122 1.00 46.58 31 ILE B N 1
ATOM 2887 C CA . ILE B 1 31 ? 50.849 30.074 53.082 1.00 50.29 31 ILE B CA 1
ATOM 2888 C C . ILE B 1 31 ? 51.847 28.934 53.303 1.00 48.36 31 ILE B C 1
ATOM 2889 O O . ILE B 1 31 ? 52.477 28.457 52.361 1.00 49.56 31 ILE B O 1
ATOM 2894 N N . THR B 1 32 ? 52.013 28.517 54.550 1.00 44.53 32 THR B N 1
ATOM 2895 C CA . THR B 1 32 ? 52.972 27.471 54.843 1.00 48.80 32 THR B CA 1
ATOM 2896 C C . THR B 1 32 ? 52.331 26.256 55.472 1.00 45.79 32 THR B C 1
ATOM 2897 O O . THR B 1 32 ? 51.502 26.364 56.370 1.00 52.29 32 THR B O 1
ATOM 2901 N N . SER B 1 33 ? 52.736 25.093 54.987 1.00 45.56 33 SER B N 1
ATOM 2902 C CA . SER B 1 33 ? 52.227 23.843 55.503 1.00 49.34 33 SER B CA 1
ATOM 2903 C C . SER B 1 33 ? 53.345 23.173 56.285 1.00 46.50 33 SER B C 1
ATOM 2904 O O . SER B 1 33 ? 54.490 23.134 55.833 1.00 47.08 33 SER B O 1
ATOM 2907 N N . GLU B 1 34 ? 53.014 22.659 57.466 1.00 47.79 34 GLU B N 1
ATOM 2908 C CA . GLU B 1 34 ? 53.986 21.955 58.300 1.00 48.40 34 GLU B CA 1
ATOM 2909 C C . GLU B 1 34 ? 53.259 20.763 58.903 1.00 47.37 34 GLU B C 1
ATOM 2910 O O . GLU B 1 34 ? 52.479 20.889 59.860 1.00 45.24 34 GLU B O 1
ATOM 2916 N N . GLY B 1 35 ? 53.513 19.597 58.318 1.00 45.91 35 GLY B N 1
ATOM 2917 C CA . GLY B 1 35 ? 52.846 18.396 58.779 1.00 43.81 35 GLY B CA 1
ATOM 2918 C C . GLY B 1 35 ? 51.372 18.553 58.452 1.00 45.02 35 GLY B C 1
ATOM 2919 O O . GLY B 1 35 ? 51.025 18.896 57.318 1.00 43.74 35 GLY B O 1
ATOM 2920 N N . ASN B 1 36 ? 50.510 18.316 59.435 1.00 45.93 36 ASN B N 1
ATOM 2921 C CA . ASN B 1 36 ? 49.073 18.436 59.227 1.00 44.10 36 ASN B CA 1
ATOM 2922 C C . ASN B 1 36 ? 48.566 19.826 59.550 1.00 46.52 36 ASN B C 1
ATOM 2923 O O . ASN B 1 36 ? 47.390 20.002 59.828 1.00 40.31 36 ASN B O 1
ATOM 2928 N N . TYR B 1 37 ? 49.434 20.822 59.532 1.00 49.09 37 TYR B N 1
ATOM 2929 C CA . TYR B 1 37 ? 48.959 22.152 59.873 1.00 49.71 37 TYR B CA 1
ATOM 2930 C C . TYR B 1 37 ? 49.314 23.188 58.848 1.00 44.66 37 TYR B C 1
ATOM 2931 O O . TYR B 1 37 ? 50.319 23.072 58.148 1.00 49.52 37 TYR B O 1
ATOM 2940 N N . LEU B 1 38 ? 48.449 24.186 58.743 1.00 46.46 38 LEU B N 1
ATOM 2941 C CA . LEU B 1 38 ? 48.655 25.271 57.807 1.00 38.31 38 LEU B CA 1
ATOM 2942 C C . LEU B 1 38 ? 48.705 26.570 58.572 1.00 40.79 38 LEU B C 1
ATOM 2943 O O . LEU B 1 38 ? 47.916 26.789 59.500 1.00 38.65 38 LEU B O 1
ATOM 2948 N N . TYR B 1 39 ? 49.633 27.420 58.153 1.00 41.15 39 TYR B N 1
ATOM 2949 C CA . TYR B 1 39 ? 49.839 28.738 58.717 1.00 44.97 39 TYR B CA 1
ATOM 2950 C C . TYR B 1 39 ? 49.526 29.727 57.612 1.00 45.40 39 TYR B C 1
ATOM 2951 O O . TYR B 1 39 ? 50.243 29.805 56.618 1.00 38.65 39 TYR B O 1
ATOM 2960 N N . LEU B 1 40 ? 48.442 30.469 57.785 1.00 44.98 40 LEU B N 1
ATOM 2961 C CA . LEU B 1 40 ? 48.044 31.461 56.799 1.00 37.48 40 LEU B CA 1
ATOM 2962 C C . LEU B 1 40 ? 48.320 32.860 57.313 1.00 35.46 40 LEU B C 1
ATOM 2963 O O . LEU B 1 40 ? 47.659 33.336 58.245 1.00 39.89 40 LEU B O 1
ATOM 2968 N N . PRO B 1 41 ? 49.304 33.538 56.714 1.00 35.80 41 PRO B N 1
ATOM 2969 C CA . PRO B 1 41 ? 49.624 34.902 57.151 1.00 41.47 41 PRO B CA 1
ATOM 2970 C C . PRO B 1 41 ? 48.317 35.691 57.091 1.00 44.39 41 PRO B C 1
ATOM 2971 O O . PRO B 1 41 ? 47.584 35.625 56.100 1.00 41.42 41 PRO B O 1
ATOM 2975 N N . ILE B 1 42 ? 48.022 36.412 58.165 1.00 42.89 42 ILE B N 1
ATOM 2976 C CA . ILE B 1 42 ? 46.768 37.139 58.277 1.00 39.72 42 ILE B CA 1
ATOM 2977 C C . ILE B 1 42 ? 46.973 38.582 58.725 1.00 41.43 42 ILE B C 1
ATOM 2978 O O . ILE B 1 42 ? 47.981 38.900 59.356 1.00 50.16 42 ILE B O 1
ATOM 2983 N N . LYS B 1 43 ? 46.040 39.460 58.376 1.00 43.72 43 LYS B N 1
ATOM 2984 C CA . LYS B 1 43 ? 46.150 40.858 58.799 1.00 46.49 43 LYS B CA 1
ATOM 2985 C C . LYS B 1 43 ? 45.734 40.901 60.267 1.00 52.69 43 LYS B C 1
ATOM 2986 O O . LYS B 1 43 ? 45.221 39.909 60.803 1.00 43.57 43 LYS B O 1
ATOM 2992 N N . ASP B 1 44 ? 45.969 42.037 60.919 1.00 56.32 44 ASP B N 1
ATOM 2993 C CA . ASP B 1 44 ? 45.642 42.192 62.333 1.00 59.63 44 ASP B CA 1
ATOM 2994 C C . ASP B 1 44 ? 44.143 42.093 62.603 1.00 56.05 44 ASP B C 1
ATOM 2995 O O . ASP B 1 44 ? 43.357 42.927 62.161 1.00 62.84 44 ASP B O 1
ATOM 3000 N N . VAL B 1 45 ? 43.754 41.061 63.340 1.00 52.75 45 VAL B N 1
ATOM 3001 C CA . VAL B 1 45 ? 42.354 40.835 63.665 1.00 48.94 45 VAL B CA 1
ATOM 3002 C C . VAL B 1 45 ? 42.299 40.030 64.970 1.00 49.68 45 VAL B C 1
ATOM 3003 O O . VAL B 1 45 ? 43.163 39.194 65.220 1.00 54.48 45 VAL B O 1
ATOM 3007 N N . ASP B 1 46 ? 41.308 40.279 65.817 1.00 49.82 46 ASP B N 1
ATOM 3008 C CA . ASP B 1 46 ? 41.236 39.542 67.074 1.00 55.08 46 ASP B CA 1
ATOM 3009 C C . ASP B 1 46 ? 40.617 38.157 66.921 1.00 49.93 46 ASP B C 1
ATOM 3010 O O . ASP B 1 46 ? 39.932 37.880 65.942 1.00 42.69 46 ASP B O 1
ATOM 3015 N N . GLU B 1 47 ? 40.869 37.291 67.897 1.00 47.06 47 GLU B N 1
ATOM 3016 C CA . GLU B 1 47 ? 40.345 35.936 67.881 1.00 43.40 47 GLU B CA 1
ATOM 3017 C C . GLU B 1 47 ? 38.825 35.933 67.949 1.00 47.63 47 GLU B C 1
ATOM 3018 O O . GLU B 1 47 ? 38.171 35.068 67.367 1.00 45.70 47 GLU B O 1
ATOM 3024 N N . ASP B 1 48 ? 38.264 36.903 68.661 1.00 49.13 48 ASP B N 1
ATOM 3025 C CA . ASP B 1 48 ? 36.823 36.963 68.848 1.00 52.87 48 ASP B CA 1
ATOM 3026 C C . ASP B 1 48 ? 35.990 37.119 67.575 1.00 52.17 48 ASP B C 1
ATOM 3027 O O . ASP B 1 48 ? 35.058 36.346 67.318 1.00 45.16 48 ASP B O 1
ATOM 3032 N N . ILE B 1 49 ? 36.325 38.112 66.773 1.00 44.17 49 ILE B N 1
ATOM 3033 C CA . ILE B 1 49 ? 35.602 38.319 65.548 1.00 40.26 49 ILE B CA 1
ATOM 3034 C C . ILE B 1 49 ? 35.909 37.177 64.562 1.00 48.45 49 ILE B C 1
ATOM 3035 O O . ILE B 1 49 ? 35.080 36.833 63.712 1.00 38.70 49 ILE B O 1
ATOM 3040 N N . LEU B 1 50 ? 37.090 36.575 64.678 1.00 47.36 50 LEU B N 1
ATOM 3041 C CA . LEU B 1 50 ? 37.429 35.468 63.796 1.00 44.27 50 LEU B CA 1
ATOM 3042 C C . LEU B 1 50 ? 36.479 34.306 64.033 1.00 51.57 50 LEU B C 1
ATOM 3043 O O . LEU B 1 50 ? 36.137 33.585 63.106 1.00 48.21 50 LEU B O 1
ATOM 3048 N N . LYS B 1 51 ? 36.056 34.121 65.280 1.00 55.04 51 LYS B N 1
ATOM 3049 C CA . LYS B 1 51 ? 35.140 33.036 65.609 1.00 55.99 51 LYS B CA 1
ATOM 3050 C C . LYS B 1 51 ? 33.776 33.297 64.995 1.00 56.30 51 LYS B C 1
ATOM 3051 O O . LYS B 1 51 ? 32.916 32.415 64.947 1.00 60.82 51 LYS B O 1
ATOM 3057 N N . SER B 1 52 ? 33.585 34.519 64.520 1.00 52.48 52 SER B N 1
ATOM 3058 C CA . SER B 1 52 ? 32.330 34.904 63.910 1.00 46.04 52 SER B CA 1
ATOM 3059 C C . SER B 1 52 ? 32.270 34.525 62.420 1.00 52.22 52 SER B C 1
ATOM 3060 O O . SER B 1 52 ? 31.186 34.379 61.853 1.00 45.86 52 SER B O 1
ATOM 3063 N N . ILE B 1 53 ? 33.429 34.362 61.787 1.00 47.96 53 ILE B N 1
ATOM 3064 C CA . ILE B 1 53 ? 33.454 33.998 60.375 1.00 45.63 53 ILE B CA 1
ATOM 3065 C C . ILE B 1 53 ? 34.007 32.588 60.110 1.00 48.16 53 ILE B C 1
ATOM 3066 O O . ILE B 1 53 ? 33.801 32.026 59.034 1.00 44.56 53 ILE B O 1
ATOM 3071 N N . LEU B 1 54 ? 34.692 32.016 61.097 1.00 48.01 54 LEU B N 1
ATOM 3072 C CA . LEU B 1 54 ? 35.271 30.680 60.986 1.00 41.77 54 LEU B CA 1
ATOM 3073 C C . LEU B 1 54 ? 34.658 29.776 62.043 1.00 47.70 54 LEU B C 1
ATOM 3074 O O . LEU B 1 54 ? 34.522 30.159 63.194 1.00 58.26 54 LEU B O 1
ATOM 3079 N N . ASN B 1 55 ? 34.264 28.573 61.679 1.00 52.45 55 ASN B N 1
ATOM 3080 C CA . ASN B 1 55 ? 33.726 27.731 62.719 1.00 52.53 55 ASN B CA 1
ATOM 3081 C C . ASN B 1 55 ? 34.554 26.477 62.806 1.00 51.81 55 ASN B C 1
ATOM 3082 O O . ASN B 1 55 ? 34.069 25.371 62.570 1.00 59.09 55 ASN B O 1
ATOM 3087 N N . ILE B 1 56 ? 35.826 26.690 63.140 1.00 47.46 56 ILE B N 1
ATOM 3088 C CA . ILE B 1 56 ? 36.826 25.640 63.287 1.00 44.91 56 ILE B CA 1
ATOM 3089 C C . ILE B 1 56 ? 37.811 26.083 64.370 1.00 43.86 56 ILE B C 1
ATOM 3090 O O . ILE B 1 56 ? 37.799 27.244 64.796 1.00 43.38 56 ILE B O 1
ATOM 3095 N N . GLU B 1 57 ? 38.662 25.163 64.810 1.00 40.64 57 GLU B N 1
ATOM 3096 C CA . GLU B 1 57 ? 39.666 25.486 65.819 1.00 47.51 57 GLU B CA 1
ATOM 3097 C C . GLU B 1 57 ? 40.833 26.195 65.118 1.00 42.71 57 GLU B C 1
ATOM 3098 O O . GLU B 1 57 ? 41.224 25.828 64.011 1.00 36.17 57 GLU B O 1
ATOM 3104 N N . PHE B 1 58 ? 41.386 27.211 65.759 1.00 42.94 58 PHE B N 1
ATOM 3105 C CA . PHE B 1 58 ? 42.516 27.934 65.183 1.00 41.01 58 PHE B CA 1
ATOM 3106 C C . PHE B 1 58 ? 43.269 28.622 66.319 1.00 34.43 58 PHE B C 1
ATOM 3107 O O . PHE B 1 58 ? 42.821 28.644 67.452 1.00 45.83 58 PHE B O 1
ATOM 3115 N N . GLU B 1 59 ? 44.413 29.189 65.991 1.00 39.89 59 GLU B N 1
ATOM 3116 C CA . GLU B 1 59 ? 45.236 29.885 66.956 1.00 44.23 59 GLU B CA 1
ATOM 3117 C C . GLU B 1 59 ? 45.952 30.983 66.175 1.00 43.68 59 GLU B C 1
ATOM 3118 O O . GLU B 1 59 ? 46.345 30.769 65.030 1.00 39.39 59 GLU B O 1
ATOM 3124 N N . LEU B 1 60 ? 46.083 32.158 66.773 1.00 41.38 60 LEU B N 1
ATOM 3125 C CA . LEU B 1 60 ? 46.815 33.242 66.138 1.00 34.09 60 LEU B CA 1
ATOM 3126 C C . LEU B 1 60 ? 48.246 32.993 66.617 1.00 34.16 60 LEU B C 1
ATOM 3127 O O . LEU B 1 60 ? 48.510 32.928 67.816 1.00 36.80 60 LEU B O 1
ATOM 3132 N N . VAL B 1 61 ? 49.166 32.833 65.676 1.00 35.24 61 VAL B N 1
ATOM 3133 C CA . VAL B 1 61 ? 50.540 32.540 66.015 1.00 39.90 61 VAL B CA 1
ATOM 3134 C C . VAL B 1 61 ? 51.524 33.512 65.380 1.00 42.96 61 VAL B C 1
ATOM 3135 O O . VAL B 1 61 ? 51.369 33.897 64.227 1.00 39.83 61 VAL B O 1
ATOM 3139 N N . ASP B 1 62 ? 52.529 33.929 66.139 1.00 43.76 62 ASP B N 1
ATOM 3140 C CA . ASP B 1 62 ? 53.543 34.794 65.565 1.00 48.35 62 ASP B CA 1
ATOM 3141 C C . ASP B 1 62 ? 54.623 33.815 65.122 1.00 50.51 62 ASP B C 1
ATOM 3142 O O . ASP B 1 62 ? 55.211 33.116 65.948 1.00 52.71 62 ASP B O 1
ATOM 3147 N N . LYS B 1 63 ? 54.861 33.742 63.818 1.00 48.96 63 LYS B N 1
ATOM 3148 C CA . LYS B 1 63 ? 55.856 32.818 63.278 1.00 54.56 63 LYS B CA 1
ATOM 3149 C C . LYS B 1 63 ? 56.728 33.531 62.244 1.00 57.99 63 LYS B C 1
ATOM 3150 O O . LYS B 1 63 ? 56.220 34.234 61.373 1.00 51.26 63 LYS B O 1
ATOM 3156 N N . GLU B 1 64 ? 58.042 33.356 62.349 1.00 61.34 64 GLU B N 1
ATOM 3157 C CA . GLU B 1 64 ? 58.977 33.986 61.415 1.00 66.03 64 GLU B CA 1
ATOM 3158 C C . GLU B 1 64 ? 59.014 33.138 60.127 1.00 68.14 64 GLU B C 1
ATOM 3159 O O . GLU B 1 64 ? 59.302 31.935 60.201 1.00 62.22 64 GLU B O 1
ATOM 3165 N N . LEU B 1 65 ? 58.698 33.750 58.970 1.00 72.41 65 LEU B N 1
ATOM 3166 C CA . LEU B 1 65 ? 58.671 33.029 57.678 1.00 77.43 65 LEU B CA 1
ATOM 3167 C C . LEU B 1 65 ? 59.140 33.696 56.355 1.00 80.40 65 LEU B C 1
ATOM 3168 O O . LEU B 1 65 ? 59.988 34.589 56.373 1.00 83.54 65 LEU B O 1
ATOM 3173 N N . GLU B 1 66 ? 58.565 33.242 55.226 1.00 84.21 66 GLU B N 1
ATOM 3174 C CA . GLU B 1 66 ? 58.932 33.669 53.851 1.00 86.75 66 GLU B CA 1
ATOM 3175 C C . GLU B 1 66 ? 58.096 34.663 53.010 1.00 88.07 66 GLU B C 1
ATOM 3176 O O . GLU B 1 66 ? 56.890 34.496 52.828 1.00 92.81 66 GLU B O 1
ATOM 3182 N N . GLU B 1 67 ? 58.786 35.651 52.439 1.00 85.32 67 GLU B N 1
ATOM 3183 C CA . GLU B 1 67 ? 58.173 36.704 51.627 1.00 85.26 67 GLU B CA 1
ATOM 3184 C C . GLU B 1 67 ? 58.273 36.548 50.105 1.00 85.70 67 GLU B C 1
ATOM 3185 O O . GLU B 1 67 ? 58.567 35.469 49.585 1.00 85.68 67 GLU B O 1
ATOM 3191 N N . LYS B 1 68 ? 58.010 37.662 49.411 1.00 85.47 68 LYS B N 1
ATOM 3192 C CA . LYS B 1 68 ? 58.084 37.763 47.951 1.00 81.05 68 LYS B CA 1
ATOM 3193 C C . LYS B 1 68 ? 58.441 39.194 47.557 1.00 81.01 68 LYS B C 1
ATOM 3194 O O . LYS B 1 68 ? 57.760 40.142 47.951 1.00 80.87 68 LYS B O 1
ATOM 3200 N N . PHE B 1 76 ? 58.832 51.427 46.973 1.00 82.91 76 PHE B N 1
ATOM 3201 C CA . PHE B 1 76 ? 58.387 52.282 48.070 1.00 82.59 76 PHE B CA 1
ATOM 3202 C C . PHE B 1 76 ? 57.762 51.431 49.163 1.00 83.09 76 PHE B C 1
ATOM 3203 O O . PHE B 1 76 ? 58.200 51.459 50.313 1.00 77.32 76 PHE B O 1
ATOM 3211 N N . ARG B 1 77 ? 56.726 50.690 48.778 1.00 87.47 77 ARG B N 1
ATOM 3212 C CA . ARG B 1 77 ? 55.992 49.804 49.676 1.00 89.97 77 ARG B CA 1
ATOM 3213 C C . ARG B 1 77 ? 56.744 49.520 50.977 1.00 90.21 77 ARG B C 1
ATOM 3214 O O . ARG B 1 77 ? 56.182 49.654 52.066 1.00 88.18 77 ARG B O 1
ATOM 3222 N N . GLU B 1 78 ? 58.015 49.137 50.855 1.00 89.47 78 GLU B N 1
ATOM 3223 C CA . GLU B 1 78 ? 58.857 48.849 52.014 1.00 88.46 78 GLU B CA 1
ATOM 3224 C C . GLU B 1 78 ? 58.926 50.095 52.910 1.00 89.36 78 GLU B C 1
ATOM 3225 O O . GLU B 1 78 ? 58.169 50.213 53.879 1.00 89.99 78 GLU B O 1
ATOM 3231 N N . ILE B 1 79 ? 59.826 51.022 52.579 1.00 88.98 79 ILE B N 1
ATOM 3232 C CA . ILE B 1 79 ? 59.977 52.266 53.339 1.00 84.26 79 ILE B CA 1
ATOM 3233 C C . ILE B 1 79 ? 60.503 52.023 54.743 1.00 84.36 79 ILE B C 1
ATOM 3234 O O . ILE B 1 79 ? 61.045 52.933 55.377 1.00 83.14 79 ILE B O 1
ATOM 3239 N N . ILE B 1 80 ? 60.349 50.785 55.210 1.00 86.01 80 ILE B N 1
ATOM 3240 C CA . ILE B 1 80 ? 60.787 50.375 56.540 1.00 90.65 80 ILE B CA 1
ATOM 3241 C C . ILE B 1 80 ? 60.627 51.467 57.602 1.00 94.76 80 ILE B C 1
ATOM 3242 O O . ILE B 1 80 ? 61.521 52.289 57.831 1.00 98.43 80 ILE B O 1
ATOM 3247 N N . GLY B 1 91 ? 54.956 55.916 65.628 1.00 84.82 91 GLY B N 1
ATOM 3248 C CA . GLY B 1 91 ? 55.785 56.064 64.443 1.00 89.79 91 GLY B CA 1
ATOM 3249 C C . GLY B 1 91 ? 55.122 56.869 63.336 1.00 90.24 91 GLY B C 1
ATOM 3250 O O . GLY B 1 91 ? 55.749 57.149 62.310 1.00 88.76 91 GLY B O 1
ATOM 3251 N N . LEU B 1 92 ? 53.856 57.234 63.562 1.00 91.34 92 LEU B N 1
ATOM 3252 C CA . LEU B 1 92 ? 53.004 58.017 62.645 1.00 90.80 92 LEU B CA 1
ATOM 3253 C C . LEU B 1 92 ? 53.319 58.111 61.139 1.00 88.37 92 LEU B C 1
ATOM 3254 O O . LEU B 1 92 ? 53.719 59.161 60.631 1.00 84.30 92 LEU B O 1
ATOM 3259 N N . ILE B 1 93 ? 53.073 57.003 60.442 1.00 86.56 93 ILE B N 1
ATOM 3260 C CA . ILE B 1 93 ? 53.271 56.849 58.999 1.00 83.45 93 ILE B CA 1
ATOM 3261 C C . ILE B 1 93 ? 52.694 55.475 58.661 1.00 83.03 93 ILE B C 1
ATOM 3262 O O . ILE B 1 93 ? 52.847 54.532 59.435 1.00 82.75 93 ILE B O 1
ATOM 3267 N N . SER B 1 94 ? 52.042 55.345 57.515 1.00 79.27 94 SER B N 1
ATOM 3268 C CA . SER B 1 94 ? 51.451 54.061 57.152 1.00 79.95 94 SER B CA 1
ATOM 3269 C C . SER B 1 94 ? 52.213 53.325 56.061 1.00 80.96 94 SER B C 1
ATOM 3270 O O . SER B 1 94 ? 52.861 53.945 55.225 1.00 78.80 94 SER B O 1
ATOM 3273 N N . LEU B 1 95 ? 52.140 51.997 56.079 1.00 82.78 95 LEU B N 1
ATOM 3274 C CA . LEU B 1 95 ? 52.792 51.187 55.054 1.00 85.95 95 LEU B CA 1
ATOM 3275 C C . LEU B 1 95 ? 51.777 51.070 53.934 1.00 85.78 95 LEU B C 1
ATOM 3276 O O . LEU B 1 95 ? 52.115 50.733 52.797 1.00 86.17 95 LEU B O 1
ATOM 3281 N N . SER B 1 96 ? 50.522 51.337 54.281 1.00 83.22 96 SER B N 1
ATOM 3282 C CA . SER B 1 96 ? 49.427 51.286 53.325 1.00 82.05 96 SER B CA 1
ATOM 3283 C C . SER B 1 96 ? 49.093 52.700 52.838 1.00 77.70 96 SER B C 1
ATOM 3284 O O . SER B 1 96 ? 48.927 53.643 53.626 1.00 71.12 96 SER B O 1
ATOM 3287 N N . TYR B 1 97 ? 49.029 52.832 51.521 1.00 69.68 97 TYR B N 1
ATOM 3288 C CA . TYR B 1 97 ? 48.725 54.095 50.881 1.00 62.74 97 TYR B CA 1
ATOM 3289 C C . TYR B 1 97 ? 47.556 53.855 49.933 1.00 58.68 97 TYR B C 1
ATOM 3290 O O . TYR B 1 97 ? 47.177 52.706 49.672 1.00 56.22 97 TYR B O 1
ATOM 3299 N N . ASP B 1 98 ? 46.973 54.933 49.427 1.00 53.12 98 ASP B N 1
ATOM 3300 C CA . ASP B 1 98 ? 45.857 54.786 48.515 1.00 47.41 98 ASP B CA 1
ATOM 3301 C C . ASP B 1 98 ? 46.206 55.227 47.111 1.00 45.42 98 ASP B C 1
ATOM 3302 O O . ASP B 1 98 ? 46.882 56.237 46.911 1.00 47.02 98 ASP B O 1
ATOM 3307 N N . VAL B 1 99 ? 45.760 54.445 46.136 1.00 40.54 99 VAL B N 1
ATOM 3308 C CA . VAL B 1 99 ? 46.000 54.799 44.757 1.00 38.80 99 VAL B CA 1
ATOM 3309 C C . VAL B 1 99 ? 44.659 54.935 44.054 1.00 38.34 99 VAL B C 1
ATOM 3310 O O . VAL B 1 99 ? 44.066 53.949 43.625 1.00 34.88 99 VAL B O 1
ATOM 3314 N N . VAL B 1 100 ? 44.180 56.168 43.975 1.00 35.62 100 VAL B N 1
ATOM 3315 C CA . VAL B 1 100 ? 42.931 56.465 43.306 1.00 36.87 100 VAL B CA 1
ATOM 3316 C C . VAL B 1 100 ? 43.348 56.925 41.924 1.00 42.86 100 VAL B C 1
ATOM 3317 O O . VAL B 1 100 ? 43.861 58.040 41.761 1.00 44.15 100 VAL B O 1
ATOM 3321 N N . GLY B 1 101 ? 43.150 56.068 40.933 1.00 37.85 101 GLY B N 1
ATOM 3322 C CA . GLY B 1 101 ? 43.527 56.438 39.583 1.00 43.17 101 GLY B CA 1
ATOM 3323 C C . GLY B 1 101 ? 45.021 56.673 39.471 1.00 43.62 101 GLY B C 1
ATOM 3324 O O . GLY B 1 101 ? 45.800 55.788 39.824 1.00 37.76 101 GLY B O 1
ATOM 3325 N N . ASP B 1 102 ? 45.399 57.869 39.002 1.00 45.19 102 ASP B N 1
ATOM 3326 C CA . ASP B 1 102 ? 46.790 58.291 38.802 1.00 49.27 102 ASP B CA 1
ATOM 3327 C C . ASP B 1 102 ? 47.451 58.915 40.019 1.00 52.66 102 ASP B C 1
ATOM 3328 O O . ASP B 1 102 ? 48.631 59.264 39.975 1.00 58.03 102 ASP B O 1
ATOM 3333 N N . LEU B 1 103 ? 46.700 59.075 41.096 1.00 52.22 103 LEU B N 1
ATOM 3334 C CA . LEU B 1 103 ? 47.244 59.714 42.276 1.00 48.61 103 LEU B CA 1
ATOM 3335 C C . LEU B 1 103 ? 47.524 58.785 43.441 1.00 44.96 103 LEU B C 1
ATOM 3336 O O . LEU B 1 103 ? 46.889 57.746 43.603 1.00 53.20 103 LEU B O 1
ATOM 3341 N N . VAL B 1 104 ? 48.485 59.192 44.255 1.00 52.81 104 VAL B N 1
ATOM 3342 C CA . VAL B 1 104 ? 48.869 58.447 45.433 1.00 52.40 104 VAL B CA 1
ATOM 3343 C C . VAL B 1 104 ? 48.624 59.346 46.629 1.00 52.92 104 VAL B C 1
ATOM 3344 O O . VAL B 1 104 ? 49.115 60.471 46.671 1.00 56.99 104 VAL B O 1
ATOM 3348 N N . ILE B 1 105 ? 47.832 58.872 47.584 1.00 53.19 105 ILE B N 1
ATOM 3349 C CA . ILE B 1 105 ? 47.602 59.652 48.781 1.00 53.93 105 ILE B CA 1
ATOM 3350 C C . ILE B 1 105 ? 48.323 58.906 49.876 1.00 58.00 105 ILE B C 1
ATOM 3351 O O . ILE B 1 105 ? 48.089 57.712 50.081 1.00 60.92 105 ILE B O 1
ATOM 3356 N N . LEU B 1 106 ? 49.210 59.600 50.569 1.00 59.99 106 LEU B N 1
ATOM 3357 C CA . LEU B 1 106 ? 49.960 58.972 51.636 1.00 64.77 106 LEU B CA 1
ATOM 3358 C C . LEU B 1 106 ? 49.388 59.362 52.983 1.00 64.25 106 LEU B C 1
ATOM 3359 O O . LEU B 1 106 ? 48.649 60.341 53.099 1.00 66.79 106 LEU B O 1
ATOM 3364 N N . GLN B 1 107 ? 49.734 58.578 53.999 1.00 67.79 107 GLN B N 1
ATOM 3365 C CA . GLN B 1 107 ? 49.291 58.836 55.362 1.00 74.21 107 GLN B CA 1
ATOM 3366 C C . GLN B 1 107 ? 50.499 59.246 56.209 1.00 73.44 107 GLN B C 1
ATOM 3367 O O . GLN B 1 107 ? 51.016 58.461 57.006 1.00 79.51 107 GLN B O 1
ATOM 3373 N N . ILE B 1 108 ? 50.962 60.471 56.021 1.00 71.56 108 ILE B N 1
ATOM 3374 C CA . ILE B 1 108 ? 52.099 60.948 56.784 1.00 79.12 108 ILE B CA 1
ATOM 3375 C C . ILE B 1 108 ? 51.548 61.839 57.869 1.00 84.41 108 ILE B C 1
ATOM 3376 O O . ILE B 1 108 ? 50.738 62.719 57.587 1.00 83.63 108 ILE B O 1
ATOM 3381 N N . SER B 1 109 ? 51.978 61.602 59.108 1.00 90.18 109 SER B N 1
ATOM 3382 C CA . SER B 1 109 ? 51.497 62.388 60.238 1.00 94.99 109 SER B CA 1
ATOM 3383 C C . SER B 1 109 ? 51.128 63.785 59.785 1.00 97.31 109 SER B C 1
ATOM 3384 O O . SER B 1 109 ? 51.869 64.406 59.017 1.00 96.71 109 SER B O 1
ATOM 3387 N N . ASP B 1 110 ? 49.978 64.267 60.256 1.00 102.37 110 ASP B N 1
ATOM 3388 C CA . ASP B 1 110 ? 49.488 65.595 59.898 1.00 105.36 110 ASP B CA 1
ATOM 3389 C C . ASP B 1 110 ? 50.643 66.571 60.026 1.00 104.96 110 ASP B C 1
ATOM 3390 O O . ASP B 1 110 ? 51.721 66.200 60.480 1.00 105.73 110 ASP B O 1
ATOM 3395 N N . GLU B 1 111 ? 50.413 67.811 59.614 1.00 106.12 111 GLU B N 1
ATOM 3396 C CA . GLU B 1 111 ? 51.434 68.852 59.662 1.00 106.22 111 GLU B CA 1
ATOM 3397 C C . GLU B 1 111 ? 52.223 68.825 60.973 1.00 105.27 111 GLU B C 1
ATOM 3398 O O . GLU B 1 111 ? 52.086 69.707 61.824 1.00 107.17 111 GLU B O 1
ATOM 3404 N N . VAL B 1 112 ? 53.056 67.796 61.108 1.00 103.56 112 VAL B N 1
ATOM 3405 C CA . VAL B 1 112 ? 53.883 67.572 62.291 1.00 100.38 112 VAL B CA 1
ATOM 3406 C C . VAL B 1 112 ? 55.171 66.868 61.861 1.00 97.99 112 VAL B C 1
ATOM 3407 O O . VAL B 1 112 ? 55.526 65.823 62.406 1.00 95.87 112 VAL B O 1
ATOM 3411 N N . ASP B 1 113 ? 55.853 67.440 60.869 1.00 97.94 113 ASP B N 1
ATOM 3412 C CA . ASP B 1 113 ? 57.109 66.894 60.344 1.00 97.07 113 ASP B CA 1
ATOM 3413 C C . ASP B 1 113 ? 58.023 68.032 59.899 1.00 99.16 113 ASP B C 1
ATOM 3414 O O . ASP B 1 113 ? 59.165 68.149 60.346 1.00 99.72 113 ASP B O 1
ATOM 3419 N N . GLU B 1 114 ? 57.477 68.867 59.021 1.00 102.95 114 GLU B N 1
ATOM 3420 C CA . GLU B 1 114 ? 58.136 70.029 58.420 1.00 104.42 114 GLU B CA 1
ATOM 3421 C C . GLU B 1 114 ? 57.611 69.978 57.002 1.00 102.68 114 GLU B C 1
ATOM 3422 O O . GLU B 1 114 ? 56.973 68.994 56.630 1.00 106.21 114 GLU B O 1
ATOM 3428 N N . LYS B 1 115 ? 57.855 71.010 56.200 1.00 98.34 115 LYS B N 1
ATOM 3429 C CA . LYS B 1 115 ? 57.391 70.936 54.826 1.00 96.18 115 LYS B CA 1
ATOM 3430 C C . LYS B 1 115 ? 58.314 69.921 54.139 1.00 94.93 115 LYS B C 1
ATOM 3431 O O . LYS B 1 115 ? 58.505 69.952 52.921 1.00 95.46 115 LYS B O 1
ATOM 3437 N N . ILE B 1 116 ? 58.878 69.028 54.959 1.00 92.70 116 ILE B N 1
ATOM 3438 C CA . ILE B 1 116 ? 59.779 67.961 54.528 1.00 88.23 116 ILE B CA 1
ATOM 3439 C C . ILE B 1 116 ? 59.165 66.573 54.756 1.00 90.33 116 ILE B C 1
ATOM 3440 O O . ILE B 1 116 ? 59.297 65.954 55.818 1.00 89.56 116 ILE B O 1
ATOM 3445 N N . ARG B 1 117 ? 58.459 66.122 53.728 1.00 88.79 117 ARG B N 1
ATOM 3446 C CA . ARG B 1 117 ? 57.792 64.831 53.677 1.00 81.94 117 ARG B CA 1
ATOM 3447 C C . ARG B 1 117 ? 57.654 64.754 52.177 1.00 78.46 117 ARG B C 1
ATOM 3448 O O . ARG B 1 117 ? 57.420 63.699 51.596 1.00 72.98 117 ARG B O 1
ATOM 3456 N N . LYS B 1 118 ? 57.797 65.927 51.565 1.00 78.37 118 LYS B N 1
ATOM 3457 C CA . LYS B 1 118 ? 57.742 66.064 50.121 1.00 78.41 118 LYS B CA 1
ATOM 3458 C C . LYS B 1 118 ? 58.914 65.179 49.715 1.00 76.32 118 LYS B C 1
ATOM 3459 O O . LYS B 1 118 ? 59.080 64.795 48.556 1.00 73.15 118 LYS B O 1
ATOM 3465 N N . GLU B 1 119 ? 59.699 64.845 50.736 1.00 77.58 119 GLU B N 1
ATOM 3466 C CA . GLU B 1 11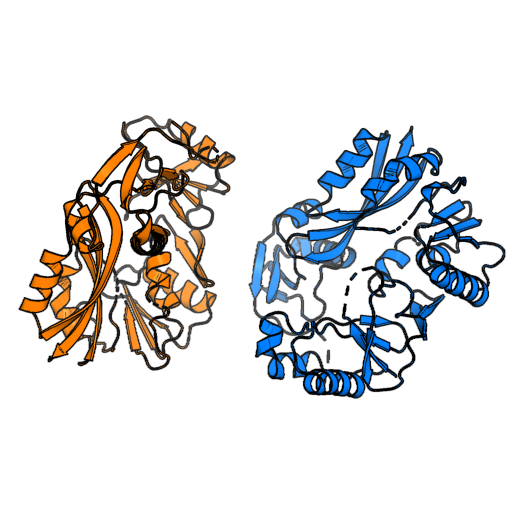9 ? 60.871 63.985 50.645 1.00 78.36 119 GLU B CA 1
ATOM 3467 C C . GLU B 1 119 ? 60.383 62.573 50.335 1.00 74.68 119 GLU B C 1
ATOM 3468 O O . GLU B 1 119 ? 60.614 62.027 49.257 1.00 65.55 119 GLU B O 1
ATOM 3474 N N . ILE B 1 120 ? 59.698 61.994 51.313 1.00 74.46 120 ILE B N 1
ATOM 3475 C CA . ILE B 1 120 ? 59.152 60.655 51.189 1.00 73.69 120 ILE B CA 1
ATOM 3476 C C . ILE B 1 120 ? 58.100 60.559 50.072 1.00 71.50 120 ILE B C 1
ATOM 3477 O O . ILE B 1 120 ? 57.906 59.494 49.478 1.00 67.38 120 ILE B O 1
ATOM 3482 N N . GLY B 1 121 ? 57.428 61.671 49.784 1.00 69.99 121 GLY B N 1
ATOM 3483 C CA . GLY B 1 121 ? 56.440 61.675 48.720 1.00 64.81 121 GLY B CA 1
ATOM 3484 C C . GLY B 1 121 ? 57.133 61.442 47.391 1.00 65.35 121 GLY B C 1
ATOM 3485 O O . GLY B 1 121 ? 56.581 60.841 46.468 1.00 60.63 121 GLY B O 1
ATOM 3486 N N . GLU B 1 122 ? 58.369 61.916 47.300 1.00 69.28 122 GLU B N 1
ATOM 3487 C CA . GLU B 1 122 ? 59.148 61.764 46.085 1.00 71.00 122 GLU B CA 1
ATOM 3488 C C . GLU B 1 122 ? 59.523 60.311 45.796 1.00 70.82 122 GLU B C 1
ATOM 3489 O O . GLU B 1 122 ? 59.656 59.924 44.637 1.00 62.00 122 GLU B O 1
ATOM 3495 N N . LEU B 1 123 ? 59.692 59.502 46.838 1.00 73.05 123 LEU B N 1
ATOM 3496 C CA . LEU B 1 123 ? 60.053 58.104 46.620 1.00 74.97 123 LEU B CA 1
ATOM 3497 C C . LEU B 1 123 ? 58.843 57.337 46.104 1.00 75.40 123 LEU B C 1
ATOM 3498 O O . LEU B 1 123 ? 58.973 56.413 45.287 1.00 73.60 123 LEU B O 1
ATOM 3503 N N . ALA B 1 124 ? 57.665 57.722 46.586 1.00 73.31 124 ALA B N 1
ATOM 3504 C CA . ALA B 1 124 ? 56.437 57.086 46.144 1.00 66.55 124 ALA B CA 1
ATOM 3505 C C . ALA B 1 124 ? 56.276 57.502 44.688 1.00 64.07 124 ALA B C 1
ATOM 3506 O O . ALA B 1 124 ? 55.924 56.691 43.823 1.00 61.85 124 ALA B O 1
ATOM 3508 N N . TYR B 1 125 ? 56.561 58.775 44.418 1.00 65.66 125 TYR B N 1
ATOM 3509 C CA . TYR B 1 125 ? 56.445 59.297 43.063 1.00 71.04 125 TYR B CA 1
ATOM 3510 C C . TYR B 1 125 ? 57.221 58.471 42.035 1.00 71.07 125 TYR B C 1
ATOM 3511 O O . TYR B 1 125 ? 56.704 58.170 40.955 1.00 67.78 125 TYR B O 1
ATOM 3520 N N . LYS B 1 126 ? 58.449 58.085 42.371 1.00 71.99 126 LYS B N 1
ATOM 3521 C CA . LYS B 1 126 ? 59.253 57.321 41.427 1.00 75.31 126 LYS B CA 1
ATOM 3522 C C . LYS B 1 126 ? 59.072 55.804 41.466 1.00 74.36 126 LYS B C 1
ATOM 3523 O O . LYS B 1 126 ? 59.073 55.153 40.416 1.00 77.35 126 LYS B O 1
ATOM 3529 N N . LEU B 1 127 ? 58.917 55.234 42.658 1.00 72.11 127 LEU B N 1
ATOM 3530 C CA . LEU B 1 127 ? 58.750 53.785 42.768 1.00 72.01 127 LEU B CA 1
ATOM 3531 C C . LEU B 1 127 ? 57.339 53.278 42.508 1.00 69.79 127 LEU B C 1
ATOM 3532 O O . LEU B 1 127 ? 57.160 52.240 41.866 1.00 67.13 127 LEU B O 1
ATOM 3537 N N . ILE B 1 128 ? 56.346 53.998 43.024 1.00 67.50 128 ILE B N 1
ATOM 3538 C CA . ILE B 1 128 ? 54.948 53.636 42.806 1.00 63.11 128 ILE B CA 1
ATOM 3539 C C . ILE B 1 128 ? 54.564 54.316 41.505 1.00 60.13 128 ILE B C 1
ATOM 3540 O O . ILE B 1 128 ? 54.644 55.536 41.390 1.00 59.59 128 ILE B O 1
ATOM 3545 N N . PRO B 1 129 ? 54.142 53.537 40.508 1.00 56.74 129 PRO B N 1
ATOM 3546 C CA . PRO B 1 129 ? 53.760 54.130 39.224 1.00 54.95 129 PRO B CA 1
ATOM 3547 C C . PRO B 1 129 ? 52.555 55.070 39.300 1.00 58.68 129 PRO B C 1
ATOM 3548 O O . PRO B 1 129 ? 51.406 54.629 39.388 1.00 60.31 129 PRO B O 1
ATOM 3552 N N . CYS B 1 130 ? 52.828 56.371 39.260 1.00 55.98 130 CYS B N 1
ATOM 3553 C CA . CYS B 1 130 ? 51.774 57.372 39.326 1.00 56.91 130 CYS B CA 1
ATOM 3554 C C . CYS B 1 130 ? 52.157 58.672 38.613 1.00 63.48 130 CYS B C 1
ATOM 3555 O O . CYS B 1 130 ? 53.124 58.720 37.854 1.00 68.12 130 CYS B O 1
ATOM 3558 N N . LYS B 1 131 ? 51.384 59.725 38.864 1.00 63.27 131 LYS B N 1
ATOM 3559 C CA . LYS B 1 131 ? 51.618 61.033 38.261 1.00 63.74 131 LYS B CA 1
ATOM 3560 C C . LYS B 1 131 ? 51.487 62.121 39.321 1.00 63.88 131 LYS B C 1
ATOM 3561 O O . LYS B 1 131 ? 51.890 63.270 39.106 1.00 60.31 131 LYS B O 1
ATOM 3567 N N . GLY B 1 132 ? 50.915 61.745 40.463 1.00 64.37 132 GLY B N 1
ATOM 3568 C CA . GLY B 1 132 ? 50.723 62.681 41.557 1.00 61.67 132 GLY B CA 1
ATOM 3569 C C . GLY B 1 132 ? 50.850 62.033 42.928 1.00 60.67 132 GLY B C 1
ATOM 3570 O O . GLY B 1 132 ? 50.526 60.855 43.103 1.00 56.76 132 GLY B O 1
ATOM 3571 N N . VAL B 1 133 ? 51.317 62.809 43.900 1.00 54.98 133 VAL B N 1
ATOM 3572 C CA . VAL B 1 133 ? 51.498 62.319 45.258 1.00 52.32 133 VAL B CA 1
ATOM 3573 C C . VAL B 1 133 ? 51.055 63.383 46.246 1.00 58.19 133 VAL B C 1
ATOM 3574 O O . VAL B 1 133 ? 51.603 64.494 46.275 1.00 59.70 133 VAL B O 1
ATOM 3578 N N . PHE B 1 134 ? 50.041 63.043 47.037 1.00 56.28 134 PHE B N 1
ATOM 3579 C CA . PHE B 1 134 ? 49.517 63.965 48.029 1.00 57.82 134 PHE B CA 1
ATOM 3580 C C . PHE B 1 134 ? 49.542 63.365 49.426 1.00 55.38 134 PHE B C 1
ATOM 3581 O O . PHE B 1 134 ? 49.847 62.188 49.623 1.00 55.71 134 PHE B O 1
ATOM 3589 N N . ARG B 1 135 ? 49.203 64.198 50.395 1.00 56.91 135 ARG B N 1
ATOM 3590 C CA . ARG B 1 135 ? 49.179 63.786 51.777 1.00 62.99 135 ARG B CA 1
ATOM 3591 C C . ARG B 1 135 ? 47.934 64.391 52.393 1.00 64.55 135 ARG B C 1
ATOM 3592 O O . ARG B 1 135 ? 47.640 65.569 52.186 1.00 62.36 135 ARG B O 1
ATOM 3600 N N . ARG B 1 136 ? 47.188 63.584 53.132 1.00 67.21 136 ARG B N 1
ATOM 3601 C CA . ARG B 1 136 ? 45.999 64.096 53.787 1.00 68.56 136 ARG B CA 1
ATOM 3602 C C . ARG B 1 136 ? 46.426 64.879 55.024 1.00 70.76 136 ARG B C 1
ATOM 3603 O O . ARG B 1 136 ? 47.231 64.396 55.821 1.00 73.78 136 ARG B O 1
ATOM 3611 N N . LYS B 1 137 ? 45.905 66.090 55.178 1.00 72.91 137 LYS B N 1
ATOM 3612 C CA . LYS B 1 137 ? 46.248 66.880 56.346 1.00 76.34 137 LYS B CA 1
ATOM 3613 C C . LYS B 1 137 ? 45.468 66.343 57.537 1.00 79.07 137 LYS B C 1
ATOM 3614 O O . LYS B 1 137 ? 45.853 65.338 58.138 1.00 79.43 137 LYS B O 1
ATOM 3620 N N . VAL B 1 146 ? 35.427 67.103 54.085 1.00 53.31 146 VAL B N 1
ATOM 3621 C CA . VAL B 1 146 ? 36.450 66.160 53.615 1.00 62.91 146 VAL B CA 1
ATOM 3622 C C . VAL B 1 146 ? 37.865 66.710 53.791 1.00 62.16 146 VAL B C 1
ATOM 3623 O O . VAL B 1 146 ? 38.152 67.862 53.464 1.00 64.25 146 VAL B O 1
ATOM 3627 N N . ARG B 1 147 ? 38.745 65.857 54.300 1.00 66.09 147 ARG B N 1
ATOM 3628 C CA . ARG B 1 147 ? 40.138 66.199 54.579 1.00 67.52 147 ARG B CA 1
ATOM 3629 C C . ARG B 1 147 ? 40.866 67.023 53.511 1.00 65.57 147 ARG B C 1
ATOM 3630 O O . ARG B 1 147 ? 40.724 66.767 52.314 1.00 63.91 147 ARG B O 1
ATOM 3638 N N . GLU B 1 148 ? 41.658 68.002 53.953 1.00 66.25 148 GLU B N 1
ATOM 3639 C CA . GLU B 1 148 ? 42.417 68.855 53.036 1.00 64.28 148 GLU B CA 1
ATOM 3640 C C . GLU B 1 148 ? 43.776 68.246 52.670 1.00 63.59 148 GLU B C 1
ATOM 3641 O O . GLU B 1 148 ? 44.497 67.694 53.508 1.00 61.81 148 GLU B O 1
ATOM 3647 N N . LEU B 1 149 ? 44.112 68.358 51.395 1.00 57.48 149 LEU B N 1
ATOM 3648 C CA . LEU B 1 149 ? 45.335 67.788 50.860 1.00 62.45 149 LEU B CA 1
ATOM 3649 C C . LEU B 1 149 ? 46.573 68.667 50.868 1.00 66.55 149 LEU B C 1
ATOM 3650 O O . LEU B 1 149 ? 46.494 69.898 50.879 1.00 69.43 149 LEU B O 1
ATOM 3655 N N . GLU B 1 150 ? 47.723 68.005 50.855 1.00 68.24 150 GLU B N 1
ATOM 3656 C CA . GLU B 1 150 ? 48.999 68.684 50.779 1.00 67.43 150 GLU B CA 1
ATOM 3657 C C . GLU B 1 150 ? 49.749 68.065 49.621 1.00 65.43 150 GLU B C 1
ATOM 3658 O O . GLU B 1 150 ? 50.042 66.872 49.632 1.00 63.57 150 GLU B O 1
ATOM 3664 N N . HIS B 1 151 ? 50.046 68.875 48.617 1.00 64.77 151 HIS B N 1
ATOM 3665 C CA . HIS B 1 151 ? 50.777 68.398 47.457 1.00 66.20 151 HIS B CA 1
ATOM 3666 C C . HIS B 1 151 ? 52.205 68.067 47.907 1.00 66.65 151 HIS B C 1
ATOM 3667 O O . HIS B 1 151 ? 52.819 68.844 48.639 1.00 70.83 151 HIS B O 1
ATOM 3674 N N . LEU B 1 152 ? 52.734 66.921 47.478 1.00 65.27 152 LEU B N 1
ATOM 3675 C CA . LEU B 1 152 ? 54.076 66.522 47.886 1.00 63.60 152 LEU B CA 1
ATOM 3676 C C . LEU B 1 152 ? 55.044 66.165 46.769 1.00 64.13 152 LEU B C 1
ATOM 3677 O O . LEU B 1 152 ? 56.257 66.249 46.960 1.00 70.27 152 LEU B O 1
ATOM 3682 N N . ALA B 1 153 ? 54.532 65.760 45.612 1.00 63.39 153 ALA B N 1
ATOM 3683 C CA . ALA B 1 153 ? 55.409 65.390 44.498 1.00 60.01 153 ALA B CA 1
ATOM 3684 C C . ALA B 1 153 ? 54.629 65.248 43.189 1.00 57.32 153 ALA B C 1
ATOM 3685 O O . ALA B 1 153 ? 53.402 65.263 43.196 1.00 55.46 153 ALA B O 1
ATOM 3687 N N . GLY B 1 154 ? 55.338 65.099 42.071 1.00 58.39 154 GLY B N 1
ATOM 3688 C CA . GLY B 1 154 ? 54.669 64.966 40.786 1.00 56.79 154 GLY B CA 1
ATOM 3689 C C . GLY B 1 154 ? 53.724 66.129 40.526 1.00 61.70 154 GLY B C 1
ATOM 3690 O O . GLY B 1 154 ? 53.976 67.247 40.983 1.00 63.73 154 GLY B O 1
ATOM 3691 N N . GLU B 1 155 ? 52.627 65.869 39.813 1.00 61.76 155 GLU B N 1
ATOM 3692 C CA . GLU B 1 155 ? 51.629 66.900 39.490 1.00 61.71 155 GLU B CA 1
ATOM 3693 C C . GLU B 1 155 ? 50.717 67.346 40.646 1.00 59.34 155 GLU B C 1
ATOM 3694 O O . GLU B 1 155 ? 50.451 66.582 41.579 1.00 53.82 155 GLU B O 1
ATOM 3700 N N . ASN B 1 156 ? 50.228 68.581 40.565 1.00 54.78 156 ASN B N 1
ATOM 3701 C CA . ASN B 1 156 ? 49.330 69.121 41.585 1.00 63.92 156 ASN B CA 1
ATOM 3702 C C . ASN B 1 156 ? 47.891 69.082 41.077 1.00 65.46 156 ASN B C 1
ATOM 3703 O O . ASN B 1 156 ? 47.140 70.052 41.195 1.00 69.16 156 ASN B O 1
ATOM 3708 N N . ARG B 1 157 ? 47.523 67.944 40.505 1.00 65.47 157 ARG B N 1
ATOM 3709 C CA . ARG B 1 157 ? 46.186 67.719 39.977 1.00 64.06 157 ARG B CA 1
ATOM 3710 C C . ARG B 1 157 ? 45.442 66.748 40.903 1.00 63.42 157 ARG B C 1
ATOM 3711 O O . ARG B 1 157 ? 46.002 65.732 41.316 1.00 54.66 157 ARG B O 1
ATOM 3719 N N . THR B 1 158 ? 44.193 67.066 41.238 1.00 62.21 158 THR B N 1
ATOM 3720 C CA . THR B 1 158 ? 43.405 66.196 42.108 1.00 58.85 158 THR B CA 1
ATOM 3721 C C . THR B 1 158 ? 42.227 65.528 41.391 1.00 55.15 158 THR B C 1
ATOM 3722 O O . THR B 1 158 ? 41.505 64.738 41.997 1.00 55.02 158 THR B O 1
ATOM 3726 N N . LEU B 1 159 ? 42.026 65.845 40.112 1.00 50.29 159 LEU B N 1
ATOM 3727 C CA . LEU B 1 159 ? 40.955 65.213 39.341 1.00 41.12 159 LEU B CA 1
ATOM 3728 C C . LEU B 1 159 ? 41.609 64.105 38.539 1.00 45.16 159 LEU B C 1
ATOM 3729 O O . LEU B 1 159 ? 42.691 64.298 37.987 1.00 45.56 159 LEU B O 1
ATOM 3734 N N . THR B 1 160 ? 40.963 62.946 38.478 1.00 41.76 160 THR B N 1
ATOM 3735 C CA . THR B 1 160 ? 41.517 61.797 37.765 1.00 39.80 160 THR B CA 1
ATOM 3736 C C . THR B 1 160 ? 40.422 60.778 37.576 1.00 40.19 160 THR B C 1
ATOM 3737 O O . THR B 1 160 ? 39.291 60.989 37.998 1.00 42.38 160 THR B O 1
ATOM 3741 N N . ILE B 1 161 ? 40.771 59.665 36.950 1.00 36.56 161 ILE B N 1
ATOM 3742 C CA . ILE B 1 161 ? 39.821 58.597 36.752 1.00 43.58 161 ILE B CA 1
ATOM 3743 C C . ILE B 1 161 ? 40.372 57.312 37.391 1.00 44.18 161 ILE B C 1
ATOM 3744 O O . ILE B 1 161 ? 41.560 57.019 37.284 1.00 48.22 161 ILE B O 1
ATOM 3749 N N . HIS B 1 162 ? 39.500 56.566 38.068 1.00 46.61 162 HIS B N 1
ATOM 3750 C CA . HIS B 1 162 ? 39.881 55.319 38.730 1.00 39.33 162 HIS B CA 1
ATOM 3751 C C . HIS B 1 162 ? 39.185 54.146 38.045 1.00 36.22 162 HIS B C 1
ATOM 3752 O O . HIS B 1 162 ? 37.970 54.177 37.842 1.00 40.16 162 HIS B O 1
ATOM 3759 N N . LYS B 1 163 ? 39.950 53.121 37.669 1.00 34.86 163 LYS B N 1
ATOM 3760 C CA . LYS B 1 163 ? 39.370 51.945 37.010 1.00 40.75 163 LYS B CA 1
ATOM 3761 C C . LYS B 1 163 ? 39.057 50.860 38.046 1.00 39.35 163 LYS B C 1
ATOM 3762 O O . LYS B 1 163 ? 39.864 50.608 38.937 1.00 48.25 163 LYS B O 1
ATOM 3768 N N . GLU B 1 164 ? 37.910 50.199 37.917 1.00 36.74 164 GLU B N 1
ATOM 3769 C CA . GLU B 1 164 ? 37.556 49.153 38.869 1.00 41.36 164 GLU B CA 1
ATOM 3770 C C . GLU B 1 164 ? 36.353 48.333 38.398 1.00 39.76 164 GLU B C 1
ATOM 3771 O O . GLU B 1 164 ? 35.361 48.872 37.910 1.00 37.88 164 GLU B O 1
ATOM 3777 N N . ASN B 1 165 ? 36.477 47.015 38.521 1.00 34.89 165 ASN B N 1
ATOM 3778 C CA . ASN B 1 165 ? 35.418 46.084 38.145 1.00 42.14 165 ASN B CA 1
ATOM 3779 C C . ASN B 1 165 ? 34.858 46.281 36.734 1.00 45.31 165 ASN B C 1
ATOM 3780 O O . ASN B 1 165 ? 33.663 46.072 36.478 1.00 38.42 165 ASN B O 1
ATOM 3785 N N . GLY B 1 166 ? 35.735 46.669 35.814 1.00 48.40 166 GLY B N 1
ATOM 3786 C CA . GLY B 1 166 ? 35.308 46.871 34.443 1.00 45.59 166 GLY B CA 1
ATOM 3787 C C . GLY B 1 166 ? 34.664 48.205 34.101 1.00 47.49 166 GLY B C 1
ATOM 3788 O O . GLY B 1 166 ? 34.275 48.395 32.941 1.00 40.19 166 GLY B O 1
ATOM 3789 N N . TYR B 1 167 ? 34.521 49.102 35.085 1.00 38.68 167 TYR B N 1
ATOM 3790 C CA . TYR B 1 167 ? 33.951 50.430 34.846 1.00 30.76 167 TYR B CA 1
ATOM 3791 C C . TYR B 1 167 ? 34.938 51.493 35.263 1.00 33.30 167 TYR B C 1
ATOM 3792 O O . TYR B 1 167 ? 35.999 51.178 35.810 1.00 41.13 167 TYR B O 1
ATOM 3801 N N . ARG B 1 168 ? 34.596 52.753 35.002 1.00 30.50 168 ARG B N 1
ATOM 3802 C CA . ARG B 1 168 ? 35.487 53.873 35.319 1.00 39.45 168 ARG B CA 1
ATOM 3803 C C . ARG B 1 168 ? 34.784 54.925 36.156 1.00 36.33 168 ARG B C 1
ATOM 3804 O O . ARG B 1 168 ? 33.577 55.121 36.037 1.00 37.22 168 ARG B O 1
ATOM 3812 N N . LEU B 1 169 ? 35.545 55.609 37.002 1.00 34.99 169 LEU B N 1
ATOM 3813 C CA . LEU B 1 169 ? 34.962 56.626 37.867 1.00 37.34 169 LEU B CA 1
ATOM 3814 C C . LEU B 1 169 ? 35.765 57.899 37.971 1.00 33.05 169 LEU B C 1
ATOM 3815 O O . LEU B 1 169 ? 36.924 57.862 38.391 1.00 36.23 169 LEU B O 1
ATOM 3820 N N . TRP B 1 170 ? 35.149 59.023 37.617 1.00 42.31 170 TRP B N 1
ATOM 3821 C CA . TRP B 1 170 ? 35.803 60.324 37.766 1.00 37.72 170 TRP B CA 1
ATOM 3822 C C . TRP B 1 170 ? 35.854 60.586 39.277 1.00 34.49 170 TRP B C 1
ATOM 3823 O O . TRP B 1 170 ? 34.845 60.466 39.974 1.00 34.47 170 TRP B O 1
ATOM 3834 N N . VAL B 1 171 ? 37.021 60.958 39.784 1.00 39.97 171 VAL B N 1
ATOM 3835 C CA . VAL B 1 171 ? 37.162 61.234 41.207 1.00 38.81 171 VAL B CA 1
ATOM 3836 C C . VAL B 1 171 ? 38.026 62.462 41.386 1.00 41.97 171 VAL B C 1
ATOM 3837 O O . VAL B 1 171 ? 39.036 62.606 40.689 1.00 42.15 171 VAL B O 1
ATOM 3841 N N . ASP B 1 172 ? 37.618 63.352 42.291 1.00 42.66 172 ASP B N 1
ATOM 3842 C CA . ASP B 1 172 ? 38.420 64.528 42.626 1.00 43.19 172 ASP B CA 1
ATOM 3843 C C . ASP B 1 172 ? 38.676 64.379 44.124 1.00 39.30 172 ASP B C 1
ATOM 3844 O O . ASP B 1 172 ? 37.825 64.713 44.953 1.00 40.79 172 ASP B O 1
ATOM 3849 N N . ILE B 1 173 ? 39.860 63.870 44.452 1.00 39.93 173 ILE B N 1
ATOM 3850 C CA . ILE B 1 173 ? 40.249 63.605 45.834 1.00 44.48 173 ILE B CA 1
ATOM 3851 C C . ILE B 1 173 ? 40.258 64.789 46.793 1.00 40.88 173 ILE B C 1
ATOM 3852 O O . ILE B 1 173 ? 40.300 64.603 48.006 1.00 49.01 173 ILE B O 1
ATOM 3857 N N . ALA B 1 174 ? 40.193 66.001 46.252 1.00 40.82 174 ALA B N 1
ATOM 3858 C CA . ALA B 1 174 ? 40.189 67.189 47.083 1.00 48.41 174 ALA B CA 1
ATOM 3859 C C . ALA B 1 174 ? 38.773 67.628 47.438 1.00 49.48 174 ALA B C 1
ATOM 3860 O O . ALA B 1 174 ? 38.585 68.429 48.352 1.00 47.74 174 ALA B O 1
ATOM 3862 N N . LYS B 1 175 ? 37.771 67.098 46.738 1.00 44.81 175 LYS B N 1
ATOM 3863 C CA . LYS B 1 175 ? 36.405 67.530 46.996 1.00 42.67 175 LYS B CA 1
ATOM 3864 C C . LYS B 1 175 ? 35.402 66.469 47.437 1.00 43.74 175 LYS B C 1
ATOM 3865 O O . LYS B 1 175 ? 34.354 66.799 47.991 1.00 43.30 175 LYS B O 1
ATOM 3871 N N . VAL B 1 176 ? 35.707 65.204 47.190 1.00 37.32 176 VAL B N 1
ATOM 3872 C CA . VAL B 1 176 ? 34.807 64.129 47.588 1.00 40.12 176 VAL B CA 1
ATOM 3873 C C . VAL B 1 176 ? 35.534 62.976 48.289 1.00 39.89 176 VAL B C 1
ATOM 3874 O O . VAL B 1 176 ? 36.752 62.842 48.187 1.00 48.11 176 VAL B O 1
ATOM 3878 N N . TYR B 1 177 ? 34.780 62.154 49.012 1.00 43.54 177 TYR B N 1
ATOM 3879 C CA . TYR B 1 177 ? 35.354 60.996 49.686 1.00 42.14 177 TYR B CA 1
ATOM 3880 C C . TYR B 1 177 ? 35.358 59.863 48.661 1.00 43.93 177 TYR B C 1
ATOM 3881 O O . TYR B 1 177 ? 34.408 59.718 47.904 1.00 32.84 177 TYR B O 1
ATOM 3890 N N . PHE B 1 178 ? 36.422 59.080 48.607 1.00 35.84 178 PHE B N 1
ATOM 3891 C CA . PHE B 1 178 ? 36.425 57.923 47.726 1.00 39.20 178 PHE B CA 1
ATOM 3892 C C . PHE B 1 178 ? 37.442 56.922 48.214 1.00 39.81 178 PHE B C 1
ATOM 3893 O O . PHE B 1 178 ? 38.588 57.278 48.467 1.00 41.89 178 PHE B O 1
ATOM 3901 N N . SER B 1 179 ? 37.026 55.670 48.343 1.00 33.93 179 SER B N 1
ATOM 3902 C CA . SER B 1 179 ? 37.947 54.647 48.791 1.00 37.32 179 SER B CA 1
ATOM 3903 C C . SER B 1 179 ? 38.137 53.560 47.750 1.00 35.96 179 SER B C 1
ATOM 3904 O O . SER B 1 179 ? 37.209 52.815 47.435 1.00 40.84 179 SER B O 1
ATOM 3907 N N . PRO B 1 180 ? 39.334 53.485 47.170 1.00 30.98 180 PRO B N 1
ATOM 3908 C CA . PRO B 1 180 ? 39.549 52.434 46.177 1.00 34.42 180 PRO B CA 1
ATOM 3909 C C . PRO B 1 180 ? 39.505 51.094 46.909 1.00 32.65 180 PRO B C 1
ATOM 3910 O O . PRO B 1 180 ? 39.241 50.060 46.297 1.00 31.49 180 PRO B O 1
ATOM 3914 N N . ARG B 1 181 ? 39.756 51.112 48.222 1.00 32.11 181 ARG B N 1
ATOM 3915 C CA . ARG B 1 181 ? 39.727 49.868 49.001 1.00 39.49 181 ARG B CA 1
ATOM 3916 C C . ARG B 1 181 ? 38.358 49.170 49.064 1.00 40.04 181 ARG B C 1
ATOM 3917 O O . ARG B 1 181 ? 38.261 48.003 49.458 1.00 40.42 181 ARG B O 1
ATOM 3925 N N . LEU B 1 182 ? 37.301 49.872 48.672 1.00 29.58 182 LEU B N 1
ATOM 3926 C CA . LEU B 1 182 ? 35.974 49.288 48.678 1.00 21.84 182 LEU B CA 1
ATOM 3927 C C . LEU B 1 182 ? 35.616 48.594 47.367 1.00 30.53 182 LEU B C 1
ATOM 3928 O O . LEU B 1 182 ? 34.453 48.245 47.150 1.00 32.13 182 LEU B O 1
ATOM 3933 N N . GLY B 1 183 ? 36.602 48.401 46.494 1.00 31.27 183 GLY B N 1
ATOM 3934 C CA . GLY B 1 183 ? 36.334 47.757 45.222 1.00 26.19 183 GLY B CA 1
ATOM 3935 C C . GLY B 1 183 ? 35.739 46.356 45.286 1.00 31.50 183 GLY B C 1
ATOM 3936 O O . GLY B 1 183 ? 34.798 46.032 44.559 1.00 23.33 183 GLY B O 1
ATOM 3937 N N . GLY B 1 184 ? 36.276 45.511 46.160 1.00 34.88 184 GLY B N 1
ATOM 3938 C CA . GLY B 1 184 ? 35.760 44.151 46.241 1.00 32.28 184 GLY B CA 1
ATOM 3939 C C . GLY B 1 184 ? 34.339 44.165 46.767 1.00 33.99 184 GLY B C 1
ATOM 3940 O O . GLY B 1 184 ? 33.461 43.405 46.324 1.00 32.38 184 GLY B O 1
ATOM 3941 N N . GLU B 1 185 ? 34.109 45.056 47.720 1.00 33.16 185 GLU B N 1
ATOM 3942 C CA . GLU B 1 185 ? 32.789 45.167 48.307 1.00 32.67 185 GLU B CA 1
ATOM 3943 C C . GLU B 1 185 ? 31.819 45.601 47.217 1.00 30.61 185 GLU B C 1
ATOM 3944 O O . GLU B 1 185 ? 30.699 45.104 47.145 1.00 27.20 185 GLU B O 1
ATOM 3950 N N . ARG B 1 186 ? 32.255 46.506 46.347 1.00 31.70 186 ARG B N 1
ATOM 3951 C CA . ARG B 1 186 ? 31.391 46.949 45.256 1.00 30.93 186 ARG B CA 1
ATOM 3952 C C . ARG B 1 186 ? 31.130 45.811 44.314 1.00 32.51 186 ARG B C 1
ATOM 3953 O O . ARG B 1 186 ? 30.032 45.700 43.777 1.00 25.61 186 ARG B O 1
ATOM 3961 N N . ALA B 1 187 ? 32.152 44.978 44.103 1.00 30.92 187 ALA B N 1
ATOM 3962 C CA . ALA B 1 187 ? 32.014 43.832 43.217 1.00 34.58 187 ALA B CA 1
ATOM 3963 C C . ALA B 1 187 ? 31.049 42.837 43.845 1.00 32.71 187 ALA B C 1
ATOM 3964 O O . ALA B 1 187 ? 30.274 42.199 43.143 1.00 32.07 187 ALA B O 1
ATOM 3966 N N . ARG B 1 188 ? 31.075 42.719 45.172 1.00 34.83 188 ARG B N 1
ATOM 3967 C CA . ARG B 1 188 ? 30.188 41.766 45.854 1.00 22.55 188 ARG B CA 1
ATOM 3968 C C . ARG B 1 188 ? 28.730 42.122 45.592 1.00 35.42 188 ARG B C 1
ATOM 3969 O O . ARG B 1 188 ? 27.917 41.252 45.300 1.00 36.07 188 ARG B O 1
ATOM 3977 N N . ILE B 1 189 ? 28.392 43.403 45.692 1.00 35.90 189 ILE B N 1
ATOM 3978 C CA . ILE B 1 189 ? 27.016 43.828 45.471 1.00 33.42 189 ILE B CA 1
ATOM 3979 C C . ILE B 1 189 ? 26.607 43.786 43.994 1.00 36.62 189 ILE B C 1
ATOM 3980 O O . ILE B 1 189 ? 25.493 43.396 43.644 1.00 29.36 189 ILE B O 1
ATOM 3993 N N . LYS B 1 191 ? 27.411 41.738 41.562 1.00 42.46 191 LYS B N 1
ATOM 3994 C CA . LYS B 1 191 ? 26.974 40.420 41.108 1.00 42.72 191 LYS B CA 1
ATOM 3995 C C . LYS B 1 191 ? 25.649 39.991 41.686 1.00 37.99 191 LYS B C 1
ATOM 3996 O O . LYS B 1 191 ? 25.030 39.085 41.158 1.00 39.46 191 LYS B O 1
ATOM 4002 N N . LYS B 1 192 ? 25.205 40.651 42.752 1.00 38.93 192 LYS B N 1
ATOM 4003 C CA . LYS B 1 192 ? 23.924 40.322 43.386 1.00 32.49 192 LYS B CA 1
ATOM 4004 C C . LYS B 1 192 ? 22.708 40.981 42.753 1.00 36.21 192 LYS B C 1
ATOM 4005 O O . LYS B 1 192 ? 21.585 40.556 42.996 1.00 33.76 192 LYS B O 1
ATOM 4011 N N . VAL B 1 193 ? 22.926 42.022 41.953 1.00 37.69 193 VAL B N 1
ATOM 4012 C CA . VAL B 1 193 ? 21.822 42.751 41.341 1.00 31.25 193 VAL B CA 1
ATOM 4013 C C . VAL B 1 193 ?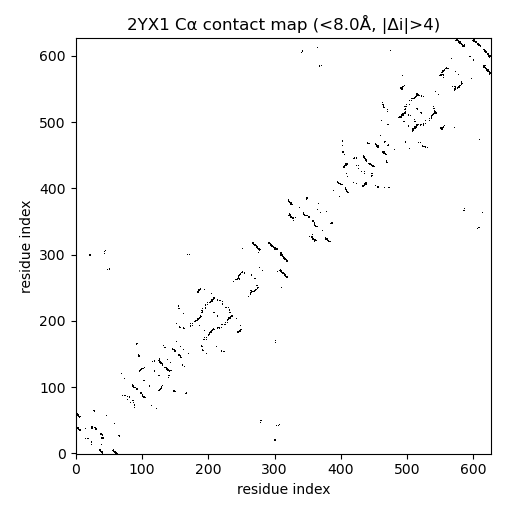 21.108 42.000 40.221 1.00 35.14 193 VAL B C 1
ATOM 4014 O O . VAL B 1 193 ? 21.746 41.410 39.363 1.00 32.37 193 VAL B O 1
ATOM 4018 N N . SER B 1 194 ? 19.779 42.040 40.247 1.00 22.11 194 SER B N 1
ATOM 4019 C CA . SER B 1 194 ? 18.939 41.389 39.240 1.00 41.59 194 SER B CA 1
ATOM 4020 C C . SER B 1 194 ? 18.388 42.473 38.302 1.00 49.02 194 SER B C 1
ATOM 4021 O O . SER B 1 194 ? 18.180 43.610 38.726 1.00 44.69 194 SER B O 1
ATOM 4024 N N . LEU B 1 195 ? 18.136 42.112 37.044 1.00 45.90 195 LEU B N 1
ATOM 4025 C CA . LEU B 1 195 ? 17.637 43.056 36.036 1.00 43.17 195 LEU B CA 1
ATOM 4026 C C . LEU B 1 195 ? 16.387 43.820 36.431 1.00 39.99 195 LEU B C 1
ATOM 4027 O O . LEU B 1 195 ? 16.159 44.933 35.970 1.00 33.69 195 LEU B O 1
ATOM 4032 N N . ASN B 1 196 ? 15.578 43.228 37.289 1.00 40.43 196 ASN B N 1
ATOM 4033 C CA . ASN B 1 196 ? 14.341 43.862 37.706 1.00 38.31 196 ASN B CA 1
ATOM 4034 C C . ASN B 1 196 ? 14.460 44.693 38.988 1.00 40.63 196 ASN B C 1
ATOM 4035 O O . ASN B 1 196 ? 13.454 45.214 39.491 1.00 38.07 196 ASN B O 1
ATOM 4040 N N . ASP B 1 197 ? 15.677 44.808 39.522 1.00 29.15 197 ASP B N 1
ATOM 4041 C CA . ASP B 1 197 ? 15.898 45.564 40.757 1.00 33.17 197 ASP B CA 1
ATOM 4042 C C . ASP B 1 197 ? 15.813 47.081 40.615 1.00 36.65 197 ASP B C 1
ATOM 4043 O O . ASP B 1 197 ? 16.263 47.653 39.610 1.00 38.31 197 ASP B O 1
ATOM 4048 N N . VAL B 1 198 ? 15.217 47.722 41.615 1.00 37.61 198 VAL B N 1
ATOM 4049 C CA . VAL B 1 198 ? 15.206 49.178 41.666 1.00 31.70 198 VAL B CA 1
ATOM 4050 C C . VAL B 1 198 ? 16.071 49.468 42.903 1.00 30.06 198 VAL B C 1
ATOM 4051 O O . VAL B 1 198 ? 15.683 49.187 44.045 1.00 38.87 198 VAL B O 1
ATOM 4055 N N . VAL B 1 199 ? 17.268 49.995 42.645 1.00 28.57 199 VAL B N 1
ATOM 4056 C CA . VAL B 1 199 ? 18.255 50.290 43.679 1.00 30.56 199 VAL B CA 1
ATOM 4057 C C . VAL B 1 199 ? 18.303 51.729 44.168 1.00 33.24 199 VAL B C 1
ATOM 4058 O O . VAL B 1 199 ? 18.286 52.658 43.369 1.00 36.48 199 VAL B O 1
ATOM 4062 N N . VAL B 1 200 ? 18.353 51.898 45.490 1.00 32.85 200 VAL B N 1
ATOM 4063 C CA . VAL B 1 200 ? 18.447 53.222 46.090 1.00 28.79 200 VAL B CA 1
ATOM 4064 C C . VAL B 1 200 ? 19.779 53.329 46.821 1.00 32.41 200 VAL B C 1
ATOM 4065 O O . VAL B 1 200 ? 20.001 52.656 47.839 1.00 28.32 200 VAL B O 1
ATOM 4069 N N . ASP B 1 201 ? 20.668 54.149 46.263 1.00 29.98 201 ASP B N 1
ATOM 4070 C CA . ASP B 1 201 ? 22.011 54.384 46.816 1.00 31.16 201 ASP B CA 1
ATOM 4071 C C . ASP B 1 201 ? 21.904 55.662 47.644 1.00 21.78 201 ASP B C 1
ATOM 4072 O O . ASP B 1 201 ? 22.079 56.763 47.124 1.00 28.26 201 ASP B O 1
ATOM 4085 N N . PHE B 1 203 ? 23.764 57.103 49.953 1.00 23.37 203 PHE B N 1
ATOM 4086 C CA . PHE B 1 203 ? 24.955 57.956 50.083 1.00 23.82 203 PHE B CA 1
ATOM 4087 C C . PHE B 1 203 ? 25.874 57.580 48.934 1.00 26.29 203 PHE B C 1
ATOM 4088 O O . PHE B 1 203 ? 26.876 56.884 49.116 1.00 36.97 203 PHE B O 1
ATOM 4096 N N . ALA B 1 204 ? 25.531 58.083 47.745 1.00 29.69 204 ALA B N 1
ATOM 4097 C CA . ALA B 1 204 ? 26.234 57.753 46.504 1.00 29.33 204 ALA B CA 1
ATOM 4098 C C . ALA B 1 204 ? 27.640 58.256 46.217 1.00 31.18 204 ALA B C 1
ATOM 4099 O O . ALA B 1 204 ? 28.391 57.594 45.481 1.00 27.34 204 ALA B O 1
ATOM 4101 N N . GLY B 1 205 ? 28.014 59.401 46.784 1.00 18.14 205 GLY B N 1
ATOM 4102 C CA . GLY B 1 205 ? 29.323 59.952 46.457 1.00 22.89 205 GLY B CA 1
ATOM 4103 C C . GLY B 1 205 ? 29.348 60.192 44.943 1.00 31.38 205 GLY B C 1
ATOM 4104 O O . GLY B 1 205 ? 28.373 60.699 44.362 1.00 28.27 205 GLY B O 1
ATOM 4105 N N . VAL B 1 206 ? 30.432 59.795 44.281 1.00 32.60 206 VAL B N 1
ATOM 4106 C CA . VAL B 1 206 ? 30.526 59.981 42.836 1.00 28.88 206 VAL B CA 1
ATOM 4107 C C . VAL B 1 206 ? 29.790 58.851 42.108 1.00 35.13 206 VAL B C 1
ATOM 4108 O O . VAL B 1 206 ? 29.857 58.737 40.875 1.00 34.53 206 VAL B O 1
ATOM 4112 N N . GLY B 1 207 ? 29.099 58.016 42.878 1.00 34.43 207 GLY B N 1
ATOM 4113 C CA . GLY B 1 207 ? 28.357 56.908 42.307 1.00 32.95 207 GLY B CA 1
ATOM 4114 C C . GLY B 1 207 ? 29.026 55.537 42.194 1.00 37.20 207 GLY B C 1
ATOM 4115 O O . GLY B 1 207 ? 28.513 54.701 41.460 1.00 29.32 207 GLY B O 1
ATOM 4116 N N . PRO B 1 208 ? 30.143 55.240 42.891 1.00 34.61 208 PRO B N 1
ATOM 4117 C CA . PRO B 1 208 ? 30.713 53.898 42.712 1.00 29.01 208 PRO B CA 1
ATOM 4118 C C . PRO B 1 208 ? 29.730 52.718 42.800 1.00 27.17 208 PRO B C 1
ATOM 4119 O O . PRO B 1 208 ? 29.733 51.857 41.916 1.00 26.48 208 PRO B O 1
ATOM 4123 N N . PHE B 1 209 ? 28.899 52.671 43.845 1.00 27.25 209 PHE B N 1
ATOM 4124 C CA . PHE B 1 209 ? 27.931 51.578 43.979 1.00 23.05 209 PHE B CA 1
ATOM 4125 C C . PHE B 1 209 ? 26.818 51.669 42.917 1.00 35.09 209 PHE B C 1
ATOM 4126 O O . PHE B 1 209 ? 26.335 50.651 42.419 1.00 30.50 209 PHE B O 1
ATOM 4134 N N . SER B 1 210 ? 26.384 52.878 42.586 1.00 25.44 210 SER B N 1
ATOM 4135 C CA . SER B 1 210 ? 25.334 53.027 41.579 1.00 31.07 210 SER B CA 1
ATOM 4136 C C . SER B 1 210 ? 25.809 52.475 40.224 1.00 36.00 210 SER B C 1
ATOM 4137 O O . SER B 1 210 ? 25.061 51.779 39.524 1.00 33.55 210 SER B O 1
ATOM 4140 N N . ILE B 1 211 ? 27.053 52.771 39.862 1.00 30.94 211 ILE B N 1
ATOM 4141 C CA . ILE B 1 211 ? 27.601 52.283 38.596 1.00 25.20 211 ILE B CA 1
ATOM 4142 C C . ILE B 1 211 ? 27.767 50.759 38.628 1.00 39.34 211 ILE B C 1
ATOM 4143 O O . ILE B 1 211 ? 27.538 50.076 37.634 1.00 26.01 211 ILE B O 1
ATOM 4148 N N . ALA B 1 212 ? 28.143 50.228 39.789 1.00 37.76 212 ALA B N 1
ATOM 4149 C CA . ALA B 1 212 ? 28.317 48.792 39.941 1.00 40.80 212 ALA B CA 1
ATOM 4150 C C . ALA B 1 212 ? 26.978 48.057 39.833 1.00 39.56 212 ALA B C 1
ATOM 4151 O O . ALA B 1 212 ? 26.934 46.887 39.458 1.00 45.78 212 ALA B O 1
ATOM 4153 N N . CYS B 1 213 ? 25.895 48.752 40.159 1.00 34.98 213 CYS B N 1
ATOM 4154 C CA . CYS B 1 213 ? 24.557 48.184 40.087 1.00 33.20 213 CYS B CA 1
ATOM 4155 C C . CYS B 1 213 ? 23.918 48.421 38.716 1.00 34.20 213 CYS B C 1
ATOM 4156 O O . CYS B 1 213 ? 22.689 48.411 38.595 1.00 27.45 213 CYS B O 1
ATOM 4159 N N . LYS B 1 214 ? 24.756 48.622 37.698 1.00 37.70 214 LYS B N 1
ATOM 4160 C CA . LYS B 1 214 ? 24.311 48.885 36.329 1.00 40.45 214 LYS B CA 1
ATOM 4161 C C . LYS B 1 214 ? 23.354 47.842 35.777 1.00 44.65 214 LYS B C 1
ATOM 4162 O O . LYS B 1 214 ? 22.587 48.111 34.868 1.00 42.05 214 LYS B O 1
ATOM 4168 N N . ASN B 1 215 ? 23.391 46.647 36.333 1.00 40.26 215 ASN B N 1
ATOM 4169 C CA . ASN B 1 215 ? 22.540 45.606 35.824 1.00 38.95 215 ASN B CA 1
ATOM 4170 C C . ASN B 1 215 ? 21.082 45.790 36.206 1.00 35.17 215 ASN B C 1
ATOM 4171 O O . ASN B 1 215 ? 20.213 45.081 35.712 1.00 34.51 215 ASN B O 1
ATOM 4176 N N . ALA B 1 216 ? 20.811 46.742 37.085 1.00 35.81 216 ALA B N 1
ATOM 4177 C CA . ALA B 1 216 ? 19.454 46.959 37.549 1.00 31.50 216 ALA B CA 1
ATOM 4178 C C . ALA B 1 216 ? 18.608 47.718 36.556 1.00 35.27 216 ALA B C 1
ATOM 4179 O O . ALA B 1 216 ? 19.119 48.337 35.646 1.00 36.92 216 ALA B O 1
ATOM 4181 N N . LYS B 1 217 ? 17.303 47.667 36.762 1.00 36.70 217 LYS B N 1
ATOM 4182 C CA . LYS B 1 217 ? 16.349 48.345 35.903 1.00 42.74 217 LYS B CA 1
ATOM 4183 C C . LYS B 1 217 ? 16.406 49.861 36.106 1.00 44.46 217 LYS B C 1
ATOM 4184 O O . LYS B 1 217 ? 16.339 50.625 35.146 1.00 37.97 217 LYS B O 1
ATOM 4190 N N . LYS B 1 218 ? 16.514 50.291 37.360 1.00 40.56 218 LYS B N 1
ATOM 4191 C CA . LYS B 1 218 ? 16.581 51.718 37.675 1.00 35.99 218 LYS B CA 1
ATOM 4192 C C . LYS B 1 218 ? 17.371 51.914 38.951 1.00 35.47 218 LYS B C 1
ATOM 4193 O O . LYS B 1 218 ? 17.320 51.077 39.851 1.00 34.00 218 LYS B O 1
ATOM 4199 N N . ILE B 1 219 ? 18.096 53.028 39.029 1.00 34.97 219 ILE B N 1
ATOM 4200 C CA . ILE B 1 219 ? 18.900 53.336 40.202 1.00 31.02 219 ILE B CA 1
ATOM 4201 C C . ILE B 1 219 ? 18.829 54.811 40.615 1.00 32.18 219 ILE B C 1
ATOM 4202 O O . ILE B 1 219 ? 19.093 55.692 39.795 1.00 36.21 219 ILE B O 1
ATOM 4207 N N . TYR B 1 220 ? 18.459 55.070 41.875 1.00 33.63 220 TYR B N 1
ATOM 4208 C CA . TYR B 1 220 ? 18.416 56.436 42.411 1.00 32.03 220 TYR B CA 1
ATOM 4209 C C . TYR B 1 220 ? 19.702 56.666 43.223 1.00 37.13 220 TYR B C 1
ATOM 4210 O O . TYR B 1 220 ? 19.891 56.063 44.297 1.00 35.02 220 TYR B O 1
ATOM 4219 N N . ALA B 1 221 ? 20.571 57.535 42.703 1.00 33.56 221 ALA B N 1
ATOM 4220 C CA . ALA B 1 221 ? 21.837 57.880 43.346 1.00 33.52 221 ALA B CA 1
ATOM 4221 C C . ALA B 1 221 ? 21.693 59.224 44.061 1.00 31.10 221 ALA B C 1
ATOM 4222 O O . ALA B 1 221 ? 21.560 60.278 43.431 1.00 31.94 221 ALA B O 1
ATOM 4224 N N . ILE B 1 222 ? 21.744 59.173 45.390 1.00 35.36 222 ILE B N 1
ATOM 4225 C CA . ILE B 1 222 ? 21.571 60.341 46.247 1.00 26.34 222 ILE B CA 1
ATOM 4226 C C . ILE B 1 222 ? 22.823 60.752 47.005 1.00 29.70 222 ILE B C 1
ATOM 4227 O O . ILE B 1 222 ? 23.608 59.903 47.444 1.00 26.59 222 ILE B O 1
ATOM 4232 N N . ASP B 1 223 ? 23.015 62.064 47.138 1.00 27.31 223 ASP B N 1
ATOM 4233 C CA . ASP B 1 223 ? 24.119 62.617 47.906 1.00 34.36 223 ASP B CA 1
ATOM 4234 C C . ASP B 1 223 ? 23.832 64.081 48.206 1.00 33.04 223 ASP B C 1
ATOM 4235 O O . ASP B 1 223 ? 23.207 64.794 47.401 1.00 33.21 223 ASP B O 1
ATOM 4240 N N . ILE B 1 224 ? 24.290 64.515 49.378 1.00 36.75 224 ILE B N 1
ATOM 4241 C CA . ILE B 1 224 ? 24.080 65.882 49.845 1.00 34.88 224 ILE B CA 1
ATOM 4242 C C . ILE B 1 224 ? 25.217 66.826 49.437 1.00 35.84 224 ILE B C 1
ATOM 4243 O O . ILE B 1 224 ? 25.124 68.039 49.597 1.00 47.07 224 ILE B O 1
ATOM 4248 N N . ASN B 1 225 ? 26.289 66.261 48.906 1.00 31.98 225 ASN B N 1
ATOM 4249 C CA . ASN B 1 225 ? 27.446 67.024 48.448 1.00 30.16 225 ASN B CA 1
ATOM 4250 C C . ASN B 1 225 ? 27.262 67.365 46.962 1.00 36.15 225 ASN B C 1
ATOM 4251 O O . ASN B 1 225 ? 27.284 66.478 46.112 1.00 34.18 225 ASN B O 1
ATOM 4256 N N . PRO B 1 226 ? 27.114 68.663 46.628 1.00 39.31 226 PRO B N 1
ATOM 4257 C CA . PRO B 1 226 ? 26.927 69.096 45.242 1.00 25.85 226 PRO B CA 1
ATOM 4258 C C . PRO B 1 226 ? 28.039 68.652 44.286 1.00 39.13 226 PRO B C 1
ATOM 4259 O O . PRO B 1 226 ? 27.778 68.262 43.141 1.00 30.64 226 PRO B O 1
ATOM 4263 N N . HIS B 1 227 ? 29.288 68.733 44.738 1.00 33.06 227 HIS B N 1
ATOM 4264 C CA . HIS B 1 227 ? 30.396 68.339 43.894 1.00 32.47 227 HIS B CA 1
ATOM 4265 C C . HIS B 1 227 ? 30.353 66.818 43.645 1.00 41.15 227 HIS B C 1
ATOM 4266 O O . HIS B 1 227 ? 30.739 66.337 42.563 1.00 33.98 227 HIS B O 1
ATOM 4273 N N . ALA B 1 228 ? 29.881 66.063 44.638 1.00 31.50 228 ALA B N 1
ATOM 4274 C CA . ALA B 1 228 ? 29.777 64.621 44.466 1.00 32.00 228 ALA B CA 1
ATOM 4275 C C . ALA B 1 228 ? 28.731 64.371 43.375 1.00 31.15 228 ALA B C 1
ATOM 4276 O O . ALA B 1 228 ? 28.925 63.540 42.490 1.00 30.19 228 ALA B O 1
ATOM 4278 N N . ILE B 1 229 ? 27.624 65.099 43.436 1.00 33.82 229 ILE B N 1
ATOM 4279 C CA . ILE B 1 229 ? 26.566 64.925 42.452 1.00 28.83 229 ILE B CA 1
ATOM 4280 C C . ILE B 1 229 ? 27.048 65.270 41.056 1.00 37.70 229 ILE B C 1
ATOM 4281 O O . ILE B 1 229 ? 26.660 64.632 40.085 1.00 31.94 229 ILE B O 1
ATOM 4286 N N . GLU B 1 230 ? 27.917 66.269 40.964 1.00 36.59 230 GLU B N 1
ATOM 4287 C CA . GLU B 1 230 ? 28.479 66.676 39.686 1.00 31.59 230 GLU B CA 1
ATOM 4288 C C . GLU B 1 230 ? 29.361 65.561 39.120 1.00 40.30 230 GLU B C 1
ATOM 4289 O O . GLU B 1 230 ? 29.271 65.220 37.938 1.00 31.41 230 GLU B O 1
ATOM 4295 N N . LEU B 1 231 ? 30.234 65.006 39.957 1.00 40.03 231 LEU B N 1
ATOM 4296 C CA . LEU B 1 231 ? 31.090 63.915 39.503 1.00 31.50 231 LEU B CA 1
ATOM 4297 C C . LEU B 1 231 ? 30.202 62.702 39.174 1.00 33.16 231 LEU B C 1
ATOM 4298 O O . LEU B 1 231 ? 30.459 61.977 38.206 1.00 29.96 231 LEU B O 1
ATOM 4303 N N . LEU B 1 232 ? 29.130 62.517 39.945 1.00 29.17 232 LEU B N 1
ATOM 4304 C CA . LEU B 1 232 ? 28.184 61.423 39.700 1.00 28.67 232 LEU B CA 1
ATOM 4305 C C . LEU B 1 232 ? 27.660 61.514 38.257 1.00 37.23 232 LEU B C 1
ATOM 4306 O O . LEU B 1 232 ? 27.641 60.515 37.532 1.00 34.92 232 LEU B O 1
ATOM 4311 N N . LYS B 1 233 ? 27.224 62.709 37.847 1.00 33.36 233 LYS B N 1
ATOM 4312 C CA . LYS B 1 233 ? 26.698 62.898 36.492 1.00 35.05 233 LYS B CA 1
ATOM 4313 C C . LYS B 1 233 ? 27.751 62.634 35.414 1.00 34.89 233 LYS B C 1
ATOM 4314 O O . LYS B 1 233 ? 27.459 62.052 34.372 1.00 29.53 233 LYS B O 1
ATOM 4320 N N . LYS B 1 234 ? 28.984 63.052 35.654 1.00 37.01 234 LYS B N 1
ATOM 4321 C CA . LYS B 1 234 ? 30.042 62.784 34.679 1.00 36.14 234 LYS B CA 1
ATOM 4322 C C . LYS B 1 234 ? 30.233 61.277 34.535 1.00 43.45 234 LYS B C 1
ATOM 4323 O O . LYS B 1 234 ? 30.479 60.776 33.432 1.00 33.28 234 LYS B O 1
ATOM 4329 N N . ASN B 1 235 ? 30.117 60.554 35.654 1.00 37.51 235 ASN B N 1
ATOM 4330 C CA . ASN B 1 235 ? 30.282 59.117 35.634 1.00 29.01 235 ASN B CA 1
ATOM 4331 C C . ASN B 1 235 ? 29.092 58.396 35.037 1.00 32.40 235 ASN B C 1
ATOM 4332 O O . ASN B 1 235 ? 29.259 57.338 34.405 1.00 34.11 235 ASN B O 1
ATOM 4337 N N . ILE B 1 236 ? 27.891 58.931 35.249 1.00 32.84 236 ILE B N 1
ATOM 4338 C CA . ILE B 1 236 ? 26.700 58.318 34.657 1.00 31.10 236 ILE B CA 1
ATOM 4339 C C . ILE B 1 236 ? 26.895 58.326 33.127 1.00 41.92 236 ILE B C 1
ATOM 4340 O O . ILE B 1 236 ? 26.592 57.347 32.448 1.00 47.40 236 ILE B O 1
ATOM 4345 N N . LYS B 1 237 ? 27.422 59.427 32.591 1.00 46.22 237 LYS B N 1
ATOM 4346 C CA . LYS B 1 237 ? 27.633 59.512 31.151 1.00 43.27 237 LYS B CA 1
ATOM 4347 C C . LYS B 1 237 ? 28.833 58.698 30.708 1.00 43.02 237 LYS B C 1
ATOM 4348 O O . LYS B 1 237 ? 28.760 57.960 29.717 1.00 42.34 237 LYS B O 1
ATOM 4354 N N . LEU B 1 238 ? 29.936 58.837 31.440 1.00 36.72 238 LEU B N 1
ATOM 4355 C CA . LEU B 1 238 ? 31.162 58.103 31.121 1.00 34.41 238 LEU B CA 1
ATOM 4356 C C . LEU B 1 238 ? 30.964 56.596 30.969 1.00 41.71 238 LEU B C 1
ATOM 4357 O O . LEU B 1 238 ? 31.716 55.942 30.236 1.00 33.41 238 LEU B O 1
ATOM 4362 N N . ASN B 1 239 ? 29.976 56.045 31.680 1.00 48.18 239 ASN B N 1
ATOM 4363 C CA . ASN B 1 239 ? 29.689 54.609 31.629 1.00 42.85 239 ASN B CA 1
ATOM 4364 C C . ASN B 1 239 ? 28.411 54.339 30.869 1.00 40.32 239 ASN B C 1
ATOM 4365 O O . ASN B 1 239 ? 27.929 53.214 30.839 1.00 36.68 239 ASN B O 1
ATOM 4370 N N . LYS B 1 240 ? 27.854 55.388 30.270 1.00 46.89 240 LYS B N 1
ATOM 4371 C CA . LYS B 1 240 ? 26.636 55.275 29.473 1.00 48.51 240 LYS B CA 1
ATOM 4372 C C . LYS B 1 240 ? 25.438 54.732 30.215 1.00 44.99 240 LYS B C 1
ATOM 4373 O O . LYS B 1 240 ? 24.746 53.849 29.719 1.00 33.54 240 LYS B O 1
ATOM 4379 N N . LEU B 1 241 ? 25.175 55.258 31.398 1.00 42.99 241 LEU B N 1
ATOM 4380 C CA . LEU B 1 241 ? 24.018 54.778 32.137 1.00 43.95 241 LEU B CA 1
ATOM 4381 C C . LEU B 1 241 ? 22.974 55.880 32.356 1.00 42.39 241 LEU B C 1
ATOM 4382 O O . LEU B 1 241 ? 22.295 55.911 33.383 1.00 40.15 241 LEU B O 1
ATOM 4387 N N . GLU B 1 242 ? 22.843 56.766 31.367 1.00 37.75 242 GLU B N 1
ATOM 4388 C CA . GLU B 1 242 ? 21.891 57.885 31.422 1.00 41.23 242 GLU B CA 1
ATOM 4389 C C . GLU B 1 242 ? 20.432 57.450 31.431 1.00 39.14 242 GLU B C 1
ATOM 4390 O O . GLU B 1 242 ? 19.528 58.270 31.618 1.00 36.59 242 GLU B O 1
ATOM 4396 N N . HIS B 1 243 ? 20.185 56.166 31.226 1.00 42.34 243 HIS B N 1
ATOM 4397 C CA . HIS B 1 243 ? 18.806 55.701 31.240 1.00 42.58 243 HIS B CA 1
ATOM 4398 C C . HIS B 1 243 ? 18.558 54.674 32.319 1.00 32.90 243 HIS B C 1
ATOM 4399 O O . HIS B 1 243 ? 17.572 53.937 32.284 1.00 39.30 243 HIS B O 1
ATOM 4406 N N . LYS B 1 244 ? 19.460 54.666 33.296 1.00 38.28 244 LYS B N 1
ATOM 4407 C CA . LYS B 1 244 ? 19.374 53.760 34.438 1.00 32.95 244 LYS B CA 1
ATOM 4408 C C . LYS B 1 244 ? 19.521 54.499 35.771 1.00 27.76 244 LYS B C 1
ATOM 4409 O O . LYS B 1 244 ? 18.700 54.329 36.667 1.00 33.73 244 LYS B O 1
ATOM 4415 N N . ILE B 1 245 ? 20.551 55.340 35.882 1.00 30.05 245 ILE B N 1
ATOM 4416 C CA . ILE B 1 245 ? 20.817 56.086 37.107 1.00 30.80 245 ILE B CA 1
ATOM 4417 C C . ILE B 1 245 ? 20.216 57.491 37.133 1.00 31.84 245 ILE B C 1
ATOM 4418 O O . ILE B 1 245 ? 20.349 58.261 36.172 1.00 36.02 245 ILE B O 1
ATOM 4423 N N . ILE B 1 246 ? 19.569 57.822 38.247 1.00 30.04 246 ILE B N 1
ATOM 4424 C CA . ILE B 1 246 ? 18.956 59.136 38.440 1.00 29.64 246 ILE B CA 1
ATOM 4425 C C . ILE B 1 246 ? 19.639 59.901 39.584 1.00 26.06 246 ILE B C 1
ATOM 4426 O O . ILE B 1 246 ? 19.454 59.594 40.760 1.00 33.78 246 ILE B O 1
ATOM 4431 N N . PRO B 1 247 ? 20.425 60.930 39.245 1.00 32.71 247 PRO B N 1
ATOM 4432 C CA . PRO B 1 247 ? 21.138 61.727 40.248 1.00 31.69 247 PRO B CA 1
ATOM 4433 C C . PRO B 1 247 ? 20.223 62.594 41.117 1.00 26.50 247 PRO B C 1
ATOM 4434 O O . PRO B 1 247 ? 19.318 63.247 40.608 1.00 34.01 247 PRO B O 1
ATOM 4438 N N . ILE B 1 248 ? 20.466 62.608 42.424 1.00 35.27 248 ILE B N 1
ATOM 4439 C CA . ILE B 1 248 ? 19.643 63.409 43.325 1.00 33.92 248 ILE B CA 1
ATOM 4440 C C . ILE B 1 248 ? 20.423 64.114 44.442 1.00 33.79 248 ILE B C 1
ATOM 4441 O O . ILE B 1 248 ? 20.929 63.467 45.387 1.00 24.13 248 ILE B O 1
ATOM 4446 N N . LEU B 1 249 ? 20.487 65.442 44.334 1.00 31.28 249 LEU B N 1
ATOM 4447 C CA . LEU B 1 249 ? 21.179 66.296 45.297 1.00 37.91 249 LEU B CA 1
ATOM 4448 C C . LEU B 1 249 ? 20.202 66.538 46.421 1.00 36.16 249 LEU B C 1
ATOM 4449 O O . LEU B 1 249 ? 19.170 67.164 46.211 1.00 36.43 249 LEU B O 1
ATOM 4454 N N . SER B 1 250 ? 20.527 66.053 47.617 1.00 34.97 250 SER B N 1
ATOM 4455 C CA . SER B 1 250 ? 19.639 66.213 48.759 1.00 38.08 250 SER B CA 1
ATOM 4456 C C . SER B 1 250 ? 20.092 65.428 49.996 1.00 43.23 250 SER B C 1
ATOM 4457 O O . SER B 1 250 ? 20.893 64.488 49.887 1.00 35.48 250 SER B O 1
ATOM 4460 N N . ASP B 1 251 ? 19.599 65.841 51.169 1.00 40.01 251 ASP B N 1
ATOM 4461 C CA . ASP B 1 251 ? 19.866 65.101 52.396 1.00 45.81 251 ASP B CA 1
ATOM 4462 C C . ASP B 1 251 ? 18.925 63.940 52.111 1.00 45.53 251 ASP B C 1
ATOM 4463 O O . ASP B 1 251 ? 17.746 64.150 51.841 1.00 47.78 251 ASP B O 1
ATOM 4468 N N . VAL B 1 252 ? 19.429 62.723 52.139 1.00 41.81 252 VAL B N 1
ATOM 4469 C CA . VAL B 1 252 ? 18.586 61.577 51.837 1.00 34.01 252 VAL B CA 1
ATOM 4470 C C . VAL B 1 252 ? 17.285 61.510 52.653 1.00 31.30 252 VAL B C 1
ATOM 4471 O O . VAL B 1 252 ? 16.293 60.973 52.183 1.00 28.25 252 VAL B O 1
ATOM 4475 N N . ARG B 1 253 ? 17.284 62.050 53.868 1.00 34.66 253 ARG B N 1
ATOM 4476 C CA . ARG B 1 253 ? 16.092 62.034 54.709 1.00 32.92 253 ARG B CA 1
ATOM 4477 C C . ARG B 1 253 ? 14.909 62.740 54.062 1.00 35.09 253 ARG B C 1
ATOM 4478 O O . ARG B 1 253 ? 13.768 62.454 54.394 1.00 33.63 253 ARG B O 1
ATOM 4486 N N . GLU B 1 254 ? 15.182 63.655 53.137 1.00 36.07 254 GLU B N 1
ATOM 4487 C CA . GLU B 1 254 ? 14.121 64.405 52.468 1.00 42.75 254 GLU B CA 1
ATOM 4488 C C . GLU B 1 254 ? 13.732 63.865 51.097 1.00 48.14 254 GLU B C 1
ATOM 4489 O O . GLU B 1 254 ? 12.950 64.493 50.387 1.00 51.16 254 GLU B O 1
ATOM 4495 N N . VAL B 1 255 ? 14.273 62.712 50.716 1.00 44.29 255 VAL B N 1
ATOM 4496 C CA . VAL B 1 255 ? 13.957 62.133 49.412 1.00 45.03 255 VAL B CA 1
ATOM 4497 C C . VAL B 1 255 ? 12.888 61.068 49.539 1.00 44.49 255 VAL B C 1
ATOM 4498 O O . VAL B 1 255 ? 13.005 60.161 50.361 1.00 54.67 255 VAL B O 1
ATOM 4502 N N . ASP B 1 256 ? 11.845 61.166 48.725 1.00 42.78 256 ASP B N 1
ATOM 4503 C CA . ASP B 1 256 ? 10.789 60.164 48.771 1.00 51.04 256 ASP B CA 1
ATOM 4504 C C . ASP B 1 256 ? 10.919 59.235 47.582 1.00 51.32 256 ASP B C 1
ATOM 4505 O O . ASP B 1 256 ? 10.436 59.514 46.488 1.00 40.50 256 ASP B O 1
ATOM 4510 N N . VAL B 1 257 ? 11.586 58.117 47.826 1.00 49.32 257 VAL B N 1
ATOM 4511 C CA . VAL B 1 257 ? 11.844 57.115 46.810 1.00 44.14 257 VAL B CA 1
ATOM 4512 C C . VAL B 1 257 ? 11.615 55.717 47.394 1.00 46.82 257 VAL B C 1
ATOM 4513 O O . VAL B 1 257 ? 11.649 55.534 48.609 1.00 49.52 257 VAL B O 1
ATOM 4517 N N . LYS B 1 258 ? 11.373 54.739 46.525 1.00 40.00 258 LYS B N 1
ATOM 4518 C CA . LYS B 1 258 ? 11.160 53.359 46.954 1.00 40.46 258 LYS B CA 1
ATOM 4519 C C . LYS B 1 258 ? 12.038 52.431 46.118 1.00 37.51 258 LYS B C 1
ATOM 4520 O O . LYS B 1 258 ? 12.363 52.727 44.960 1.00 36.11 258 LYS B O 1
ATOM 4526 N N . GLY B 1 259 ? 12.433 51.312 46.706 1.00 29.55 259 GLY B N 1
ATOM 4527 C CA . GLY B 1 259 ? 13.253 50.374 45.972 1.00 31.58 259 GLY B CA 1
ATOM 4528 C C . GLY B 1 259 ? 13.295 49.063 46.719 1.00 29.50 259 GLY B C 1
ATOM 4529 O O . GLY B 1 259 ? 12.801 48.983 47.843 1.00 36.81 259 GLY B O 1
ATOM 4530 N N . ASN B 1 260 ? 13.897 48.051 46.097 1.00 25.59 260 ASN B N 1
ATOM 4531 C CA . ASN B 1 260 ? 13.995 46.725 46.690 1.00 30.11 260 ASN B CA 1
ATOM 4532 C C . ASN B 1 260 ? 15.449 46.398 47.035 1.00 30.30 260 ASN B C 1
ATOM 4533 O O . ASN B 1 260 ? 15.776 45.271 47.420 1.00 36.40 260 ASN B O 1
ATOM 4538 N N . ARG B 1 261 ? 16.326 47.382 46.870 1.00 26.91 261 ARG B N 1
ATOM 4539 C CA . ARG B 1 261 ? 17.730 47.213 47.202 1.00 31.55 261 ARG B CA 1
ATOM 4540 C C . ARG B 1 261 ? 18.277 48.598 47.593 1.00 29.41 261 ARG B C 1
ATOM 4541 O O . ARG B 1 261 ? 18.435 49.512 46.774 1.00 32.93 261 ARG B O 1
ATOM 4549 N N . VAL B 1 262 ? 18.547 48.719 48.887 1.00 38.14 262 VAL B N 1
ATOM 4550 C CA . VAL B 1 262 ? 19.000 49.947 49.506 1.00 33.76 262 VAL B CA 1
ATOM 4551 C C . VAL B 1 262 ? 20.417 49.832 50.046 1.00 34.49 262 VAL B C 1
ATOM 4552 O O . VAL B 1 262 ? 20.721 48.969 50.877 1.00 30.95 262 VAL B O 1
ATOM 4556 N N . ILE B 1 263 ? 21.279 50.730 49.587 1.00 31.97 263 ILE B N 1
ATOM 4557 C CA . ILE B 1 263 ? 22.677 50.727 49.999 1.00 33.50 263 ILE B CA 1
ATOM 4558 C C . ILE B 1 263 ? 22.938 51.869 50.989 1.00 29.05 263 ILE B C 1
ATOM 4559 O O . ILE B 1 263 ? 22.592 53.023 50.703 1.00 32.14 263 ILE B O 1
ATOM 4572 N N . ASN B 1 265 ? 26.066 53.080 52.506 1.00 24.93 265 ASN B N 1
ATOM 4573 C CA . ASN B 1 265 ? 27.515 53.221 52.641 1.00 32.76 265 ASN B CA 1
ATOM 4574 C C . ASN B 1 265 ? 28.000 54.483 53.407 1.00 26.25 265 ASN B C 1
ATOM 4575 O O . ASN B 1 265 ? 28.642 55.378 52.834 1.00 31.82 265 ASN B O 1
ATOM 4580 N N . LEU B 1 266 ? 27.729 54.521 54.707 1.00 36.55 266 LEU B N 1
ATOM 4581 C CA . LEU B 1 266 ? 28.080 55.652 55.576 1.00 33.44 266 LEU B CA 1
ATOM 4582 C C . LEU B 1 266 ? 28.426 54.987 56.925 1.00 24.05 266 LEU B C 1
ATOM 4583 O O . LEU B 1 266 ? 27.766 55.204 57.937 1.00 33.92 266 LEU B O 1
ATOM 4588 N N . PRO B 1 267 ? 29.496 54.185 56.950 1.00 34.93 267 PRO B N 1
ATOM 4589 C CA . PRO B 1 267 ? 29.908 53.464 58.153 1.00 32.64 267 PRO B CA 1
ATOM 4590 C C . PRO B 1 267 ? 29.829 54.141 59.515 1.00 28.71 267 PRO B C 1
ATOM 4591 O O . PRO B 1 267 ? 29.269 53.575 60.452 1.00 30.91 267 PRO B O 1
ATOM 4595 N N . LYS B 1 268 ? 30.335 55.356 59.634 1.00 33.43 268 LYS B N 1
ATOM 4596 C CA . LYS B 1 268 ? 30.292 56.013 60.927 1.00 36.24 268 LYS B CA 1
ATOM 4597 C C . LYS B 1 268 ? 28.881 56.367 61.374 1.00 33.89 268 LYS B C 1
ATOM 4598 O O . LYS B 1 268 ? 28.560 56.214 62.544 1.00 43.02 268 LYS B O 1
ATOM 4604 N N . PHE B 1 269 ? 28.027 56.801 60.453 1.00 29.72 269 PHE B N 1
ATOM 4605 C CA . PHE B 1 269 ? 26.685 57.234 60.829 1.00 28.87 269 PHE B CA 1
ATOM 4606 C C . PHE B 1 269 ? 25.463 56.497 60.333 1.00 32.13 269 PHE B C 1
ATOM 4607 O O . PHE B 1 269 ? 24.346 56.910 60.636 1.00 35.50 269 PHE B O 1
ATOM 4615 N N . ALA B 1 270 ? 25.648 55.418 59.588 1.00 26.04 270 ALA B N 1
ATOM 4616 C CA . ALA B 1 270 ? 24.500 54.703 59.040 1.00 31.34 270 ALA B CA 1
ATOM 4617 C C . ALA B 1 270 ? 23.410 54.312 60.047 1.00 35.99 270 ALA B C 1
ATOM 4618 O O . ALA B 1 270 ? 22.218 54.344 59.704 1.00 29.37 270 ALA B O 1
ATOM 4620 N N . HIS B 1 271 ? 23.798 53.955 61.275 1.00 37.50 271 HIS B N 1
ATOM 4621 C CA . HIS B 1 271 ? 22.804 53.582 62.301 1.00 38.36 271 HIS B CA 1
ATOM 4622 C C . HIS B 1 271 ? 21.752 54.673 62.533 1.00 35.83 271 HIS B C 1
ATOM 4623 O O . HIS B 1 271 ? 20.635 54.374 62.952 1.00 45.37 271 HIS B O 1
ATOM 4630 N N . LYS B 1 272 ? 22.102 55.931 62.260 1.00 36.82 272 LYS B N 1
ATOM 4631 C CA . LYS B 1 272 ? 21.158 57.043 62.427 1.00 43.63 272 LYS B CA 1
ATOM 4632 C C . LYS B 1 272 ? 20.160 57.101 61.264 1.00 44.80 272 LYS B C 1
ATOM 4633 O O . LYS B 1 272 ? 19.228 57.899 61.279 1.00 42.34 272 LYS B O 1
ATOM 4639 N N . PHE B 1 273 ? 20.353 56.272 60.247 1.00 41.47 273 PHE B N 1
ATOM 4640 C CA . PHE B 1 273 ? 19.482 56.344 59.089 1.00 35.33 273 PHE B CA 1
ATOM 4641 C C . PHE B 1 273 ? 18.605 55.141 58.800 1.00 38.01 273 PHE B C 1
ATOM 4642 O O . PHE B 1 273 ? 17.837 55.150 57.841 1.00 33.44 273 PHE B O 1
ATOM 4650 N N . ILE B 1 274 ? 18.722 54.112 59.626 1.00 35.55 274 ILE B N 1
ATOM 4651 C CA . ILE B 1 274 ? 17.937 52.891 59.477 1.00 32.86 274 ILE B CA 1
ATOM 4652 C C . ILE B 1 274 ? 16.425 53.141 59.321 1.00 38.88 274 ILE B C 1
ATOM 4653 O O . ILE B 1 274 ? 15.771 52.547 58.471 1.00 26.21 274 ILE B O 1
ATOM 4658 N N . ASP B 1 275 ? 15.859 54.028 60.124 1.00 41.94 275 ASP B N 1
ATOM 4659 C CA . ASP B 1 275 ? 14.430 54.289 60.008 1.00 46.63 275 ASP B CA 1
ATOM 4660 C C . ASP B 1 275 ? 14.068 54.813 58.614 1.00 45.03 275 ASP B C 1
ATOM 4661 O O . ASP B 1 275 ? 13.021 54.470 58.060 1.00 42.55 275 ASP B O 1
ATOM 4666 N N . LYS B 1 276 ? 14.933 55.643 58.040 1.00 43.35 276 LYS B N 1
ATOM 4667 C CA . LYS B 1 276 ? 14.664 56.170 56.707 1.00 37.65 276 LYS B CA 1
ATOM 4668 C C . LYS B 1 276 ? 14.819 55.040 55.690 1.00 42.41 276 LYS B C 1
ATOM 4669 O O . LYS B 1 276 ? 14.002 54.892 54.769 1.00 32.86 276 LYS B O 1
ATOM 4675 N N . ALA B 1 277 ? 15.873 54.242 55.856 1.00 39.36 277 ALA B N 1
ATOM 4676 C CA . ALA B 1 277 ? 16.124 53.140 54.924 1.00 35.98 277 ALA B CA 1
ATOM 4677 C C . ALA B 1 277 ? 14.959 52.156 54.961 1.00 37.91 277 ALA B C 1
ATOM 4678 O O . ALA B 1 277 ? 14.573 51.587 53.932 1.00 34.29 277 ALA B O 1
ATOM 4680 N N . LEU B 1 278 ? 14.396 51.965 56.149 1.00 31.68 278 LEU B N 1
ATOM 4681 C CA . LEU B 1 278 ? 13.259 51.065 56.294 1.00 37.66 278 LEU B CA 1
ATOM 4682 C C . LEU B 1 278 ? 12.053 51.650 55.567 1.00 41.71 278 LEU B C 1
ATOM 4683 O O . LEU B 1 278 ? 11.200 50.915 55.079 1.00 38.99 278 LEU B O 1
ATOM 4688 N N . ASP B 1 279 ? 11.977 52.977 55.497 1.00 45.94 279 ASP B N 1
ATOM 4689 C CA . ASP B 1 279 ? 10.862 53.622 54.818 1.00 41.04 279 ASP B CA 1
ATOM 4690 C C . ASP B 1 279 ? 11.049 53.474 53.293 1.00 45.33 279 ASP B C 1
ATOM 4691 O O . ASP B 1 279 ? 10.085 53.269 52.554 1.00 42.77 279 ASP B O 1
ATOM 4696 N N . ILE B 1 280 ? 12.295 53.527 52.827 1.00 46.61 280 ILE B N 1
ATOM 4697 C CA . ILE B 1 280 ? 12.580 53.379 51.395 1.00 36.12 280 ILE B CA 1
ATOM 4698 C C . ILE B 1 280 ? 12.386 51.943 50.879 1.00 42.06 280 ILE B C 1
ATOM 4699 O O . ILE B 1 280 ? 11.795 51.704 49.815 1.00 38.15 280 ILE B O 1
ATOM 4704 N N . VAL B 1 281 ? 12.902 50.980 51.630 1.00 33.12 281 VAL B N 1
ATOM 4705 C CA . VAL B 1 281 ? 12.843 49.596 51.184 1.00 32.63 281 VAL B CA 1
ATOM 4706 C C . VAL B 1 281 ? 11.424 49.026 51.091 1.00 36.46 281 VAL B C 1
ATOM 4707 O O . VAL B 1 281 ? 10.544 49.386 51.867 1.00 34.07 281 VAL B O 1
ATOM 4711 N N . GLU B 1 282 ? 11.193 48.163 50.107 1.00 38.92 282 GLU B N 1
ATOM 4712 C CA . GLU B 1 282 ? 9.886 47.555 49.962 1.00 44.66 282 GLU B CA 1
ATOM 4713 C C . GLU B 1 282 ? 9.969 46.178 50.636 1.00 45.69 282 GLU B C 1
ATOM 4714 O O . GLU B 1 282 ? 11.045 45.562 50.680 1.00 39.89 282 GLU B O 1
ATOM 4720 N N . GLU B 1 283 ? 8.849 45.712 51.184 1.00 48.52 283 GLU B N 1
ATOM 4721 C CA . GLU B 1 283 ? 8.810 44.419 51.869 1.00 47.46 283 GLU B CA 1
ATOM 4722 C C . GLU B 1 283 ? 9.456 43.320 51.028 1.00 42.79 283 GLU B C 1
ATOM 4723 O O . GLU B 1 283 ? 9.234 43.238 49.821 1.00 39.86 283 GLU B O 1
ATOM 4729 N N . GLY B 1 284 ? 10.263 42.481 51.672 1.00 41.90 284 GLY B N 1
ATOM 4730 C CA . GLY B 1 284 ? 10.944 41.412 50.962 1.00 38.50 284 GLY B CA 1
ATOM 4731 C C . GLY B 1 284 ? 12.180 41.947 50.264 1.00 36.94 284 GLY B C 1
ATOM 4732 O O . GLY B 1 284 ? 12.859 41.236 49.507 1.00 35.96 284 GLY B O 1
ATOM 4733 N N . GLY B 1 285 ? 12.480 43.217 50.512 1.00 34.35 285 GLY B N 1
ATOM 4734 C CA . GLY B 1 285 ? 13.644 43.828 49.887 1.00 36.02 285 GLY B CA 1
ATOM 4735 C C . GLY B 1 285 ? 14.930 43.634 50.671 1.00 34.30 285 GLY B C 1
ATOM 4736 O O . GLY B 1 285 ? 14.933 42.990 51.723 1.00 38.16 285 GLY B O 1
ATOM 4737 N N . VAL B 1 286 ? 16.027 44.189 50.161 1.00 32.59 286 VAL B N 1
ATOM 4738 C CA . VAL B 1 286 ? 17.321 44.067 50.821 1.00 31.93 286 VAL B CA 1
ATOM 4739 C C . VAL B 1 286 ? 17.999 45.405 51.147 1.00 28.55 286 VAL B C 1
ATOM 4740 O O . VAL B 1 286 ? 17.975 46.365 50.351 1.00 26.00 286 VAL B O 1
ATOM 4744 N N . ILE B 1 287 ? 18.601 45.453 52.332 1.00 36.63 287 ILE B N 1
ATOM 4745 C CA . ILE B 1 287 ? 19.324 46.627 52.795 1.00 30.03 287 ILE B CA 1
ATOM 4746 C C . ILE B 1 287 ? 20.779 46.226 53.030 1.00 31.04 287 ILE B C 1
ATOM 4747 O O . ILE B 1 287 ? 21.057 45.314 53.829 1.00 23.79 287 ILE B O 1
ATOM 4752 N N . HIS B 1 288 ? 21.701 46.872 52.314 1.00 26.71 288 HIS B N 1
ATOM 4753 C CA . HIS B 1 288 ? 23.136 46.628 52.493 1.00 29.63 288 HIS B CA 1
ATOM 4754 C C . HIS B 1 288 ? 23.653 47.690 53.475 1.00 28.41 288 HIS B C 1
ATOM 4755 O O . HIS B 1 288 ? 23.851 48.852 53.118 1.00 29.29 288 HIS B O 1
ATOM 4762 N N . TYR B 1 289 ? 23.859 47.267 54.717 1.00 31.18 289 TYR B N 1
ATOM 4763 C CA . TYR B 1 289 ? 24.294 48.142 55.803 1.00 28.69 289 TYR B CA 1
ATOM 4764 C C . TYR B 1 289 ? 25.798 48.086 56.044 1.00 32.24 289 TYR B C 1
ATOM 4765 O O . TYR B 1 289 ? 26.416 47.023 55.932 1.00 35.97 289 TYR B O 1
ATOM 4774 N N . TYR B 1 290 ? 26.377 49.247 56.349 1.00 31.97 290 TYR B N 1
ATOM 4775 C CA . TYR B 1 290 ? 27.794 49.365 56.688 1.00 32.16 290 TYR B CA 1
ATOM 4776 C C . TYR B 1 290 ? 27.879 50.106 58.007 1.00 31.38 290 TYR B C 1
ATOM 4777 O O . TYR B 1 290 ? 27.164 51.088 58.231 1.00 35.28 290 TYR B O 1
ATOM 4786 N N . THR B 1 291 ? 28.776 49.645 58.867 1.00 30.21 291 THR B N 1
ATOM 4787 C CA . THR B 1 291 ? 28.947 50.241 60.177 1.00 33.88 291 THR B CA 1
ATOM 4788 C C . THR B 1 291 ? 30.343 49.916 60.663 1.00 38.92 291 THR B C 1
ATOM 4789 O O . THR B 1 291 ? 31.094 49.172 60.010 1.00 33.99 291 THR B O 1
ATOM 4793 N N . ILE B 1 292 ? 30.686 50.488 61.810 1.00 36.36 292 ILE B N 1
ATOM 4794 C CA . ILE B 1 292 ? 31.959 50.220 62.431 1.00 38.52 292 ILE B CA 1
ATOM 4795 C C . ILE B 1 292 ? 31.622 49.497 63.715 1.00 41.84 292 ILE B C 1
ATOM 4796 O O . ILE B 1 292 ? 30.654 49.834 64.383 1.00 42.33 292 ILE B O 1
ATOM 4801 N N . GLY B 1 293 ? 32.408 48.485 64.044 1.00 42.30 293 GLY B N 1
ATOM 4802 C CA . GLY B 1 293 ? 32.161 47.749 65.262 1.00 47.12 293 GLY B CA 1
ATOM 4803 C C . GLY B 1 293 ? 33.300 46.809 65.563 1.00 47.81 293 GLY B C 1
ATOM 4804 O O . GLY B 1 293 ? 34.210 46.635 64.745 1.00 45.55 293 GLY B O 1
ATOM 4805 N N . LYS B 1 294 ? 33.263 46.216 66.748 1.00 53.05 294 LYS B N 1
ATOM 4806 C CA . LYS B 1 294 ? 34.287 45.260 67.146 1.00 52.44 294 LYS B CA 1
ATOM 4807 C C . LYS B 1 294 ? 33.830 43.911 66.586 1.00 49.89 294 LYS B C 1
ATOM 4808 O O . LYS B 1 294 ? 34.638 43.019 66.319 1.00 49.02 294 LYS B O 1
ATOM 4814 N N . ASP B 1 295 ? 32.520 43.784 66.403 1.00 49.88 295 ASP B N 1
ATOM 4815 C CA . ASP B 1 295 ? 31.920 42.582 65.836 1.00 50.30 295 ASP B CA 1
ATOM 4816 C C . ASP B 1 295 ? 30.553 42.926 65.244 1.00 49.21 295 ASP B C 1
ATOM 4817 O O . ASP B 1 295 ? 30.137 44.084 65.256 1.00 41.63 295 ASP B O 1
ATOM 4822 N N . PHE B 1 296 ? 29.857 41.914 64.741 1.00 47.11 296 PHE B N 1
ATOM 4823 C CA . PHE B 1 296 ? 28.558 42.088 64.100 1.00 41.47 296 PHE B CA 1
ATOM 4824 C C . PHE B 1 296 ? 27.349 42.194 65.021 1.00 43.91 296 PHE B C 1
ATOM 4825 O O . PHE B 1 296 ? 26.274 42.623 64.587 1.00 48.13 296 PHE B O 1
ATOM 4833 N N . ASP B 1 297 ? 27.511 41.800 66.278 1.00 49.13 297 ASP B N 1
ATOM 4834 C CA . ASP B 1 297 ? 26.381 41.784 67.205 1.00 51.15 297 ASP B CA 1
ATOM 4835 C C . ASP B 1 297 ? 25.571 43.048 67.398 1.00 45.89 297 ASP B C 1
ATOM 4836 O O . ASP B 1 297 ? 24.338 42.990 67.405 1.00 43.36 297 ASP B O 1
ATOM 4841 N N . LYS B 1 298 ? 26.240 44.183 67.542 1.00 43.17 298 LYS B N 1
ATOM 4842 C CA . LYS B 1 298 ? 25.518 45.429 67.747 1.00 44.43 298 LYS B CA 1
ATOM 4843 C C . LYS B 1 298 ? 24.578 45.742 66.597 1.00 39.00 298 LYS B C 1
ATOM 4844 O O . LYS B 1 298 ? 23.403 46.011 66.804 1.00 44.46 298 LYS B O 1
ATOM 4850 N N . ALA B 1 299 ? 25.096 45.702 65.378 1.00 44.85 299 ALA B N 1
ATOM 4851 C CA . ALA B 1 299 ? 24.280 46.029 64.222 1.00 39.89 299 ALA B CA 1
ATOM 4852 C C . ALA B 1 299 ? 23.112 45.063 64.051 1.00 41.79 299 ALA B C 1
ATOM 4853 O O . ALA B 1 299 ? 22.004 45.466 63.672 1.00 39.26 299 ALA B O 1
ATOM 4855 N N . ILE B 1 300 ? 23.347 43.788 64.329 1.00 40.26 300 ILE B N 1
ATOM 4856 C CA . ILE B 1 300 ? 22.280 42.810 64.179 1.00 46.05 300 ILE B CA 1
ATOM 4857 C C . ILE B 1 300 ? 21.125 43.052 65.165 1.00 45.55 300 ILE B C 1
ATOM 4858 O O . ILE B 1 300 ? 19.961 43.022 64.763 1.00 39.62 300 ILE B O 1
ATOM 4863 N N . LYS B 1 301 ? 21.450 43.303 66.437 1.00 47.92 301 LYS B N 1
ATOM 4864 C CA . LYS B 1 301 ? 20.435 43.566 67.464 1.00 51.18 301 LYS B CA 1
ATOM 4865 C C . LYS B 1 301 ? 19.686 44.837 67.098 1.00 48.40 301 LYS B C 1
ATOM 4866 O O . LYS B 1 301 ? 18.454 44.912 67.196 1.00 46.24 301 LYS B O 1
ATOM 4872 N N . LEU B 1 302 ? 20.454 45.835 66.678 1.00 46.68 302 LEU B N 1
ATOM 4873 C CA . LEU B 1 302 ? 19.903 47.121 66.275 1.00 50.15 302 LEU B CA 1
ATOM 4874 C C . LEU B 1 302 ? 18.809 46.903 65.229 1.00 51.11 302 LEU B C 1
ATOM 4875 O O . LEU B 1 302 ? 17.721 47.488 65.310 1.00 46.50 302 LEU B O 1
ATOM 4880 N N . PHE B 1 303 ? 19.085 46.043 64.252 1.00 48.77 303 PHE B N 1
ATOM 4881 C CA . PHE B 1 303 ? 18.103 45.796 63.206 1.00 45.34 303 PHE B CA 1
ATOM 4882 C C . PHE B 1 303 ? 16.932 44.937 63.666 1.00 50.50 303 PHE B C 1
ATOM 4883 O O . PHE B 1 303 ? 15.793 45.205 63.282 1.00 52.25 303 PHE B O 1
ATOM 4891 N N . GLU B 1 304 ? 17.192 43.922 64.491 1.00 49.56 304 GLU B N 1
ATOM 4892 C CA . GLU B 1 304 ? 16.109 43.060 64.979 1.00 45.72 304 GLU B CA 1
ATOM 4893 C C . GLU B 1 304 ? 15.104 43.898 65.766 1.00 47.10 304 GLU B C 1
ATOM 4894 O O . GLU B 1 304 ? 13.890 43.707 65.669 1.00 43.44 304 GLU B O 1
ATOM 4900 N N . LYS B 1 305 ? 15.634 44.847 66.526 1.00 47.22 305 LYS B N 1
ATOM 4901 C CA . LYS B 1 305 ? 14.824 45.741 67.333 1.00 50.36 305 LYS B CA 1
ATOM 4902 C C . LYS B 1 305 ? 13.894 46.613 66.486 1.00 51.75 305 LYS B C 1
ATOM 4903 O O . LYS B 1 305 ? 12.769 46.912 66.896 1.00 48.99 305 LYS B O 1
ATOM 4909 N N . LYS B 1 306 ? 14.364 47.013 65.304 1.00 55.25 306 LYS B N 1
ATOM 4910 C CA . LYS B 1 306 ? 13.591 47.889 64.425 1.00 51.89 306 LYS B CA 1
ATOM 4911 C C . LYS B 1 306 ? 12.674 47.212 63.421 1.00 52.04 306 LYS B C 1
ATOM 4912 O O . LYS B 1 306 ? 11.777 47.861 62.868 1.00 50.33 306 LYS B O 1
ATOM 4918 N N . CYS B 1 307 ? 12.891 45.927 63.162 1.00 43.62 307 CYS B N 1
ATOM 4919 C CA . CYS B 1 307 ? 12.021 45.224 62.222 1.00 41.21 307 CYS B CA 1
ATOM 4920 C C . CYS B 1 307 ? 12.213 43.710 62.193 1.00 44.62 307 CYS B C 1
ATOM 4921 O O . CYS B 1 307 ? 13.029 43.153 62.927 1.00 51.62 307 CYS B O 1
ATOM 4924 N N . ASP B 1 308 ? 11.427 43.054 61.352 1.00 36.12 308 ASP B N 1
ATOM 4925 C CA . ASP B 1 308 ? 11.478 41.613 61.190 1.00 46.14 308 ASP B CA 1
ATOM 4926 C C . ASP B 1 308 ? 12.421 41.349 60.023 1.00 43.78 308 ASP B C 1
ATOM 4927 O O . ASP B 1 308 ? 12.005 41.373 58.861 1.00 46.33 308 ASP B O 1
ATOM 4932 N N . CYS B 1 309 ? 13.690 41.104 60.337 1.00 37.43 309 CYS B N 1
ATOM 4933 C CA . CYS B 1 309 ? 14.701 40.872 59.307 1.00 35.28 309 CYS B CA 1
ATOM 4934 C C . CYS B 1 309 ? 15.413 39.544 59.401 1.00 38.07 309 CYS B C 1
ATOM 4935 O O . CYS B 1 309 ? 15.215 38.763 60.328 1.00 40.49 309 CYS B O 1
ATOM 4938 N N . GLU B 1 310 ? 16.267 39.320 58.416 1.00 37.42 310 GLU B N 1
ATOM 4939 C CA . GLU B 1 310 ? 17.068 38.125 58.334 1.00 37.15 310 GLU B CA 1
ATOM 4940 C C . GLU B 1 310 ? 18.436 38.503 57.751 1.00 37.77 310 GLU B C 1
ATOM 4941 O O . GLU B 1 310 ? 18.525 39.141 56.690 1.00 36.18 310 GLU B O 1
ATOM 4947 N N . VAL B 1 311 ? 19.504 38.140 58.457 1.00 34.13 311 VAL B N 1
ATOM 4948 C CA . VAL B 1 311 ? 20.846 38.430 57.969 1.00 33.04 311 VAL B CA 1
ATOM 4949 C C . VAL B 1 311 ? 21.158 37.445 56.858 1.00 38.89 311 VAL B C 1
ATOM 4950 O O . VAL B 1 311 ? 21.226 36.252 57.097 1.00 41.73 311 VAL B O 1
ATOM 4954 N N . LEU B 1 312 ? 21.317 37.934 55.635 1.00 36.13 312 LEU B N 1
ATOM 4955 C CA . LEU B 1 312 ? 21.620 37.038 54.520 1.00 43.84 312 LEU B CA 1
ATOM 4956 C C . LEU B 1 312 ? 23.113 36.771 54.373 1.00 41.91 312 LEU B C 1
ATOM 4957 O O . LEU B 1 312 ? 23.521 35.690 53.959 1.00 42.83 312 LEU B O 1
ATOM 4962 N N . GLU B 1 313 ? 23.919 37.762 54.733 1.00 39.10 313 GLU B N 1
ATOM 4963 C CA . GLU B 1 313 ? 25.356 37.664 54.583 1.00 41.21 313 GLU B CA 1
ATOM 4964 C C . GLU B 1 313 ? 26.004 38.787 55.401 1.00 33.05 313 GLU B C 1
ATOM 4965 O O . GLU B 1 313 ? 25.382 39.804 55.678 1.00 34.82 313 GLU B O 1
ATOM 4971 N N . LYS B 1 314 ? 27.240 38.588 55.821 1.00 37.75 314 LYS B N 1
ATOM 4972 C CA . LYS B 1 314 ? 27.945 39.620 56.554 1.00 37.95 314 LYS B CA 1
ATOM 4973 C C . LYS B 1 314 ? 29.383 39.511 56.119 1.00 37.15 314 LYS B C 1
ATOM 4974 O O . LYS B 1 314 ? 29.813 38.483 55.605 1.00 34.68 314 LYS B O 1
ATOM 4980 N N . ARG B 1 315 ? 30.139 40.572 56.314 1.00 39.59 315 ARG B N 1
ATOM 4981 C CA . ARG B 1 315 ? 31.511 40.552 55.872 1.00 31.81 315 ARG B CA 1
ATOM 4982 C C . ARG B 1 315 ? 32.321 41.635 56.546 1.00 29.05 315 ARG B C 1
ATOM 4983 O O . ARG B 1 315 ? 31.801 42.724 56.839 1.00 29.35 315 ARG B O 1
ATOM 4991 N N . ILE B 1 316 ? 33.589 41.335 56.808 1.00 29.11 316 ILE B N 1
ATOM 4992 C CA . ILE B 1 316 ? 34.481 42.355 57.361 1.00 33.75 316 ILE B CA 1
ATOM 4993 C C . ILE B 1 316 ? 34.981 43.055 56.100 1.00 35.39 316 ILE B C 1
ATOM 4994 O O . ILE B 1 316 ? 35.489 42.391 55.200 1.00 36.78 316 ILE B O 1
ATOM 4999 N N . VAL B 1 317 ? 34.848 44.374 56.028 1.00 38.51 317 VAL B N 1
ATOM 5000 C CA . VAL B 1 317 ? 35.306 45.118 54.849 1.00 31.35 317 VAL B CA 1
ATOM 5001 C C . VAL B 1 317 ? 36.779 45.518 54.920 1.00 29.25 317 VAL B C 1
ATOM 5002 O O . VAL B 1 317 ? 37.544 45.248 53.999 1.00 31.61 317 VAL B O 1
ATOM 5006 N N . LYS B 1 318 ? 37.172 46.182 55.998 1.00 29.87 318 LYS B N 1
ATOM 5007 C CA . LYS B 1 318 ? 38.555 46.586 56.168 1.00 37.92 318 LYS B CA 1
ATOM 5008 C C . LYS B 1 318 ? 38.767 47.028 57.610 1.00 36.56 318 LYS B C 1
ATOM 5009 O O . LYS B 1 318 ? 37.838 47.001 58.423 1.00 40.76 318 LYS B O 1
ATOM 5015 N N . SER B 1 319 ? 39.996 47.423 57.927 1.00 45.30 319 SER B N 1
ATOM 5016 C CA . SER B 1 319 ? 40.320 47.880 59.271 1.00 53.59 319 SER B CA 1
ATOM 5017 C C . SER B 1 319 ? 39.954 49.353 59.422 1.00 55.29 319 SER B C 1
ATOM 5018 O O . SER B 1 319 ? 39.931 50.104 58.438 1.00 55.68 319 SER B O 1
ATOM 5021 N N . TYR B 1 320 ? 39.680 49.746 60.664 1.00 58.70 320 TYR B N 1
ATOM 5022 C CA . TYR B 1 320 ? 39.334 51.120 61.020 1.00 57.81 320 TYR B CA 1
ATOM 5023 C C . TYR B 1 320 ? 40.318 51.598 62.092 1.00 58.91 320 TYR B C 1
ATOM 5024 O O . TYR B 1 320 ? 41.005 52.600 61.928 1.00 63.85 320 TYR B O 1
ATOM 5033 N N . ALA B 1 321 ? 40.353 50.843 63.187 1.00 59.46 321 ALA B N 1
ATOM 5034 C CA . ALA B 1 321 ? 41.204 51.074 64.348 1.00 62.36 321 ALA B CA 1
ATOM 5035 C C . ALA B 1 321 ? 41.257 49.722 65.073 1.00 64.03 321 ALA B C 1
ATOM 5036 O O . ALA B 1 321 ? 40.359 48.895 64.919 1.00 63.00 321 ALA B O 1
ATOM 5038 N N . PRO B 1 322 ? 42.300 49.480 65.878 1.00 68.14 322 PRO B N 1
ATOM 5039 C CA . PRO B 1 322 ? 42.442 48.212 66.613 1.00 68.42 322 PRO B CA 1
ATOM 5040 C C . PRO B 1 322 ? 41.143 47.669 67.232 1.00 68.05 322 PRO B C 1
ATOM 5041 O O . PRO B 1 322 ? 40.470 48.368 68.004 1.00 58.28 322 PRO B O 1
ATOM 5045 N N . ARG B 1 323 ? 40.810 46.420 66.889 1.00 67.23 323 ARG B N 1
ATOM 5046 C CA . ARG B 1 323 ? 39.596 45.759 67.367 1.00 65.65 323 ARG B CA 1
ATOM 5047 C C . ARG B 1 323 ? 38.342 46.461 66.843 1.00 62.64 323 ARG B C 1
ATOM 5048 O O . ARG B 1 323 ? 37.231 46.266 67.356 1.00 61.86 323 ARG B O 1
ATOM 5056 N N . GLU B 1 324 ? 38.531 47.288 65.819 1.00 58.12 324 GLU B N 1
ATOM 5057 C CA . GLU B 1 324 ? 37.426 48.007 65.205 1.00 54.26 324 GLU B CA 1
ATOM 5058 C C . GLU B 1 324 ? 37.488 47.853 63.699 1.00 47.47 324 GLU B C 1
ATOM 5059 O O . GLU B 1 324 ? 38.508 48.098 63.067 1.00 52.80 324 GLU B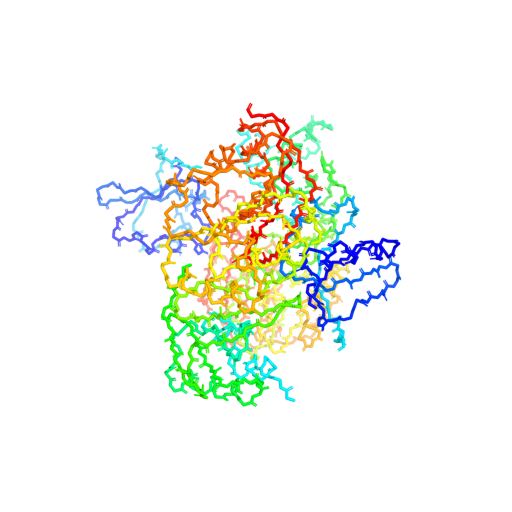 O 1
ATOM 5065 N N . TYR B 1 325 ? 36.380 47.438 63.120 1.00 38.62 325 TYR B N 1
ATOM 5066 C CA . TYR B 1 325 ? 36.366 47.211 61.694 1.00 35.72 325 TYR B CA 1
ATOM 5067 C C . TYR B 1 325 ? 35.163 47.823 61.037 1.00 34.66 325 TYR B C 1
ATOM 5068 O O . TYR B 1 325 ? 34.154 48.100 61.684 1.00 36.14 325 TYR B O 1
ATOM 5077 N N . ILE B 1 326 ? 35.293 48.045 59.738 1.00 25.64 326 ILE B N 1
ATOM 5078 C CA . ILE B 1 326 ? 34.177 48.506 58.924 1.00 25.75 326 ILE B CA 1
ATOM 5079 C C . ILE B 1 326 ? 33.470 47.185 58.605 1.00 33.60 326 ILE B C 1
ATOM 5080 O O . ILE B 1 326 ? 34.076 46.263 58.093 1.00 27.78 326 ILE B O 1
ATOM 5085 N N . LEU B 1 327 ? 32.203 47.065 58.944 1.00 35.80 327 LEU B N 1
ATOM 5086 C CA . LEU B 1 327 ? 31.522 45.821 58.659 1.00 34.37 327 LEU B CA 1
ATOM 5087 C C . LEU B 1 327 ? 30.369 46.005 57.690 1.00 36.09 327 LEU B C 1
ATOM 5088 O O . LEU B 1 327 ? 29.749 47.068 57.613 1.00 31.89 327 LEU B O 1
ATOM 5093 N N . ALA B 1 328 ? 30.107 44.958 56.927 1.00 32.49 328 ALA B N 1
ATOM 5094 C CA . ALA B 1 328 ? 29.003 44.965 55.973 1.00 28.76 328 ALA B CA 1
ATOM 5095 C C . ALA B 1 328 ? 28.020 43.852 56.335 1.00 28.77 328 ALA B C 1
ATOM 5096 O O . ALA B 1 328 ? 28.429 42.724 56.624 1.00 32.46 328 ALA B O 1
ATOM 5098 N N . LEU B 1 329 ? 26.731 44.178 56.331 1.00 30.20 329 LEU B N 1
ATOM 5099 C CA . LEU B 1 329 ? 25.693 43.201 56.626 1.00 32.49 329 LEU B CA 1
ATOM 5100 C C . LEU B 1 329 ? 24.489 43.383 55.710 1.00 33.73 329 LEU B C 1
ATOM 5101 O O . LEU B 1 329 ? 23.981 44.495 55.560 1.00 41.06 329 LEU B O 1
ATOM 5106 N N . ASP B 1 330 ? 24.040 42.292 55.095 1.00 33.73 330 ASP B N 1
ATOM 5107 C CA . ASP B 1 330 ? 22.872 42.329 54.216 1.00 29.50 330 ASP B CA 1
ATOM 5108 C C . ASP B 1 330 ? 21.668 41.785 54.985 1.00 32.61 330 ASP B C 1
ATOM 5109 O O . ASP B 1 330 ? 21.659 40.613 55.359 1.00 37.29 330 ASP B O 1
ATOM 5114 N N . PHE B 1 331 ? 20.667 42.639 55.217 1.00 26.69 331 PHE B N 1
ATOM 5115 C CA . PHE B 1 331 ? 19.445 42.282 55.931 1.00 34.05 331 PHE B CA 1
ATOM 5116 C C . PHE B 1 331 ? 18.246 42.155 54.990 1.00 38.03 331 PHE B C 1
ATOM 5117 O O . PHE B 1 331 ? 17.912 43.094 54.269 1.00 37.91 331 PHE B O 1
ATOM 5125 N N . LYS B 1 332 ? 17.604 40.993 54.980 1.00 41.10 332 LYS B N 1
ATOM 5126 C CA . LYS B 1 332 ? 16.417 40.841 54.163 1.00 35.56 332 LYS B CA 1
ATOM 5127 C C . LYS B 1 332 ? 15.313 41.383 55.069 1.00 37.30 332 LYS B C 1
ATOM 5128 O O . LYS B 1 332 ? 15.180 40.970 56.219 1.00 42.58 332 LYS B O 1
ATOM 5134 N N . ILE B 1 333 ? 14.540 42.330 54.556 1.00 37.87 333 ILE B N 1
ATOM 5135 C CA . ILE B 1 333 ? 13.483 42.927 55.346 1.00 45.07 333 ILE B CA 1
ATOM 5136 C C . ILE B 1 333 ? 12.207 42.172 55.033 1.00 53.98 333 ILE B C 1
ATOM 5137 O O . ILE B 1 333 ? 11.571 42.383 53.998 1.00 48.22 333 ILE B O 1
ATOM 5142 N N . ASN B 1 334 ? 11.853 41.270 55.943 1.00 54.05 334 ASN B N 1
ATOM 5143 C CA . ASN B 1 334 ? 10.681 40.428 55.778 1.00 54.96 334 ASN B CA 1
ATOM 5144 C C . ASN B 1 334 ? 9.347 41.076 56.101 1.00 57.81 334 ASN B C 1
ATOM 5145 O O . ASN B 1 334 ? 8.422 40.999 55.299 1.00 55.26 334 ASN B O 1
ATOM 5150 N N . LYS B 1 335 ? 9.222 41.713 57.255 1.00 63.21 335 LYS B N 1
ATOM 5151 C CA . LYS B 1 335 ? 7.944 42.336 57.544 1.00 70.78 335 LYS B CA 1
ATOM 5152 C C . LYS B 1 335 ? 8.064 43.805 57.873 1.00 75.34 335 LYS B C 1
ATOM 5153 O O . LYS B 1 335 ? 8.937 44.229 58.640 1.00 69.01 335 LYS B O 1
ATOM 5159 N N . LYS B 1 336 ? 7.172 44.575 57.260 1.00 80.91 336 LYS B N 1
ATOM 5160 C CA . LYS B 1 336 ? 7.115 46.011 57.457 1.00 87.81 336 LYS B CA 1
ATOM 5161 C C . LYS B 1 336 ? 5.649 46.404 57.670 1.00 90.38 336 LYS B C 1
ATOM 5162 O O . LYS B 1 336 ? 5.095 47.133 56.819 1.00 92.78 336 LYS B O 1
#

Radius of gyration: 31.59 Å; Cα contacts (8 Å, |Δi|>4): 1301; chains: 2; bounding box: 74×54×84 Å

InterPro domains:
  IPR029063 S-adenosyl-L-methionine-dependent methyltransferase superfamily [G3DSA:3.40.50.150] (157-336)
  IPR029063 S-adenosyl-L-methionine-dependent methyltransferase superfamily [SSF53335] (96-335)
  IPR030382 SAM-dependent methyltransferase TRM5/TYW2-type [PS51684] (97-335)
  IPR040601 tRNA methyltransferase 5a/b, N-terminal [PF18093] (4-48)
  IPR056743 TRM5/TYW2-like, methyltransferase domain [PF02475] (160-311)
  IPR056744 TRM5/TYW2-like, N-terminal domain [PF25133] (77-156)

Solvent-accessible surface area: 32672 Å² total

CATH classification: 3.30.70.2580 (+2 more: 3.30.300.110, 3.40.50.150)

Organism: Methanocaldococcus jannaschii (strain ATCC 43067 / DSM 2661 / JAL-1 / JCM 10045 / NBRC 100440) (NCBI:txid243232)

B-factor: mean 46.41, std 19.56, range [8.16, 114.3]

GO terms:
  GO:0052906 tRNA (guanine(37)-N1)-methyltransferase activity (F, IDA)
  GO:0030488 tRNA methylation (P, IDA)

Nearest PDB structures (foldseek):
  2yx1-assembly3_A-2  TM=1.002E+00  e=3.855E-69  Methanocaldococcus jannaschii
  3ay0-assembly1_A  TM=9.726E-01  e=6.929E-61  Methanocaldococcus jannaschii
  2yx1-assembly3_B  TM=9.801E-01  e=1.298E-58  Methanocaldococcus jannaschii
  3ay0-assembly2_B  TM=9.564E-01  e=1.202E-57  Methanocaldococcus jannaschii
  2zzm-assembly1_A  TM=7.774E-01  e=1.880E-55  Methanocaldococcus jannaschii